Protein AF-A0A5D0MER1-F1 (afdb_monomer)

Foldseek 3Di:
DVVVVCCVPPVCVVLVCLVVPDLVVVLCQLQDPPCPLVNNLVVLLVVLQDAQVCCCPRRVDGPVSSVVSLLVVLVVCLVVVVLVSNLSNLVSNLVSVVRYDLCVCLAVVLLSLLVSLVSLVVCCVPDPPSSVSSNVSSLSSNLVSCLSQLLDLAQVRNLSNQVSVVVSLVVCCVPPVVCNLVSLLVNLLSVLLSCLVRLLSNFPRYQLLPRHDPLQAAALVCVVVPPSNNVSNVVSLLVSCLVCLQVDDLSSVRSQLNNCNNRHDLADSLLLVLLSSLVSLDDPDDPVSSLVSVLSNLVRPLNSPDDDPPPVCVPDDPVVVVVVVVSVVRNHVRSLVSSCVVCVPCLDLVNLVVVLVVLVVVLVVCVVPVSSNVSSVVVSVSSVCSNPVD

Mean predicted aligned error: 10.02 Å

Sequence (390 aa):
MMLLAFYFFFMPQIYHYSKHVSYLSFKNFLQSERADSYNTQKVFQELWKKSEHFLLKIFSLEENDIFDIYTKKIDKLIKTNHFDRLYNLLNDFYNYINYRNELFLINNTLLYFLDFHFRIWDKKNISKGDIQESLSLINYIIEKIEVISLKNKRNSEFNMFIKSLKMHIEYVNYHYKDKFNAYIDYLFQSFSFTLFRNIQLSYSKHNWKNIFPEEWKISKDKIKNKKPIAAAFFDNFTIFINNHFYDMNKELELSIKNIIQGIFDNFEPNLLARLLFFILSQPISDNQILKENIETLIINLKSFELTQFNIDEKNSSQTVKNQIRDYKNISEKNTYEFMRYMFPNLFKPDILNSVINYLKELKNRYQKEPAAYYNIESYINILENMTEKK

pLDDT: mean 79.95, std 15.95, range [31.09, 97.94]

Solvent-accessible surface area (backbone atoms only — not comparable to full-atom values): 21222 Å² total; per-residue (Å²): 113,71,70,59,50,47,56,64,57,46,47,53,44,54,49,56,40,58,73,74,42,58,68,65,56,59,52,48,52,74,66,39,89,81,52,51,72,68,60,48,44,54,5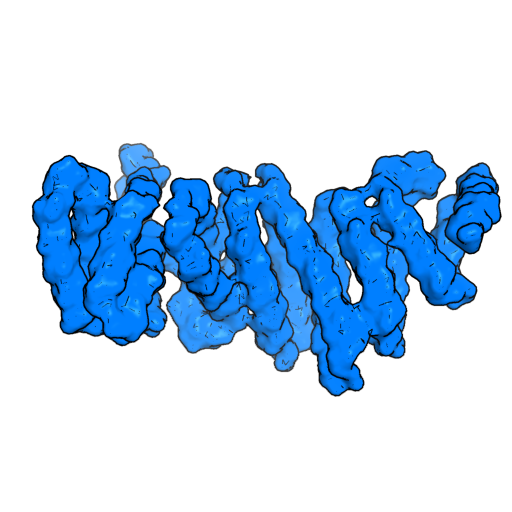0,51,40,58,54,39,70,45,41,62,71,53,37,39,74,74,62,72,38,55,73,65,65,56,45,60,55,48,51,56,51,49,51,50,27,65,74,69,68,40,35,69,64,40,34,54,52,51,47,41,46,54,79,26,49,90,49,53,58,68,66,60,47,40,45,71,49,41,47,52,51,54,50,50,42,50,61,48,58,74,43,54,89,79,48,74,60,48,48,48,55,32,44,53,51,46,47,54,42,52,50,49,49,48,54,52,27,42,51,46,82,50,55,64,48,38,44,40,39,46,48,41,53,48,54,51,52,53,51,42,44,74,77,36,58,90,50,30,63,68,50,45,32,57,53,32,42,55,49,34,42,50,48,57,77,48,40,66,60,34,63,94,55,59,70,33,59,75,55,52,57,75,92,47,29,32,38,63,67,40,49,74,68,62,34,44,53,24,39,26,45,52,54,35,48,53,53,47,50,58,75,38,61,87,75,56,43,68,67,52,52,51,37,50,48,45,45,40,49,21,42,41,56,67,47,34,47,67,61,44,51,52,52,49,52,56,61,64,36,55,55,96,82,44,77,68,55,32,49,54,32,51,51,48,49,42,67,57,57,67,65,84,60,87,75,67,83,83,61,62,59,90,81,48,55,72,69,56,45,51,52,52,51,52,51,49,53,50,12,45,50,45,33,54,55,38,51,40,68,76,36,54,80,64,63,32,65,71,53,43,53,53,50,42,53,50,43,57,58,48,35,66,74,31,68,88,37,66,68,44,26,53,46,38,52,51,50,42,55,54,52,50,50,65,66,69,69,124

Radius of gyration: 26.73 Å; Cα contacts (8 Å, |Δi|>4): 354; chains: 1; bounding box: 70×48×76 Å

Nearest PDB structures (foldseek):
  7rdr-assembly1_A  TM=3.212E-01  e=5.321E-02  unidentified
  4c0o-assembly2_B  TM=3.810E-01  e=3.666E-01  Homo sapiens
  4c0o-assembly1_A  TM=2.574E-01  e=1.668E-01  Homo sapiens
  8pwl-assembly1_A  TM=1.607E-01  e=2.245E+00  Homo sapiens

Structure (mmCIF, N/CA/C/O backbone):
data_AF-A0A5D0MER1-F1
#
_entry.id   AF-A0A5D0MER1-F1
#
loop_
_atom_site.group_PDB
_atom_site.id
_atom_site.type_symbol
_atom_site.label_atom_id
_atom_site.label_alt_id
_atom_site.label_comp_id
_atom_site.label_asym_id
_atom_site.label_entity_id
_atom_site.label_seq_id
_atom_site.pdbx_PDB_ins_code
_atom_site.Cartn_x
_atom_site.Cartn_y
_atom_site.Cartn_z
_atom_site.occupancy
_atom_site.B_iso_or_equiv
_atom_site.auth_seq_id
_atom_site.auth_comp_id
_atom_site.auth_asym_id
_atom_site.auth_atom_id
_atom_site.pdbx_PDB_model_num
ATOM 1 N N . MET A 1 1 ? 41.192 -5.240 -16.240 1.00 38.72 1 MET A N 1
ATOM 2 C CA . MET A 1 1 ? 41.764 -4.537 -17.416 1.00 38.72 1 MET A CA 1
ATOM 3 C C . MET A 1 1 ? 40.724 -4.126 -18.468 1.00 38.72 1 MET A C 1
ATOM 5 O O . MET A 1 1 ? 40.787 -2.992 -18.917 1.00 38.72 1 MET A O 1
ATOM 9 N N . MET A 1 2 ? 39.728 -4.958 -18.815 1.00 31.36 2 MET A N 1
ATOM 10 C CA . MET A 1 2 ? 38.684 -4.615 -19.813 1.00 31.36 2 MET A CA 1
ATOM 11 C C . MET A 1 2 ? 37.778 -3.414 -19.451 1.00 31.36 2 MET A C 1
ATOM 13 O O . MET A 1 2 ? 37.380 -2.663 -20.334 1.00 31.36 2 MET A O 1
ATOM 17 N N . LEU A 1 3 ? 37.481 -3.190 -18.165 1.00 31.67 3 LEU A N 1
ATOM 18 C CA . LEU A 1 3 ? 36.686 -2.035 -17.701 1.00 31.67 3 LEU A CA 1
ATOM 19 C C . LEU A 1 3 ? 37.439 -0.696 -17.813 1.00 31.67 3 LEU A C 1
ATOM 21 O O . LEU A 1 3 ? 36.836 0.324 -18.131 1.00 31.67 3 LEU A O 1
ATOM 25 N N . LEU A 1 4 ? 38.764 -0.715 -17.630 1.00 31.09 4 LEU A N 1
ATOM 26 C CA . LEU A 1 4 ? 39.632 0.456 -17.807 1.00 31.09 4 LEU A CA 1
ATOM 27 C C . LEU A 1 4 ? 39.784 0.819 -19.290 1.00 31.09 4 LEU A C 1
ATOM 29 O O . LEU A 1 4 ? 39.753 1.995 -19.636 1.00 31.09 4 LEU A O 1
ATOM 33 N N . ALA A 1 5 ? 39.861 -0.186 -20.170 1.00 36.94 5 ALA A N 1
ATOM 34 C CA . ALA A 1 5 ? 39.872 0.025 -21.615 1.00 36.94 5 ALA A CA 1
ATOM 35 C C . ALA A 1 5 ? 38.543 0.610 -22.122 1.00 36.94 5 ALA A C 1
ATOM 37 O O . ALA A 1 5 ? 38.555 1.502 -22.959 1.00 36.94 5 ALA A O 1
ATOM 38 N N . PHE A 1 6 ? 37.396 0.192 -21.575 1.00 44.88 6 PHE A N 1
ATOM 39 C CA . PHE A 1 6 ? 36.100 0.781 -21.932 1.00 44.88 6 PHE A CA 1
ATOM 40 C C . PHE A 1 6 ? 36.006 2.261 -21.520 1.00 44.88 6 PHE A C 1
ATOM 42 O O . PHE A 1 6 ? 35.576 3.098 -22.313 1.00 44.88 6 PHE A O 1
ATOM 49 N N . TYR A 1 7 ? 36.480 2.600 -20.316 1.00 42.34 7 TYR A N 1
ATOM 50 C CA . TYR A 1 7 ? 36.517 3.982 -19.830 1.00 42.34 7 TYR A CA 1
ATOM 51 C C . TYR A 1 7 ? 37.479 4.864 -20.644 1.00 42.34 7 TYR A C 1
ATOM 53 O O . TYR A 1 7 ? 37.169 6.018 -20.901 1.00 42.34 7 TYR A O 1
ATOM 61 N N . PHE A 1 8 ? 38.615 4.333 -21.107 1.00 45.16 8 PHE A N 1
ATOM 62 C CA . PHE A 1 8 ? 39.577 5.097 -21.913 1.00 45.16 8 PHE A CA 1
ATOM 63 C C . PHE A 1 8 ? 39.249 5.164 -23.409 1.00 45.16 8 PHE A C 1
ATOM 65 O O . PHE A 1 8 ? 39.604 6.148 -24.047 1.00 45.16 8 PHE A O 1
ATOM 72 N N . PHE A 1 9 ? 38.573 4.167 -23.985 1.00 46.69 9 PHE A N 1
ATOM 73 C CA . PHE A 1 9 ? 38.246 4.178 -25.416 1.00 46.69 9 PHE A CA 1
ATOM 74 C C . PHE A 1 9 ? 36.878 4.787 -25.709 1.00 46.69 9 PHE A C 1
ATOM 76 O O . PHE A 1 9 ? 36.757 5.596 -26.626 1.00 46.69 9 PHE A O 1
ATOM 83 N N . PHE A 1 10 ? 35.850 4.448 -24.929 1.00 53.34 10 PHE A N 1
ATOM 84 C CA . PHE A 1 10 ? 34.481 4.828 -25.269 1.00 53.34 10 PHE A CA 1
ATOM 85 C C . PHE A 1 10 ? 34.003 6.091 -24.571 1.00 53.34 10 PHE A C 1
ATOM 87 O O . PHE A 1 10 ? 33.217 6.800 -25.177 1.00 53.34 10 PHE A O 1
ATOM 94 N N . MET A 1 11 ? 34.473 6.445 -23.368 1.00 53.00 11 MET A N 1
ATOM 95 C CA . MET A 1 11 ? 34.073 7.733 -22.778 1.00 53.00 11 MET A CA 1
ATOM 96 C C . MET A 1 11 ? 34.667 8.922 -23.526 1.00 53.00 11 MET A C 1
ATOM 98 O O . MET A 1 11 ? 33.909 9.845 -23.780 1.00 53.00 11 MET A O 1
ATOM 102 N N . PRO A 1 12 ? 35.937 8.920 -23.971 1.00 48.94 12 PRO A N 1
ATOM 103 C CA . PRO A 1 12 ? 36.433 9.955 -24.863 1.00 48.94 12 PRO A CA 1
ATOM 104 C C . PRO A 1 12 ? 35.714 9.941 -26.199 1.00 48.94 12 PRO A C 1
ATOM 106 O O . PRO A 1 12 ? 35.414 11.010 -26.685 1.00 48.94 12 PRO A O 1
ATOM 109 N N . GLN A 1 13 ? 35.345 8.792 -26.772 1.00 48.81 13 GLN A N 1
ATOM 110 C CA . GLN A 1 13 ? 34.534 8.790 -27.993 1.00 48.81 13 GLN A CA 1
ATOM 111 C C . GLN A 1 13 ? 33.121 9.313 -27.744 1.00 48.81 13 GLN A C 1
ATOM 113 O O . GLN A 1 13 ? 32.708 10.184 -28.475 1.00 48.81 13 GLN A O 1
ATOM 118 N N . ILE A 1 14 ? 32.407 8.909 -26.695 1.00 51.88 14 ILE A N 1
ATOM 119 C CA . ILE A 1 14 ? 31.090 9.449 -26.316 1.00 51.88 14 ILE A CA 1
ATOM 120 C C . ILE A 1 14 ? 31.188 10.938 -25.975 1.00 51.88 14 ILE A C 1
ATOM 122 O O . ILE A 1 14 ? 30.291 11.681 -26.340 1.00 51.88 14 ILE A O 1
ATOM 126 N N . TYR A 1 15 ? 32.275 11.378 -25.337 1.00 46.25 15 TYR A N 1
ATOM 127 C CA . TYR A 1 15 ? 32.546 12.766 -24.964 1.00 46.25 15 TYR A CA 1
ATOM 128 C C . TYR A 1 15 ? 32.954 13.623 -26.168 1.00 46.25 15 TYR A C 1
ATOM 130 O O . TYR A 1 15 ? 32.517 14.756 -26.284 1.00 46.25 15 TYR A O 1
ATOM 138 N N . HIS A 1 16 ? 33.765 13.103 -27.089 1.00 41.38 16 HIS A N 1
ATOM 139 C CA . HIS A 1 16 ? 34.233 13.779 -28.306 1.00 41.38 16 HIS A CA 1
ATOM 140 C C . HIS A 1 16 ? 33.170 13.729 -29.410 1.00 41.38 16 HIS A C 1
ATOM 142 O O . HIS A 1 16 ? 33.068 14.664 -30.199 1.00 41.38 16 HIS A O 1
ATOM 148 N N . TYR A 1 17 ? 32.337 12.684 -29.413 1.00 42.19 17 TYR A N 1
ATOM 149 C CA . TYR A 1 17 ? 31.061 12.619 -30.113 1.00 42.19 17 TYR A CA 1
ATOM 150 C C . TYR A 1 17 ? 30.176 13.695 -29.474 1.00 42.19 17 TYR A C 1
ATOM 152 O O . TYR A 1 17 ? 29.989 14.705 -30.120 1.00 42.19 17 TYR A O 1
ATOM 160 N N . SER A 1 18 ? 29.793 13.652 -28.192 1.00 43.19 18 SER A N 1
ATOM 161 C CA . SER A 1 18 ? 28.923 14.667 -27.551 1.00 43.19 18 SER A CA 1
ATOM 162 C C . SER A 1 18 ? 29.420 16.120 -27.633 1.00 43.19 18 SER A C 1
ATOM 164 O O . SER A 1 18 ? 28.602 17.032 -27.622 1.00 43.19 18 SER A O 1
ATOM 166 N N . LYS A 1 19 ? 30.733 16.367 -27.755 1.00 40.28 19 LYS A N 1
ATOM 167 C CA . LYS A 1 19 ? 31.303 17.710 -27.997 1.00 40.28 19 LYS A CA 1
ATOM 168 C C . LYS A 1 19 ? 31.075 18.226 -29.429 1.00 40.28 19 LYS A C 1
ATOM 170 O O . LYS A 1 19 ? 31.191 19.424 -29.661 1.00 40.28 19 LYS A O 1
ATOM 175 N N . HIS A 1 20 ? 30.760 17.336 -30.371 1.00 39.50 20 HIS A N 1
ATOM 176 C CA . HIS A 1 20 ? 30.578 17.603 -31.805 1.00 39.50 20 HIS A CA 1
ATOM 177 C C . HIS A 1 20 ? 29.287 17.006 -32.400 1.00 39.50 20 HIS A C 1
ATOM 179 O O . HIS A 1 20 ? 29.076 17.055 -33.610 1.00 39.50 20 HIS A O 1
ATOM 185 N N . VAL A 1 21 ? 28.410 16.445 -31.569 1.00 42.12 21 VAL A N 1
ATOM 186 C CA . VAL A 1 21 ? 27.259 15.637 -31.980 1.00 42.12 21 VAL A CA 1
ATOM 187 C C . VAL A 1 21 ? 26.021 16.264 -31.418 1.00 42.12 21 VAL A C 1
ATOM 189 O O . VAL A 1 21 ? 25.812 16.316 -30.210 1.00 42.12 21 VAL A O 1
ATOM 192 N N . SER A 1 22 ? 25.194 16.732 -32.345 1.00 51.66 22 SER A N 1
ATOM 193 C CA . SER A 1 22 ? 23.838 17.164 -32.061 1.00 51.66 22 SER A CA 1
ATOM 194 C C . SER A 1 22 ? 23.134 16.131 -31.171 1.00 51.66 22 SER A C 1
ATOM 196 O O . SER A 1 22 ? 23.305 14.924 -31.367 1.00 51.66 22 SER A O 1
ATOM 198 N N . TYR A 1 23 ? 22.305 16.598 -30.238 1.00 52.12 23 TYR A N 1
ATOM 199 C CA . TYR A 1 23 ? 21.305 15.806 -29.505 1.00 52.12 23 TYR A CA 1
ATOM 200 C C . TYR A 1 23 ? 20.684 14.679 -30.365 1.00 52.12 23 TYR A C 1
ATOM 202 O O . TYR A 1 23 ? 20.525 13.542 -29.915 1.00 52.12 23 TYR A O 1
ATOM 210 N N . LEU A 1 24 ? 20.443 14.972 -31.651 1.00 50.50 24 LEU A N 1
ATOM 211 C CA . LEU A 1 24 ? 19.940 14.049 -32.665 1.00 50.50 24 LEU A CA 1
ATOM 212 C C . LEU A 1 24 ? 20.750 12.750 -32.784 1.00 50.50 24 LEU A C 1
ATOM 214 O O . LEU A 1 24 ? 20.174 11.675 -32.863 1.00 50.50 24 LEU A O 1
ATOM 218 N N . SER A 1 25 ? 22.077 12.807 -32.783 1.00 56.19 25 SER A N 1
ATOM 219 C CA . SER A 1 25 ? 22.931 11.646 -33.071 1.00 56.19 25 SER A CA 1
ATOM 220 C C . SER A 1 25 ? 23.129 10.708 -31.870 1.00 56.19 25 SER A C 1
ATOM 222 O O . SER A 1 25 ? 23.245 9.499 -32.066 1.00 56.19 25 SER A O 1
ATOM 224 N N . PHE A 1 26 ? 23.051 11.212 -30.632 1.00 60.75 26 PHE A N 1
ATOM 225 C CA . PHE A 1 26 ? 22.966 10.358 -29.435 1.00 60.75 26 PHE A CA 1
ATOM 226 C C . PHE A 1 26 ? 21.584 9.695 -29.315 1.00 60.75 26 PHE A C 1
ATOM 228 O O . PHE A 1 26 ? 21.482 8.491 -29.070 1.00 60.75 26 PHE A O 1
ATOM 235 N N . LYS A 1 27 ? 20.515 10.454 -29.590 1.00 62.19 27 LYS A N 1
ATOM 236 C CA . LYS A 1 27 ? 19.142 9.936 -29.671 1.00 62.19 27 LYS A CA 1
ATOM 237 C C . LYS A 1 27 ? 19.009 8.858 -30.754 1.00 62.19 27 LYS A C 1
ATOM 239 O O . LYS A 1 27 ? 18.473 7.787 -30.480 1.00 62.19 27 LYS A O 1
ATOM 244 N N . ASN A 1 28 ? 19.587 9.083 -31.935 1.00 64.44 28 ASN A N 1
ATOM 245 C CA . ASN A 1 28 ? 19.618 8.114 -33.033 1.00 64.44 28 ASN A CA 1
ATOM 246 C C . ASN A 1 28 ? 20.411 6.851 -32.672 1.00 64.44 28 ASN A C 1
ATOM 248 O O . ASN A 1 28 ? 19.985 5.751 -33.015 1.00 64.44 28 ASN A O 1
ATOM 252 N N . PHE A 1 29 ? 21.528 6.976 -31.945 1.00 67.62 29 PHE A N 1
ATOM 253 C CA . PHE A 1 29 ? 22.273 5.817 -31.447 1.00 67.62 29 PHE A CA 1
ATOM 254 C C . PHE A 1 29 ? 21.419 4.972 -30.492 1.00 67.62 29 PHE A C 1
ATOM 256 O O . PHE A 1 29 ? 21.283 3.763 -30.694 1.00 67.62 29 PHE A O 1
ATOM 263 N N . LEU A 1 30 ? 20.782 5.607 -29.501 1.00 64.00 30 LEU A N 1
ATOM 264 C CA . LEU A 1 30 ? 19.908 4.924 -28.545 1.00 64.00 30 LEU A CA 1
ATOM 265 C C . LEU A 1 30 ? 18.710 4.243 -29.224 1.00 64.00 30 LEU A C 1
ATOM 267 O O . LEU A 1 30 ? 18.292 3.172 -28.779 1.00 64.00 30 LEU A O 1
ATOM 271 N N . GLN A 1 31 ? 18.186 4.841 -30.297 1.00 64.38 31 GLN A N 1
ATOM 272 C CA . GLN A 1 31 ? 17.064 4.326 -31.086 1.00 64.38 31 GLN A CA 1
ATOM 273 C C . GLN A 1 31 ? 17.459 3.262 -32.120 1.00 64.38 31 GLN A C 1
ATOM 275 O O . GLN A 1 31 ? 16.591 2.524 -32.583 1.00 64.38 31 GLN A O 1
ATOM 280 N N . SER A 1 32 ? 18.737 3.165 -32.496 1.00 64.88 32 SER A N 1
ATOM 281 C CA . SER A 1 32 ? 19.169 2.252 -33.554 1.00 64.88 32 SER A CA 1
ATOM 282 C C . SER A 1 32 ? 18.990 0.781 -33.156 1.00 64.88 32 SER A C 1
ATOM 284 O O . SER A 1 32 ? 19.446 0.334 -32.103 1.00 64.88 32 SER A O 1
ATOM 286 N N . GLU A 1 33 ? 18.356 -0.007 -34.031 1.00 52.88 33 GLU A N 1
ATOM 287 C CA . GLU A 1 33 ? 18.182 -1.455 -33.828 1.00 52.88 33 GLU A CA 1
ATOM 288 C C . GLU A 1 33 ? 19.500 -2.244 -33.913 1.00 52.88 33 GLU A C 1
ATOM 290 O O . GLU A 1 33 ? 19.552 -3.396 -33.493 1.00 52.88 33 GLU A O 1
ATOM 295 N N . ARG A 1 34 ? 20.561 -1.620 -34.445 1.00 47.12 34 ARG A N 1
ATOM 296 C CA . ARG A 1 34 ? 21.905 -2.199 -34.609 1.00 47.12 34 ARG A CA 1
ATOM 297 C C . ARG A 1 34 ? 22.777 -2.103 -33.355 1.00 47.12 34 ARG A C 1
ATOM 299 O O . ARG A 1 34 ? 23.885 -2.628 -33.355 1.00 47.12 34 ARG A O 1
ATOM 306 N N . ALA A 1 35 ? 22.326 -1.419 -32.305 1.00 50.47 35 ALA A N 1
ATOM 307 C CA . ALA A 1 35 ? 23.044 -1.410 -31.041 1.00 50.47 35 ALA A CA 1
ATOM 308 C C . ALA A 1 35 ? 22.891 -2.786 -30.375 1.00 50.47 35 ALA A C 1
ATOM 310 O O . ALA A 1 35 ? 21.830 -3.076 -29.817 1.00 50.47 35 ALA A O 1
ATOM 311 N N . ASP A 1 36 ? 23.941 -3.616 -30.427 1.00 54.78 36 ASP A N 1
ATOM 312 C CA . ASP A 1 36 ? 23.989 -4.914 -29.740 1.00 54.78 36 ASP A CA 1
ATOM 313 C C . ASP A 1 36 ? 23.389 -4.818 -28.331 1.00 54.78 36 ASP A C 1
ATOM 315 O O . ASP A 1 36 ? 23.617 -3.839 -27.606 1.00 54.78 36 ASP A O 1
ATOM 319 N N . SER A 1 37 ? 22.625 -5.838 -27.925 1.00 60.06 37 SER A N 1
ATOM 320 C CA . SER A 1 37 ? 21.885 -5.842 -26.652 1.00 60.06 37 SER A CA 1
ATOM 321 C C . SER A 1 37 ? 22.777 -5.509 -25.451 1.00 60.06 37 SER A C 1
ATOM 323 O O . SER A 1 37 ? 22.351 -4.796 -24.544 1.00 60.06 37 SER A O 1
ATOM 325 N N . TYR A 1 38 ? 24.039 -5.941 -25.492 1.00 56.44 38 TYR A N 1
ATOM 326 C CA . TYR A 1 38 ? 25.051 -5.660 -24.475 1.00 56.44 38 TYR A CA 1
ATOM 327 C C . TYR A 1 38 ? 25.516 -4.192 -24.450 1.00 56.44 38 TYR A C 1
ATOM 329 O O . TYR A 1 38 ? 25.666 -3.599 -23.380 1.00 56.44 38 TYR A O 1
ATOM 337 N N . ASN A 1 39 ? 25.698 -3.569 -25.618 1.00 65.19 39 ASN A N 1
ATOM 338 C CA . ASN A 1 39 ? 26.086 -2.159 -25.724 1.00 65.19 39 ASN A CA 1
ATOM 339 C C . ASN A 1 39 ? 24.942 -1.242 -25.280 1.00 65.19 39 ASN A C 1
ATOM 341 O O . ASN A 1 39 ? 25.165 -0.262 -24.573 1.00 65.19 39 ASN A O 1
ATOM 345 N N . THR A 1 40 ? 23.708 -1.607 -25.628 1.00 67.75 40 THR A N 1
ATOM 346 C CA . THR A 1 40 ? 22.504 -0.911 -25.166 1.00 67.75 40 THR A CA 1
ATOM 347 C C . THR A 1 40 ? 22.385 -0.930 -23.640 1.00 67.75 40 THR A C 1
ATOM 349 O O . THR A 1 40 ? 22.139 0.118 -23.043 1.00 67.75 40 THR A O 1
ATOM 352 N N . GLN A 1 41 ? 22.565 -2.094 -23.009 1.00 76.44 41 GLN A N 1
ATOM 353 C CA . GLN A 1 41 ? 22.471 -2.222 -21.555 1.00 76.44 41 GLN A CA 1
ATOM 354 C C . GLN A 1 41 ? 23.498 -1.330 -20.849 1.00 76.44 41 GLN A C 1
ATOM 356 O O . GLN A 1 41 ? 23.130 -0.531 -19.993 1.00 76.44 41 GLN A O 1
ATOM 361 N N . LYS A 1 42 ? 24.772 -1.402 -21.256 1.00 77.62 42 LYS A N 1
ATOM 362 C CA . LYS A 1 42 ? 25.837 -0.571 -20.674 1.00 77.62 42 LYS A CA 1
ATOM 363 C C . LYS A 1 42 ? 25.551 0.919 -20.772 1.00 77.62 42 LYS A C 1
ATOM 365 O O . LYS A 1 42 ? 25.846 1.657 -19.840 1.00 77.62 42 LYS A O 1
ATOM 370 N N . VAL A 1 43 ? 24.982 1.366 -21.888 1.00 80.69 43 VAL A N 1
ATOM 371 C CA . VAL A 1 43 ? 24.662 2.784 -22.066 1.00 80.69 43 VAL A CA 1
ATOM 372 C C . VAL A 1 43 ? 23.549 3.216 -21.118 1.00 80.69 43 VAL A C 1
ATOM 374 O O . VAL A 1 43 ? 23.703 4.243 -20.464 1.00 80.69 43 VAL A O 1
ATOM 377 N N . PHE A 1 44 ? 22.481 2.428 -20.960 1.00 84.06 44 PHE A N 1
ATOM 378 C CA . PHE A 1 44 ? 21.463 2.731 -19.949 1.00 84.06 44 PHE A CA 1
ATOM 379 C C . PHE A 1 44 ? 22.028 2.700 -18.535 1.00 84.06 44 PHE A C 1
ATOM 381 O O . PHE A 1 44 ? 21.764 3.614 -17.763 1.00 84.06 44 PHE A O 1
ATOM 388 N N . GLN A 1 45 ? 22.857 1.709 -18.216 1.00 85.81 45 GLN A N 1
ATOM 389 C CA . GLN A 1 45 ? 23.525 1.632 -16.925 1.00 85.81 45 GLN A CA 1
ATOM 390 C C . GLN A 1 45 ? 24.338 2.903 -16.629 1.00 85.81 45 GLN A C 1
ATOM 392 O O . GLN A 1 45 ? 24.241 3.465 -15.540 1.00 85.81 45 GLN A O 1
ATOM 397 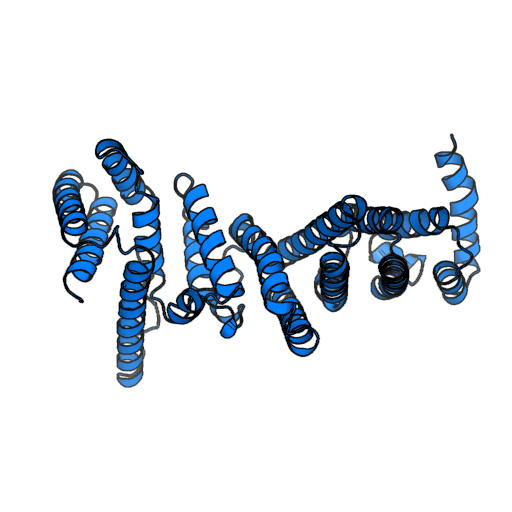N N . GLU A 1 46 ? 25.118 3.388 -17.597 1.00 83.44 46 GLU A N 1
ATOM 398 C CA . GLU A 1 46 ? 25.884 4.625 -17.440 1.00 83.44 46 GLU A CA 1
ATOM 399 C C . GLU A 1 46 ? 24.994 5.863 -17.328 1.00 83.44 46 GLU A C 1
ATOM 401 O O . GLU A 1 46 ? 25.289 6.729 -16.508 1.00 83.44 46 GLU A O 1
ATOM 406 N N . LEU A 1 47 ? 23.893 5.944 -18.081 1.00 85.56 47 LEU A N 1
ATOM 407 C CA . LEU A 1 47 ? 22.934 7.048 -17.973 1.00 85.56 47 LEU A CA 1
ATOM 408 C C . LEU A 1 47 ? 22.258 7.075 -16.597 1.00 85.56 47 LEU A C 1
ATOM 410 O O . LEU A 1 47 ? 22.214 8.123 -15.952 1.00 85.56 47 LEU A O 1
ATOM 414 N N . TRP A 1 48 ? 21.808 5.922 -16.099 1.00 89.12 48 TRP A N 1
ATOM 415 C CA . TRP A 1 48 ? 21.144 5.818 -14.803 1.00 89.12 48 TRP A CA 1
ATOM 416 C C . TRP A 1 48 ? 22.076 6.100 -13.622 1.00 89.12 48 TRP A C 1
ATOM 418 O O . TRP A 1 48 ? 21.624 6.609 -12.599 1.00 89.12 48 TRP A O 1
ATOM 428 N N . LYS A 1 49 ? 23.391 5.902 -13.761 1.00 88.69 49 LYS A N 1
ATOM 429 C CA . LYS A 1 49 ? 24.374 6.331 -12.749 1.00 88.69 49 LYS A CA 1
ATOM 430 C C . LYS A 1 49 ? 24.477 7.852 -12.587 1.00 88.69 49 LYS A C 1
ATOM 432 O O . LYS A 1 49 ? 24.991 8.307 -11.567 1.00 88.69 49 LYS A O 1
ATOM 437 N N . LYS A 1 50 ? 24.080 8.654 -13.582 1.00 85.50 50 LYS A N 1
ATOM 438 C CA . LYS A 1 50 ? 24.288 10.114 -13.572 1.00 85.50 50 LYS A CA 1
ATOM 439 C C . LYS A 1 50 ? 23.067 10.851 -13.051 1.00 85.50 50 LYS A C 1
ATOM 441 O O . LYS A 1 50 ? 21.971 10.614 -13.540 1.00 85.50 50 LYS A O 1
ATOM 446 N N . SER A 1 51 ? 23.248 11.786 -12.123 1.00 84.00 51 SER A N 1
ATOM 447 C CA . SER A 1 51 ? 22.146 12.625 -11.638 1.00 84.00 51 SER A CA 1
ATOM 448 C C . SER A 1 51 ? 21.483 13.426 -12.766 1.00 84.00 51 SER A C 1
ATOM 450 O O . SER A 1 51 ? 22.127 13.751 -13.765 1.00 84.00 51 SER A O 1
ATOM 452 N N . GLU A 1 52 ? 20.218 13.799 -12.576 1.00 81.88 52 GLU A N 1
ATOM 453 C CA . GLU A 1 52 ? 19.459 14.670 -13.488 1.00 81.88 52 GLU A CA 1
ATOM 454 C C . GLU A 1 52 ? 20.256 15.921 -13.898 1.00 81.88 52 GLU A C 1
ATOM 456 O O . GLU A 1 52 ? 20.419 16.208 -15.083 1.00 81.88 52 GLU A O 1
ATOM 461 N N . HIS A 1 53 ? 20.851 16.619 -12.923 1.00 83.38 53 HIS A N 1
ATOM 462 C CA . HIS A 1 53 ? 21.656 17.815 -13.183 1.00 83.38 53 HIS A CA 1
ATOM 463 C C . HIS A 1 53 ? 22.831 17.545 -14.136 1.00 83.38 53 HIS A C 1
ATOM 465 O O . HIS A 1 53 ? 23.150 18.379 -14.983 1.00 83.38 53 HIS A O 1
ATOM 471 N N . PHE A 1 54 ? 23.478 16.382 -14.017 1.00 81.38 54 PHE A N 1
ATOM 472 C CA . PHE A 1 54 ? 24.566 15.998 -14.912 1.00 81.38 54 PHE A CA 1
ATOM 473 C C . PHE A 1 54 ? 24.051 15.726 -16.331 1.00 81.38 54 PHE A C 1
ATOM 475 O O . PHE A 1 54 ? 24.653 16.200 -17.294 1.00 81.38 54 PHE A O 1
ATOM 482 N N . LEU A 1 55 ? 22.940 14.994 -16.459 1.00 79.19 55 LEU A N 1
ATOM 483 C CA . LEU A 1 55 ? 22.331 14.656 -17.749 1.00 79.19 55 LEU A CA 1
ATOM 484 C C . LEU A 1 55 ? 21.922 15.915 -18.523 1.00 79.19 55 LEU A C 1
ATOM 486 O O . LEU A 1 55 ? 22.295 16.073 -19.688 1.00 79.19 55 LEU A O 1
ATOM 490 N N . LEU A 1 56 ? 21.266 16.856 -17.844 1.00 79.62 56 LEU A N 1
ATOM 491 C CA . LEU A 1 56 ? 20.830 18.108 -18.450 1.00 79.62 56 LEU A CA 1
ATOM 492 C C . LEU A 1 56 ? 22.017 19.004 -18.834 1.00 79.62 56 LEU A C 1
ATOM 494 O O . LEU A 1 56 ? 22.074 19.525 -19.946 1.00 79.62 56 LEU A O 1
ATOM 498 N N . LYS A 1 57 ? 22.996 19.169 -17.937 1.00 78.75 57 LYS A N 1
ATOM 499 C CA . LYS A 1 57 ? 24.118 20.098 -18.146 1.00 78.75 57 LYS A CA 1
ATOM 500 C C . LYS A 1 57 ? 25.120 19.619 -19.197 1.00 78.75 57 LYS A C 1
ATOM 502 O O . LYS A 1 57 ? 25.686 20.446 -19.905 1.00 78.75 57 LYS A O 1
ATOM 507 N N . ILE A 1 58 ? 25.393 18.314 -19.256 1.00 73.19 58 ILE A N 1
ATOM 508 C CA . ILE A 1 58 ? 26.445 17.755 -20.119 1.00 73.19 58 ILE A CA 1
ATOM 509 C C . ILE A 1 58 ? 25.885 17.253 -21.447 1.00 73.19 58 ILE A C 1
ATOM 511 O O . ILE A 1 58 ? 26.535 17.426 -22.475 1.00 73.19 58 ILE A O 1
ATOM 515 N N . PHE A 1 59 ? 24.701 16.640 -21.432 1.00 66.75 59 PHE A N 1
ATOM 516 C CA . PHE A 1 59 ? 24.121 16.020 -22.624 1.00 66.75 59 PHE A CA 1
ATOM 517 C C . PHE A 1 59 ? 22.889 16.750 -23.160 1.00 66.75 59 PHE A C 1
ATOM 519 O O . PHE A 1 59 ? 22.412 16.384 -24.232 1.00 66.75 59 PHE A O 1
ATOM 526 N N . SER A 1 60 ? 22.376 17.762 -22.447 1.00 75.94 60 SER A N 1
ATOM 527 C CA . SER A 1 60 ? 21.102 18.417 -22.779 1.00 75.94 60 SER A CA 1
ATOM 528 C C . SER A 1 60 ? 19.962 17.403 -22.926 1.00 75.94 60 SER A C 1
ATOM 530 O O . SER A 1 60 ? 19.147 17.501 -23.839 1.00 75.94 60 SER A O 1
ATOM 532 N N . LEU A 1 61 ? 19.951 16.398 -22.043 1.00 76.25 61 LEU A N 1
ATOM 533 C CA . LEU A 1 61 ? 18.940 15.346 -21.992 1.00 76.25 61 LEU A CA 1
ATOM 534 C C . LEU A 1 61 ? 18.127 15.462 -20.710 1.00 76.25 61 LEU A C 1
ATOM 536 O O . LEU A 1 61 ? 18.696 15.499 -19.616 1.00 76.25 61 LEU A O 1
ATOM 540 N N . GLU A 1 62 ? 16.807 15.446 -20.855 1.00 84.69 62 GLU A N 1
ATOM 541 C CA . GLU A 1 62 ? 15.888 15.289 -19.733 1.00 84.69 62 GLU A CA 1
ATOM 542 C C . GLU A 1 62 ? 15.703 13.803 -19.388 1.00 84.69 62 GLU A C 1
ATOM 544 O O . GLU A 1 62 ? 15.841 12.923 -20.244 1.00 84.69 62 GLU A O 1
ATOM 549 N N . GLU A 1 63 ? 15.356 13.496 -18.133 1.00 87.81 63 GLU A N 1
ATOM 550 C CA . GLU A 1 63 ? 15.095 12.108 -17.714 1.00 87.81 63 GLU A CA 1
ATOM 551 C C . GLU A 1 63 ? 13.969 11.468 -18.542 1.00 87.81 63 GLU A C 1
ATOM 553 O O . GLU A 1 63 ? 14.072 10.298 -18.912 1.00 87.81 63 GLU A O 1
ATOM 558 N N . ASN A 1 64 ? 12.949 12.254 -18.908 1.00 88.81 64 ASN A N 1
ATOM 559 C CA . ASN A 1 64 ? 11.834 11.814 -19.749 1.00 88.81 64 ASN A CA 1
ATOM 560 C C . ASN A 1 64 ? 12.294 11.352 -21.141 1.00 88.81 64 ASN A C 1
ATOM 562 O O . ASN A 1 64 ? 11.860 10.299 -21.598 1.00 88.81 64 ASN A O 1
ATOM 566 N N . ASP A 1 65 ? 13.220 12.070 -21.788 1.00 84.75 65 ASP A N 1
ATOM 567 C CA . ASP A 1 65 ? 13.739 11.690 -23.111 1.00 84.75 65 ASP A CA 1
ATOM 568 C C . ASP A 1 65 ? 14.446 10.329 -23.075 1.00 84.75 65 ASP A C 1
ATOM 570 O O . ASP A 1 65 ? 14.301 9.497 -23.976 1.00 84.75 65 ASP A O 1
ATOM 574 N N . ILE A 1 66 ? 15.246 10.107 -22.029 1.00 86.38 66 ILE A N 1
ATOM 575 C CA . ILE A 1 66 ? 15.977 8.852 -21.837 1.00 86.38 66 ILE A CA 1
ATOM 576 C C . ILE A 1 66 ? 14.985 7.729 -21.534 1.00 86.38 66 ILE A C 1
ATOM 578 O O . ILE A 1 66 ? 15.100 6.628 -22.084 1.00 86.38 66 ILE A O 1
ATOM 582 N N . PHE A 1 67 ? 13.996 8.014 -20.687 1.00 91.62 67 PHE A N 1
ATOM 583 C CA . PHE A 1 67 ? 12.980 7.054 -20.295 1.00 91.62 67 PHE A CA 1
ATOM 584 C C . PHE A 1 67 ? 12.084 6.641 -21.465 1.00 91.62 67 PHE A C 1
ATOM 586 O O . PHE A 1 67 ? 11.833 5.454 -21.630 1.00 91.62 67 PHE A O 1
ATOM 593 N N . ASP A 1 68 ? 11.708 7.552 -22.359 1.00 89.69 68 ASP A N 1
ATOM 594 C CA . ASP A 1 68 ? 10.930 7.232 -23.564 1.00 89.69 68 ASP A CA 1
ATOM 595 C C . ASP A 1 68 ? 11.645 6.247 -24.500 1.00 89.69 68 ASP A C 1
ATOM 597 O O . ASP A 1 68 ? 11.018 5.453 -25.208 1.00 89.69 68 ASP A O 1
ATOM 601 N N . ILE A 1 69 ? 12.978 6.294 -24.552 1.00 86.38 69 ILE A N 1
ATOM 602 C CA . ILE A 1 69 ? 13.755 5.330 -25.337 1.00 86.38 69 ILE A CA 1
ATOM 603 C C . ILE A 1 69 ? 13.881 4.012 -24.572 1.00 86.38 69 ILE A C 1
ATOM 605 O O . ILE A 1 69 ? 13.788 2.940 -25.174 1.00 86.38 69 ILE A O 1
ATOM 609 N N . TYR A 1 70 ? 14.060 4.082 -23.253 1.00 90.56 70 TYR A N 1
ATOM 610 C CA . TYR A 1 70 ? 14.084 2.918 -22.373 1.00 90.56 70 TYR A CA 1
ATOM 611 C C . TYR A 1 70 ? 12.784 2.108 -22.470 1.00 90.56 70 TYR A C 1
ATOM 613 O O . TYR A 1 70 ? 12.834 0.908 -22.745 1.00 90.56 70 TYR A O 1
ATOM 621 N N . THR A 1 71 ? 11.622 2.756 -22.352 1.00 93.12 71 THR A N 1
ATOM 622 C CA . THR A 1 71 ? 10.302 2.109 -22.396 1.00 93.12 71 THR A CA 1
ATOM 623 C C . THR A 1 71 ? 10.059 1.399 -23.722 1.00 93.12 71 THR A C 1
ATOM 625 O O . THR A 1 71 ? 9.648 0.242 -23.719 1.00 93.12 71 THR A O 1
ATOM 628 N N . LYS A 1 72 ? 10.432 2.005 -24.858 1.00 90.62 72 LYS A N 1
ATOM 629 C CA . LYS A 1 72 ? 10.355 1.355 -26.183 1.00 90.62 72 LYS A CA 1
ATOM 630 C C . LYS A 1 72 ? 11.177 0.068 -26.262 1.00 90.62 72 LYS A C 1
ATOM 632 O O . LYS A 1 72 ? 10.776 -0.884 -26.938 1.00 90.62 72 LYS A O 1
ATOM 637 N N . LYS A 1 73 ? 12.331 0.013 -25.590 1.00 88.62 73 LYS A N 1
ATOM 638 C CA . LYS A 1 73 ? 13.144 -1.211 -25.543 1.00 88.62 73 LYS A CA 1
ATOM 639 C C . LYS A 1 73 ? 12.526 -2.261 -24.632 1.00 88.62 73 LYS A C 1
ATOM 641 O O . LYS A 1 73 ? 12.441 -3.416 -25.045 1.00 88.62 73 LYS A O 1
ATOM 646 N N . ILE A 1 74 ? 12.047 -1.866 -23.453 1.00 93.12 74 ILE A N 1
ATOM 647 C CA . ILE A 1 74 ? 11.299 -2.752 -22.552 1.00 93.12 74 ILE A CA 1
ATOM 648 C C . ILE A 1 74 ? 10.085 -3.350 -23.277 1.00 93.12 74 ILE A C 1
ATOM 650 O O . ILE A 1 74 ? 9.914 -4.567 -23.288 1.00 93.12 74 ILE A O 1
ATOM 654 N N . ASP A 1 75 ? 9.317 -2.528 -23.995 1.00 93.31 75 ASP A N 1
ATOM 655 C CA . ASP A 1 75 ? 8.182 -2.955 -24.817 1.00 93.31 75 ASP A CA 1
ATOM 656 C C . ASP A 1 75 ? 8.559 -4.025 -25.833 1.00 93.31 75 ASP A C 1
ATOM 658 O O . ASP A 1 75 ? 7.870 -5.041 -25.959 1.00 93.31 75 ASP A O 1
ATOM 662 N N . LYS A 1 76 ? 9.652 -3.802 -26.572 1.00 91.38 76 LYS A N 1
ATOM 663 C CA . LYS A 1 76 ? 10.145 -4.761 -27.561 1.00 91.38 76 LYS A CA 1
ATOM 664 C C . LYS A 1 76 ? 10.502 -6.088 -26.892 1.00 91.38 76 LYS A C 1
ATOM 666 O O . LYS A 1 76 ? 10.104 -7.133 -27.404 1.00 91.38 76 LYS A O 1
ATOM 671 N N . LEU A 1 77 ? 11.188 -6.060 -25.748 1.00 90.75 77 LEU A N 1
ATOM 672 C CA . LEU A 1 77 ? 11.597 -7.264 -25.014 1.00 90.75 77 LEU A CA 1
ATOM 673 C C . LEU A 1 77 ? 10.402 -8.036 -24.443 1.00 90.75 77 LEU A C 1
ATOM 675 O O . LEU A 1 77 ? 10.334 -9.251 -24.618 1.00 90.75 77 LEU A O 1
ATOM 679 N N . ILE A 1 78 ? 9.417 -7.346 -23.859 1.00 92.06 78 ILE A N 1
ATOM 680 C CA . ILE A 1 78 ? 8.172 -7.971 -23.387 1.00 92.06 78 ILE A CA 1
ATOM 681 C C . ILE A 1 78 ? 7.422 -8.609 -24.564 1.00 92.06 78 ILE A C 1
ATOM 683 O O . ILE A 1 78 ? 6.968 -9.748 -24.459 1.00 92.06 78 ILE A O 1
ATOM 687 N N . LYS A 1 79 ? 7.295 -7.916 -25.706 1.00 90.94 79 LYS A N 1
ATOM 688 C CA . LYS A 1 79 ? 6.605 -8.443 -26.902 1.00 90.94 79 LYS A CA 1
ATOM 689 C C . LYS A 1 79 ? 7.290 -9.687 -27.470 1.00 90.94 79 LYS A C 1
ATOM 691 O O . LYS A 1 79 ? 6.601 -10.623 -27.858 1.00 90.94 79 LYS A O 1
ATOM 696 N N . THR A 1 80 ? 8.620 -9.703 -27.471 1.00 89.88 80 THR A N 1
ATOM 697 C CA . THR A 1 80 ? 9.452 -10.788 -28.026 1.00 89.88 80 THR A CA 1
ATOM 698 C C . THR A 1 80 ? 9.817 -11.881 -27.017 1.00 89.88 80 THR A C 1
ATOM 700 O O . THR A 1 80 ? 10.513 -12.821 -27.379 1.00 89.88 80 THR A O 1
ATOM 703 N N . ASN A 1 81 ? 9.310 -11.809 -25.778 1.00 88.81 81 ASN A N 1
ATOM 704 C CA . ASN A 1 81 ? 9.567 -12.773 -24.698 1.00 88.81 81 ASN A CA 1
ATOM 705 C C . ASN A 1 81 ? 11.058 -12.929 -24.320 1.00 88.81 81 ASN A C 1
ATOM 707 O O . ASN A 1 81 ? 11.473 -13.993 -23.871 1.00 88.81 81 ASN A O 1
ATOM 711 N N . HIS A 1 82 ? 11.865 -11.876 -24.472 1.00 88.94 82 HIS A N 1
ATOM 712 C CA . HIS A 1 82 ? 13.279 -11.866 -24.070 1.00 88.94 82 HIS A CA 1
ATOM 713 C C . HIS A 1 82 ? 13.440 -11.385 -22.619 1.00 88.94 82 HIS A C 1
ATOM 715 O O . HIS A 1 82 ? 13.885 -10.262 -22.362 1.00 88.94 82 HIS A O 1
ATOM 721 N N . PHE A 1 83 ? 13.005 -12.222 -21.674 1.00 89.12 83 PHE A N 1
ATOM 722 C CA . PHE A 1 83 ? 12.912 -11.881 -20.249 1.00 89.12 83 PHE A CA 1
ATOM 723 C C . PHE A 1 83 ? 14.271 -11.796 -19.533 1.00 89.12 83 PHE A C 1
ATOM 725 O O . PHE A 1 83 ? 14.440 -10.964 -18.649 1.00 89.12 83 PHE A O 1
ATOM 732 N N . ASP A 1 84 ? 15.271 -12.551 -19.978 1.00 86.62 84 ASP A N 1
ATOM 733 C CA . ASP A 1 84 ? 16.666 -12.454 -19.526 1.00 86.62 84 ASP A CA 1
ATOM 734 C C . ASP A 1 84 ? 17.249 -11.040 -19.731 1.00 86.62 84 ASP A C 1
ATOM 736 O O . ASP A 1 84 ? 17.832 -10.419 -18.838 1.00 86.62 84 ASP A O 1
ATOM 740 N N . ARG A 1 85 ? 17.047 -10.476 -20.926 1.00 87.06 85 ARG A N 1
ATOM 741 C CA . ARG A 1 85 ? 17.498 -9.123 -21.283 1.00 87.06 85 ARG A CA 1
ATOM 742 C C . ARG A 1 85 ? 16.654 -8.053 -20.608 1.00 87.06 85 ARG A C 1
ATOM 744 O O . ARG A 1 85 ? 17.174 -6.991 -20.266 1.00 87.06 85 ARG A O 1
ATOM 751 N N . LEU A 1 86 ? 15.364 -8.331 -20.434 1.00 91.00 86 LEU A N 1
ATOM 752 C CA . LEU A 1 86 ? 14.444 -7.456 -19.723 1.00 91.00 86 LEU A CA 1
ATOM 753 C C . LEU A 1 86 ? 14.878 -7.283 -18.267 1.00 91.00 86 LEU A C 1
ATOM 755 O O . LEU A 1 86 ? 15.052 -6.148 -17.828 1.00 91.00 86 LEU A O 1
ATOM 759 N N . TYR A 1 87 ? 15.127 -8.390 -17.562 1.00 91.50 87 TYR A N 1
ATOM 760 C CA . TYR A 1 87 ? 15.611 -8.389 -16.185 1.00 91.50 87 TYR A CA 1
ATOM 761 C C . TYR A 1 87 ? 16.856 -7.513 -16.028 1.00 91.50 87 TYR A C 1
ATOM 763 O O . TYR A 1 87 ? 16.897 -6.633 -15.174 1.00 91.50 87 TYR A O 1
ATOM 771 N N . ASN A 1 88 ? 17.839 -7.678 -16.913 1.00 89.38 88 ASN A N 1
ATOM 772 C CA . ASN A 1 88 ? 19.072 -6.895 -16.890 1.00 89.38 88 ASN A CA 1
ATOM 773 C C . ASN A 1 88 ? 18.831 -5.376 -16.997 1.00 89.38 88 ASN A C 1
ATOM 775 O O . ASN A 1 88 ? 19.377 -4.609 -16.203 1.00 89.38 88 ASN A O 1
ATOM 779 N N . LEU A 1 89 ? 17.973 -4.933 -17.925 1.00 90.50 89 LEU A N 1
ATOM 780 C CA . LEU A 1 89 ? 17.633 -3.511 -18.074 1.00 90.50 89 LEU A CA 1
ATOM 781 C C . LEU A 1 89 ? 16.828 -2.960 -16.894 1.00 90.50 89 LEU A C 1
ATOM 783 O O . LEU A 1 89 ? 17.016 -1.804 -16.506 1.00 90.50 89 LEU A O 1
ATOM 787 N N . LEU A 1 90 ? 15.912 -3.756 -16.344 1.00 95.06 90 LEU A N 1
ATOM 788 C CA . LEU A 1 90 ? 15.154 -3.397 -15.146 1.00 95.06 90 LEU A CA 1
ATOM 789 C C . LEU A 1 90 ? 16.080 -3.282 -13.932 1.00 95.06 90 LEU A C 1
ATOM 791 O O . LEU A 1 90 ? 15.927 -2.368 -13.128 1.00 95.06 90 LEU A O 1
ATOM 795 N N . ASN A 1 91 ? 17.077 -4.161 -13.828 1.00 94.19 91 ASN A N 1
ATOM 796 C CA . ASN A 1 91 ? 17.967 -4.233 -12.674 1.00 94.19 91 ASN A CA 1
ATOM 797 C C . ASN A 1 91 ? 18.895 -3.021 -12.646 1.00 94.19 91 ASN A C 1
ATOM 799 O O . ASN A 1 91 ? 19.094 -2.409 -11.599 1.00 94.19 91 ASN A O 1
ATOM 803 N N . ASP A 1 92 ? 19.405 -2.614 -13.810 1.00 90.38 92 ASP A N 1
ATOM 804 C CA . ASP A 1 92 ? 20.174 -1.378 -13.931 1.00 90.38 92 ASP A CA 1
ATOM 805 C C . ASP A 1 92 ? 19.336 -0.155 -13.521 1.00 90.38 92 ASP A C 1
ATOM 807 O O . ASP A 1 92 ? 19.824 0.683 -12.766 1.00 90.38 92 ASP A O 1
ATOM 811 N N . PHE A 1 93 ? 18.066 -0.061 -13.935 1.00 95.00 93 PHE A N 1
ATOM 812 C CA . PHE A 1 93 ? 17.188 1.027 -13.484 1.00 95.00 93 PHE A CA 1
ATOM 813 C C . PHE A 1 93 ? 16.955 0.984 -11.965 1.00 95.00 93 PHE A C 1
ATOM 815 O O . PHE A 1 93 ? 17.145 1.990 -11.281 1.00 95.00 93 PHE A O 1
ATOM 822 N N . TYR A 1 94 ? 16.598 -0.185 -11.425 1.00 96.19 94 TYR A N 1
ATOM 823 C CA . TYR A 1 94 ? 16.343 -0.391 -9.999 1.00 96.19 94 TYR A CA 1
ATOM 824 C C . TYR A 1 94 ? 17.539 0.017 -9.126 1.00 96.19 94 TYR A C 1
ATOM 826 O O . TYR A 1 94 ? 17.374 0.760 -8.157 1.00 96.19 94 TYR A O 1
ATOM 834 N N . ASN A 1 95 ? 18.756 -0.388 -9.500 1.00 94.62 95 ASN A N 1
ATOM 835 C CA . ASN A 1 95 ? 19.971 -0.086 -8.737 1.00 94.62 95 ASN A CA 1
ATOM 836 C C . ASN A 1 95 ? 20.282 1.417 -8.648 1.00 94.62 95 ASN A C 1
ATOM 838 O O . ASN A 1 95 ? 20.950 1.854 -7.710 1.00 94.62 95 ASN A O 1
ATOM 842 N N . TYR A 1 96 ? 19.775 2.219 -9.587 1.00 93.31 96 TYR A N 1
ATOM 843 C CA . TYR A 1 96 ? 20.019 3.661 -9.652 1.00 93.31 96 TYR A CA 1
ATOM 844 C C . TYR A 1 96 ? 18.760 4.518 -9.496 1.00 93.31 96 TYR A C 1
ATOM 846 O O . TYR A 1 96 ? 18.797 5.733 -9.711 1.00 93.31 96 TYR A O 1
ATOM 854 N N . ILE A 1 97 ? 17.651 3.919 -9.065 1.00 93.62 97 ILE A N 1
ATOM 855 C CA . ILE A 1 97 ? 16.370 4.611 -8.907 1.00 93.62 97 ILE A CA 1
ATOM 856 C C . ILE A 1 97 ? 16.447 5.773 -7.905 1.00 93.62 97 ILE A C 1
ATOM 858 O O . ILE A 1 97 ? 15.829 6.808 -8.113 1.00 93.62 97 ILE A O 1
ATOM 862 N N . ASN A 1 98 ? 17.288 5.663 -6.868 1.00 90.25 98 ASN A N 1
ATOM 863 C CA . ASN A 1 98 ? 17.476 6.725 -5.869 1.00 90.25 98 ASN A CA 1
ATOM 864 C C . ASN A 1 98 ? 18.221 7.961 -6.417 1.00 90.25 98 ASN A C 1
ATOM 866 O O . ASN A 1 98 ? 18.339 8.956 -5.709 1.00 90.25 98 ASN A O 1
ATOM 870 N N . TYR A 1 99 ? 18.773 7.898 -7.634 1.00 89.12 99 TYR A N 1
ATOM 871 C CA . TYR A 1 99 ? 19.394 9.047 -8.305 1.00 89.12 99 TYR A CA 1
ATOM 872 C C . TYR A 1 99 ? 18.421 9.813 -9.203 1.00 89.12 99 TYR A C 1
ATOM 874 O O . TYR A 1 99 ? 18.821 10.814 -9.800 1.00 89.12 99 TYR A O 1
ATOM 882 N N . ARG A 1 100 ? 17.185 9.320 -9.337 1.00 90.19 100 ARG A N 1
ATOM 883 C CA . ARG A 1 100 ? 16.150 9.925 -10.171 1.00 90.19 100 ARG A CA 1
ATOM 884 C C . ARG A 1 100 ? 15.368 10.978 -9.405 1.00 90.19 100 ARG A C 1
ATOM 886 O O . ARG A 1 100 ? 15.254 10.915 -8.179 1.00 90.19 100 ARG A O 1
ATOM 893 N N . ASN A 1 101 ? 14.790 11.914 -10.145 1.00 89.19 101 ASN A N 1
ATOM 894 C CA . ASN A 1 101 ? 13.875 12.889 -9.582 1.00 89.19 101 ASN A CA 1
ATOM 895 C C . ASN A 1 101 ? 12.577 12.206 -9.104 1.00 89.19 101 ASN A C 1
ATOM 897 O O . ASN A 1 101 ? 12.001 11.370 -9.801 1.00 89.19 101 ASN A O 1
ATOM 901 N N . GLU A 1 102 ? 12.087 12.559 -7.914 1.00 88.25 102 GLU A N 1
ATOM 902 C CA . GLU A 1 102 ? 10.880 11.942 -7.345 1.00 88.25 102 GLU A CA 1
ATOM 903 C C . GLU A 1 102 ? 9.633 12.196 -8.208 1.00 88.25 102 GLU A C 1
ATOM 905 O O . GLU A 1 102 ? 8.826 11.289 -8.411 1.00 88.25 102 GLU A O 1
ATOM 910 N N . LEU A 1 103 ? 9.492 13.401 -8.777 1.00 88.25 103 LEU A N 1
ATOM 911 C CA . LEU A 1 103 ? 8.374 13.733 -9.665 1.00 88.25 103 LEU A CA 1
ATOM 912 C C . LEU A 1 103 ? 8.452 12.950 -10.976 1.00 88.25 103 LEU A C 1
ATOM 914 O O . LEU A 1 103 ? 7.423 12.498 -11.475 1.00 88.25 103 LEU A O 1
ATOM 918 N N . PHE A 1 104 ? 9.659 12.748 -11.511 1.00 91.88 104 PHE A N 1
ATOM 919 C CA . PHE A 1 104 ? 9.871 11.892 -12.678 1.00 91.88 104 PHE A CA 1
ATOM 920 C C . PHE A 1 104 ? 9.400 10.457 -12.406 1.00 91.88 104 PHE A C 1
ATOM 922 O O . PHE A 1 104 ? 8.697 9.883 -13.237 1.00 91.88 104 PHE A O 1
ATOM 929 N N . LEU A 1 105 ? 9.727 9.893 -11.237 1.00 93.12 105 LEU A N 1
ATOM 930 C CA . LEU A 1 105 ? 9.342 8.527 -10.864 1.00 93.12 105 LEU A CA 1
ATOM 931 C C . LEU A 1 105 ? 7.825 8.351 -10.690 1.00 93.12 105 LEU A C 1
ATOM 933 O O . LEU A 1 105 ? 7.278 7.325 -11.089 1.00 93.12 105 LEU A O 1
ATOM 937 N N . ILE A 1 106 ? 7.148 9.333 -10.091 1.00 89.44 106 ILE A N 1
ATOM 938 C CA . ILE A 1 106 ? 5.733 9.227 -9.693 1.00 89.44 106 ILE A CA 1
ATOM 939 C C . ILE A 1 106 ? 4.765 9.578 -10.833 1.00 89.44 106 ILE A C 1
ATOM 941 O O . ILE A 1 106 ? 3.625 9.109 -10.837 1.00 89.44 106 ILE A O 1
ATOM 945 N N . ASN A 1 107 ? 5.205 10.396 -11.792 1.00 85.38 107 ASN A N 1
ATOM 946 C CA . ASN A 1 107 ? 4.396 10.820 -12.932 1.00 85.38 107 ASN A CA 1
ATOM 947 C C . ASN A 1 107 ? 4.256 9.679 -13.970 1.00 85.38 107 ASN A C 1
ATOM 949 O O . ASN A 1 107 ? 3.868 8.559 -13.635 1.00 85.38 107 ASN A O 1
ATOM 953 N N . ASN A 1 108 ? 4.593 9.915 -15.240 1.00 84.94 108 ASN A N 1
ATOM 954 C CA . ASN A 1 108 ? 4.405 8.925 -16.305 1.00 84.94 108 ASN A CA 1
ATOM 955 C C . ASN A 1 108 ? 5.192 7.621 -16.078 1.00 84.94 108 ASN A C 1
ATOM 957 O O . ASN A 1 108 ? 4.741 6.556 -16.494 1.00 84.94 108 ASN A O 1
ATOM 961 N N . THR A 1 109 ? 6.336 7.678 -15.391 1.00 94.12 109 THR A N 1
ATOM 962 C CA . THR A 1 109 ? 7.198 6.515 -15.127 1.00 94.12 109 THR A CA 1
ATOM 963 C C . THR A 1 109 ? 6.464 5.388 -14.405 1.00 94.12 109 THR A C 1
ATOM 965 O O . THR A 1 109 ? 6.543 4.234 -14.830 1.00 94.12 109 THR A O 1
ATOM 968 N N . LEU A 1 110 ? 5.694 5.710 -13.361 1.00 96.31 110 LEU A N 1
ATOM 969 C CA . LEU A 1 110 ? 4.911 4.725 -12.616 1.00 96.31 110 LEU A CA 1
ATOM 970 C C . LEU A 1 110 ? 3.862 4.037 -13.500 1.00 96.31 110 LEU A C 1
ATOM 972 O O . LEU A 1 110 ? 3.713 2.821 -13.422 1.00 96.31 110 LEU A O 1
ATOM 976 N N . LEU A 1 111 ? 3.173 4.784 -14.370 1.00 96.00 111 LEU A N 1
ATOM 977 C CA . LEU A 1 111 ? 2.188 4.213 -15.297 1.00 96.00 111 LEU A CA 1
ATOM 978 C C . LEU A 1 111 ? 2.826 3.201 -16.256 1.00 96.00 111 LEU A C 1
ATOM 980 O O . LEU A 1 111 ? 2.264 2.129 -16.470 1.00 96.00 111 LEU A O 1
ATOM 984 N N . T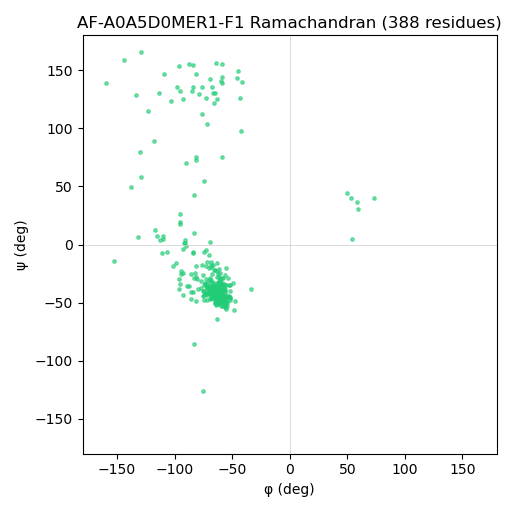YR A 1 112 ? 4.023 3.491 -16.775 1.00 97.19 112 TYR A N 1
ATOM 985 C CA . TYR A 1 112 ? 4.757 2.533 -17.604 1.00 97.19 112 TYR A CA 1
ATOM 986 C C . TYR A 1 112 ? 5.132 1.269 -16.827 1.00 97.19 112 TYR A C 1
ATOM 988 O O . TYR A 1 112 ? 4.938 0.170 -17.339 1.00 97.19 112 TYR A O 1
ATOM 996 N N . PHE A 1 113 ? 5.622 1.391 -15.589 1.00 97.94 113 PHE A N 1
ATOM 997 C CA . PHE A 1 113 ? 5.948 0.213 -14.780 1.00 97.94 113 PHE A CA 1
ATOM 998 C C . PHE A 1 113 ? 4.715 -0.607 -14.394 1.00 97.94 113 PHE A C 1
ATOM 1000 O O . PHE A 1 113 ? 4.792 -1.833 -14.418 1.00 97.94 113 PHE A O 1
ATOM 1007 N N . LEU A 1 114 ? 3.577 0.028 -14.107 1.00 97.75 114 LEU A N 1
ATOM 1008 C CA . LEU A 1 114 ? 2.307 -0.663 -13.863 1.00 97.75 114 LEU A CA 1
ATOM 1009 C C . LEU A 1 114 ? 1.809 -1.412 -15.109 1.00 97.75 114 LEU A C 1
ATOM 1011 O O . LEU A 1 114 ? 1.323 -2.541 -15.008 1.00 97.75 114 LEU A O 1
ATOM 1015 N N . ASP A 1 115 ? 1.975 -0.825 -16.293 1.00 96.88 115 ASP A N 1
ATOM 1016 C CA . ASP A 1 115 ? 1.631 -1.476 -17.556 1.00 96.88 115 ASP A CA 1
ATOM 1017 C C . ASP A 1 115 ? 2.602 -2.620 -17.909 1.00 96.88 115 ASP A C 1
ATOM 1019 O O . ASP A 1 115 ? 2.167 -3.708 -18.296 1.00 96.88 115 ASP A O 1
ATOM 1023 N N . PHE A 1 116 ? 3.912 -2.441 -17.697 1.00 97.06 116 PHE A N 1
ATOM 1024 C CA . PHE A 1 116 ? 4.890 -3.529 -17.807 1.00 97.06 116 PHE A CA 1
ATOM 1025 C C . PHE A 1 116 ? 4.552 -4.667 -16.845 1.00 97.06 116 PHE A C 1
ATOM 1027 O O . PHE A 1 116 ? 4.520 -5.826 -17.257 1.00 97.06 116 PHE A O 1
ATOM 1034 N N . HIS A 1 117 ? 4.244 -4.341 -15.590 1.00 96.94 117 HIS A N 1
ATOM 1035 C CA . HIS A 1 117 ? 3.846 -5.301 -14.569 1.00 96.94 117 HIS A CA 1
ATOM 1036 C C . HIS A 1 117 ? 2.647 -6.140 -15.031 1.00 96.94 117 HIS A C 1
ATOM 1038 O O . HIS A 1 117 ? 2.724 -7.369 -15.031 1.00 96.94 117 HIS A O 1
ATOM 1044 N N . PHE A 1 118 ? 1.576 -5.497 -15.512 1.00 96.44 118 PHE A N 1
ATOM 1045 C CA . PHE A 1 118 ? 0.405 -6.196 -16.045 1.00 96.44 118 PHE A CA 1
ATOM 1046 C C . PHE A 1 118 ? 0.756 -7.117 -17.219 1.00 96.44 118 PHE A C 1
ATOM 1048 O O . PHE A 1 118 ? 0.395 -8.295 -17.213 1.00 96.44 118 PHE A O 1
ATOM 1055 N N . ARG A 1 119 ? 1.500 -6.614 -18.211 1.00 94.81 119 ARG A N 1
ATOM 1056 C CA . ARG A 1 119 ? 1.852 -7.381 -19.416 1.00 94.81 119 ARG A CA 1
ATOM 1057 C C . ARG A 1 119 ? 2.765 -8.571 -19.132 1.00 94.81 119 ARG A C 1
ATOM 1059 O O . ARG A 1 119 ? 2.664 -9.582 -19.824 1.00 94.81 119 ARG A O 1
ATOM 1066 N N . ILE A 1 120 ? 3.654 -8.472 -18.146 1.00 93.81 120 ILE A N 1
ATOM 1067 C CA . ILE A 1 120 ? 4.496 -9.596 -17.714 1.00 93.81 120 ILE A CA 1
ATOM 1068 C C . ILE A 1 120 ? 3.673 -10.589 -16.892 1.00 93.81 120 ILE A C 1
ATOM 1070 O O . ILE A 1 120 ? 3.744 -11.791 -17.149 1.00 93.81 120 ILE A O 1
ATOM 1074 N N . TRP A 1 121 ? 2.849 -10.106 -15.957 1.00 93.94 121 TRP A N 1
ATOM 1075 C CA . TRP A 1 121 ? 1.952 -10.948 -15.164 1.00 93.94 121 TRP A CA 1
ATOM 1076 C C . TRP A 1 121 ? 1.016 -11.774 -16.052 1.00 93.94 121 TRP A C 1
ATOM 1078 O O . TRP A 1 121 ? 0.826 -12.965 -15.806 1.00 93.94 121 TRP A O 1
ATOM 1088 N N . ASP A 1 122 ? 0.492 -11.187 -17.130 1.00 91.75 122 ASP A N 1
ATOM 1089 C CA . ASP A 1 122 ? -0.386 -11.885 -18.075 1.00 91.75 122 ASP A CA 1
ATOM 1090 C C . ASP A 1 122 ? 0.327 -13.029 -18.824 1.00 91.75 122 ASP A C 1
ATOM 1092 O O . ASP A 1 122 ? -0.291 -13.986 -19.290 1.00 91.75 122 ASP A O 1
ATOM 1096 N N . LYS A 1 123 ? 1.661 -12.978 -18.889 1.00 88.50 123 LYS A N 1
ATOM 1097 C CA . LYS A 1 123 ? 2.507 -13.995 -19.523 1.00 88.50 123 LYS A CA 1
ATOM 1098 C C . LYS A 1 123 ? 2.986 -15.088 -18.568 1.00 88.50 123 LYS A C 1
ATOM 1100 O O . LYS A 1 123 ? 3.670 -16.005 -19.019 1.00 88.50 123 LYS A O 1
ATOM 1105 N N . LYS A 1 124 ? 2.598 -15.068 -17.286 1.00 78.25 124 LYS A N 1
ATOM 1106 C CA . LYS A 1 124 ? 3.058 -16.033 -16.261 1.00 78.25 124 LYS A CA 1
ATOM 1107 C C . LYS A 1 124 ? 2.821 -17.514 -16.595 1.00 78.25 124 LYS A C 1
ATOM 1109 O O . LYS A 1 124 ? 3.490 -18.380 -16.043 1.00 78.25 124 LYS A O 1
ATOM 1114 N N . ASN A 1 125 ? 1.903 -17.818 -17.516 1.00 67.69 125 ASN A N 1
ATOM 1115 C CA . ASN A 1 125 ? 1.624 -19.186 -17.967 1.00 67.69 125 ASN A CA 1
ATOM 1116 C C . ASN A 1 125 ? 2.578 -19.690 -19.074 1.00 67.69 125 ASN A C 1
ATOM 1118 O O . ASN A 1 125 ? 2.499 -20.857 -19.442 1.00 67.69 125 ASN A O 1
ATOM 1122 N N . ILE A 1 126 ? 3.452 -18.833 -19.620 1.00 66.00 126 ILE A N 1
ATOM 1123 C CA . ILE A 1 126 ? 4.276 -19.122 -20.810 1.00 66.00 126 ILE A CA 1
ATOM 1124 C C . ILE A 1 126 ? 5.683 -19.634 -20.437 1.00 66.00 126 ILE A C 1
ATOM 1126 O O . ILE A 1 126 ? 6.235 -20.473 -21.141 1.00 66.00 126 ILE A O 1
ATOM 1130 N N . SER A 1 127 ? 6.270 -19.167 -19.330 1.00 63.25 127 SER A N 1
ATOM 1131 C CA . SER A 1 127 ? 7.572 -19.616 -18.806 1.00 63.25 127 SER A CA 1
ATOM 1132 C C . SER A 1 127 ? 7.675 -19.266 -17.319 1.00 63.25 127 SER A C 1
ATOM 1134 O O . SER A 1 127 ? 7.238 -18.193 -16.915 1.00 63.25 127 SER A O 1
ATOM 1136 N N . LYS A 1 128 ? 8.217 -20.165 -16.485 1.00 64.00 128 LYS A N 1
ATOM 1137 C CA . LYS A 1 128 ? 8.190 -20.004 -15.017 1.00 64.00 128 LYS A CA 1
ATOM 1138 C C . LYS A 1 128 ? 9.418 -19.307 -14.414 1.00 64.00 128 LYS A C 1
ATOM 1140 O O . LYS A 1 128 ? 9.284 -18.756 -13.331 1.00 64.00 128 LYS A O 1
ATOM 1145 N N . GLY A 1 129 ? 10.581 -19.342 -15.070 1.00 71.81 129 GLY A N 1
ATOM 1146 C CA . GLY A 1 129 ? 11.840 -18.806 -14.522 1.00 71.81 129 GLY A CA 1
ATOM 1147 C C . GLY A 1 129 ? 11.976 -17.297 -14.727 1.00 71.81 129 GLY A C 1
ATOM 1148 O O . GLY A 1 129 ? 11.559 -16.504 -13.887 1.00 71.81 129 GLY A O 1
ATOM 1149 N N . ASP A 1 130 ? 12.486 -16.899 -15.891 1.00 76.44 130 ASP A N 1
ATOM 1150 C CA . ASP A 1 130 ? 12.840 -15.507 -16.214 1.00 76.44 130 ASP A CA 1
ATOM 1151 C C . ASP A 1 130 ? 11.662 -14.511 -16.115 1.00 76.44 130 ASP A C 1
ATOM 1153 O O . ASP A 1 130 ? 11.850 -13.324 -15.826 1.00 76.44 130 ASP A O 1
ATOM 1157 N N . ILE A 1 131 ? 10.426 -14.983 -16.340 1.00 86.69 131 ILE A N 1
ATOM 1158 C CA . ILE A 1 131 ? 9.206 -14.170 -16.187 1.00 86.69 131 ILE A CA 1
ATOM 1159 C C . ILE A 1 131 ? 8.995 -13.797 -14.722 1.00 86.69 131 ILE A C 1
ATOM 1161 O O . ILE A 1 131 ? 8.682 -12.644 -14.430 1.00 86.69 131 ILE A O 1
ATOM 1165 N N . GLN A 1 132 ? 9.174 -14.753 -13.807 1.00 89.69 132 GLN A N 1
ATOM 1166 C CA . GLN A 1 132 ? 8.979 -14.527 -12.381 1.00 89.69 132 GLN A CA 1
ATOM 1167 C C . GLN A 1 132 ? 10.031 -13.560 -11.838 1.00 89.69 132 GLN A C 1
ATOM 1169 O O . GLN A 1 132 ? 9.681 -12.654 -11.089 1.00 89.69 132 GLN A O 1
ATOM 1174 N N . GLU A 1 133 ? 11.291 -13.698 -12.258 1.00 91.12 133 GLU A N 1
ATOM 1175 C CA . GLU A 1 133 ? 12.365 -12.780 -11.862 1.00 91.12 133 GLU A CA 1
ATOM 1176 C C . GLU A 1 133 ? 12.112 -11.356 -12.365 1.00 91.12 133 GLU A C 1
ATOM 1178 O O . GLU A 1 133 ? 12.205 -10.397 -11.597 1.00 91.12 133 GLU A O 1
ATOM 1183 N N . SER A 1 134 ? 11.720 -11.211 -13.636 1.00 93.31 134 SER A N 1
ATOM 1184 C CA . SER A 1 134 ? 11.365 -9.908 -14.209 1.00 93.31 134 SER A CA 1
ATOM 1185 C C . SER A 1 134 ? 10.163 -9.285 -13.496 1.00 93.31 134 SER A C 1
ATOM 1187 O O . SER A 1 134 ? 10.188 -8.099 -13.178 1.00 93.31 134 SER A O 1
ATOM 1189 N N . LEU A 1 135 ? 9.121 -10.074 -13.213 1.00 93.62 135 LEU A N 1
ATOM 1190 C CA . LEU A 1 135 ? 7.931 -9.612 -12.500 1.00 93.62 135 LEU A CA 1
ATOM 1191 C C . LEU A 1 135 ? 8.271 -9.156 -11.076 1.00 93.62 135 LEU A C 1
ATOM 1193 O O . LEU A 1 135 ? 7.889 -8.058 -10.677 1.00 93.62 135 LEU A O 1
ATOM 1197 N N . SER A 1 136 ? 9.040 -9.960 -10.338 1.00 93.38 136 SER A N 1
ATOM 1198 C CA . SER A 1 136 ? 9.524 -9.614 -8.999 1.00 93.38 136 SER A CA 1
ATOM 1199 C C . SER A 1 136 ? 10.350 -8.329 -9.004 1.00 93.38 136 SER A C 1
ATOM 1201 O O . SER A 1 136 ? 10.196 -7.496 -8.117 1.00 93.38 136 SER A O 1
ATOM 1203 N N . LEU A 1 137 ? 11.187 -8.123 -10.019 1.00 95.88 137 LEU A N 1
ATOM 1204 C CA . LEU A 1 137 ? 11.984 -6.910 -10.133 1.00 95.88 137 LEU A CA 1
ATOM 1205 C C . LEU A 1 137 ? 11.138 -5.667 -10.441 1.00 95.88 137 LEU A C 1
ATOM 1207 O O . LEU A 1 137 ? 11.404 -4.603 -9.884 1.00 95.88 137 LEU A O 1
ATOM 1211 N N . ILE A 1 138 ? 10.094 -5.788 -11.269 1.00 96.75 138 ILE A N 1
ATOM 1212 C CA . ILE A 1 138 ? 9.136 -4.690 -11.459 1.00 96.75 138 ILE A CA 1
ATOM 1213 C C . ILE A 1 138 ? 8.380 -4.389 -10.164 1.00 96.75 138 ILE A C 1
ATOM 1215 O O . ILE A 1 138 ? 8.213 -3.211 -9.849 1.00 96.75 138 ILE A O 1
ATOM 1219 N N . ASN A 1 139 ? 7.991 -5.406 -9.386 1.00 96.31 139 ASN A N 1
ATOM 1220 C CA . ASN A 1 139 ? 7.403 -5.181 -8.061 1.00 96.31 139 ASN A CA 1
ATOM 1221 C C . ASN A 1 139 ? 8.343 -4.353 -7.192 1.00 96.31 139 ASN A C 1
ATOM 1223 O O . ASN A 1 139 ? 7.937 -3.307 -6.705 1.00 96.31 139 ASN A O 1
ATOM 1227 N N . TYR A 1 140 ? 9.621 -4.726 -7.093 1.00 97.12 140 TYR A N 1
ATOM 1228 C CA . TYR A 1 140 ? 10.589 -3.951 -6.312 1.00 97.12 140 TYR A CA 1
ATOM 1229 C C . TYR A 1 140 ? 10.753 -2.511 -6.806 1.00 97.12 140 TYR A C 1
ATOM 1231 O O . TYR A 1 140 ? 10.935 -1.605 -5.993 1.00 97.12 140 TYR A O 1
ATOM 1239 N N . ILE A 1 141 ? 10.672 -2.269 -8.118 1.00 97.88 141 ILE A N 1
ATOM 1240 C CA . ILE A 1 141 ? 10.675 -0.908 -8.668 1.00 97.88 141 ILE A CA 1
ATOM 1241 C C . ILE A 1 141 ? 9.426 -0.140 -8.213 1.00 97.88 141 ILE A C 1
ATOM 1243 O O . ILE A 1 141 ? 9.565 0.966 -7.692 1.00 97.88 141 ILE A O 1
ATOM 1247 N N . ILE A 1 142 ? 8.228 -0.714 -8.360 1.00 97.75 142 ILE A N 1
ATOM 1248 C CA . ILE A 1 142 ? 6.962 -0.080 -7.953 1.00 97.75 142 ILE A CA 1
ATOM 1249 C C . ILE A 1 142 ? 6.952 0.189 -6.444 1.00 97.75 142 ILE A C 1
ATOM 1251 O O . ILE A 1 142 ? 6.684 1.317 -6.038 1.00 97.75 142 ILE A O 1
ATOM 1255 N N . GLU A 1 143 ? 7.322 -0.795 -5.623 1.00 96.75 143 GLU A N 1
ATOM 1256 C CA . GLU A 1 143 ? 7.436 -0.672 -4.165 1.00 96.75 143 GLU A CA 1
ATOM 1257 C C . GLU A 1 143 ? 8.423 0.436 -3.778 1.00 96.75 143 GLU A C 1
ATOM 1259 O O . GLU A 1 143 ? 8.197 1.207 -2.845 1.00 96.75 143 GLU A O 1
ATOM 1264 N N . LYS A 1 144 ? 9.531 0.573 -4.515 1.00 96.12 144 LYS A N 1
ATOM 1265 C CA . LYS A 1 144 ? 10.496 1.640 -4.259 1.00 96.12 144 LYS A CA 1
ATOM 1266 C C . LYS A 1 144 ? 9.926 3.018 -4.586 1.00 96.12 144 LYS A C 1
ATOM 1268 O O . LYS A 1 144 ? 10.132 3.941 -3.797 1.00 96.12 144 LYS A O 1
ATOM 1273 N N . ILE A 1 145 ? 9.210 3.156 -5.704 1.00 95.94 145 ILE A N 1
ATOM 1274 C CA . ILE A 1 145 ? 8.503 4.394 -6.070 1.00 95.94 145 ILE A CA 1
ATOM 1275 C C . ILE A 1 145 ? 7.444 4.721 -5.010 1.00 95.94 145 ILE A C 1
ATOM 1277 O O . ILE A 1 145 ? 7.354 5.868 -4.571 1.00 95.94 145 ILE A O 1
ATOM 1281 N N . GLU A 1 146 ? 6.704 3.718 -4.535 1.00 95.38 146 GLU A N 1
ATOM 1282 C CA . GLU A 1 146 ? 5.724 3.860 -3.459 1.00 95.38 146 GLU A CA 1
ATOM 1283 C C . GLU A 1 146 ? 6.379 4.407 -2.185 1.00 95.38 146 GLU A C 1
ATOM 1285 O O . GLU A 1 146 ? 5.969 5.449 -1.674 1.00 95.38 146 GLU A O 1
ATOM 1290 N N . VAL A 1 147 ? 7.460 3.782 -1.709 1.00 94.56 147 VAL A N 1
ATOM 1291 C CA . VAL A 1 147 ? 8.180 4.227 -0.505 1.00 94.56 147 VAL A CA 1
ATOM 1292 C C . VAL A 1 147 ? 8.751 5.639 -0.665 1.00 94.56 147 VAL A C 1
ATOM 1294 O O . VAL A 1 147 ? 8.727 6.416 0.291 1.00 94.56 147 VAL A O 1
ATOM 1297 N N . ILE A 1 148 ? 9.261 5.995 -1.848 1.00 91.88 148 ILE A N 1
ATOM 1298 C CA . ILE A 1 148 ? 9.713 7.363 -2.149 1.00 91.88 148 ILE A CA 1
ATOM 1299 C C . ILE A 1 148 ? 8.535 8.339 -2.028 1.00 91.88 148 ILE A C 1
ATOM 1301 O O . ILE A 1 148 ? 8.635 9.335 -1.309 1.00 91.88 148 ILE A O 1
ATOM 1305 N N . SER A 1 149 ? 7.396 8.015 -2.645 1.00 91.62 149 SER A N 1
ATOM 1306 C CA . SER A 1 149 ? 6.195 8.855 -2.606 1.00 91.62 149 SER A CA 1
ATOM 1307 C C . SER A 1 149 ? 5.615 9.014 -1.192 1.00 91.62 149 SER A C 1
ATOM 1309 O O . SER A 1 149 ? 5.172 10.104 -0.834 1.00 91.62 149 SER A O 1
ATOM 1311 N N . LEU A 1 150 ? 5.699 7.973 -0.352 1.00 89.75 150 LEU A N 1
ATOM 1312 C CA . LEU A 1 150 ? 5.272 7.993 1.053 1.00 89.75 150 LEU A CA 1
ATOM 1313 C C . LEU A 1 150 ? 6.162 8.878 1.937 1.00 89.75 150 LEU A C 1
ATOM 1315 O O . LEU A 1 150 ? 5.656 9.579 2.818 1.00 89.75 150 LEU A O 1
ATOM 1319 N N . LYS A 1 151 ? 7.485 8.841 1.722 1.00 88.19 151 LYS A N 1
ATOM 1320 C CA . LYS A 1 151 ? 8.474 9.602 2.509 1.00 88.19 151 LYS A CA 1
ATOM 1321 C C . LYS A 1 151 ? 8.405 11.107 2.270 1.00 88.19 151 LYS A C 1
ATOM 1323 O O . LYS A 1 151 ? 8.789 11.879 3.162 1.00 88.19 151 LYS A O 1
ATOM 1328 N N . ASN A 1 152 ? 7.979 11.524 1.077 1.00 80.00 152 ASN A N 1
ATOM 1329 C CA . ASN A 1 152 ? 7.992 12.928 0.694 1.00 80.00 152 ASN A CA 1
ATOM 1330 C C . ASN A 1 152 ? 7.149 13.768 1.678 1.00 80.00 152 ASN A C 1
ATOM 1332 O O . ASN A 1 152 ? 6.109 13.355 2.190 1.00 80.00 152 ASN A O 1
ATOM 1336 N N . LYS A 1 153 ? 7.666 14.955 2.015 1.00 66.75 153 LYS A N 1
ATOM 1337 C CA . LYS A 1 153 ? 7.048 15.896 2.960 1.00 66.75 153 LYS A CA 1
ATOM 1338 C C . LYS A 1 153 ? 5.756 16.516 2.425 1.00 66.75 153 LYS A C 1
ATOM 1340 O O . LYS A 1 153 ? 4.989 17.062 3.212 1.00 66.75 153 LYS A O 1
ATOM 1345 N N . ARG A 1 154 ? 5.547 16.486 1.110 1.00 72.75 154 ARG A N 1
ATOM 1346 C CA . ARG A 1 154 ? 4.374 17.031 0.438 1.00 72.75 154 ARG A CA 1
ATOM 1347 C C . ARG A 1 154 ? 3.376 15.911 0.157 1.00 72.75 154 ARG A C 1
ATOM 1349 O O . ARG A 1 154 ? 3.720 14.848 -0.347 1.00 72.75 154 ARG A O 1
ATOM 1356 N N . ASN A 1 155 ? 2.106 16.185 0.437 1.00 72.44 155 ASN A N 1
ATOM 1357 C CA . ASN A 1 155 ? 1.021 15.229 0.192 1.00 72.44 155 ASN A CA 1
ATOM 1358 C C . ASN A 1 155 ? 0.755 14.990 -1.296 1.00 72.44 155 ASN A C 1
ATOM 1360 O O . ASN A 1 155 ? 0.059 14.044 -1.655 1.00 72.44 155 ASN A O 1
ATOM 1364 N N . SER A 1 156 ? 1.230 15.877 -2.172 1.00 83.38 156 SER A N 1
ATOM 1365 C CA . SER A 1 156 ? 0.959 15.825 -3.608 1.00 83.38 156 SER A CA 1
ATOM 1366 C C . SER A 1 156 ? 1.502 14.559 -4.263 1.00 83.38 156 SER A C 1
ATOM 1368 O O . SER A 1 156 ? 0.832 14.000 -5.120 1.00 83.38 156 SER A O 1
ATOM 1370 N N . GLU A 1 157 ? 2.663 14.083 -3.838 1.00 87.81 157 GLU A N 1
ATOM 1371 C CA . GLU A 1 157 ? 3.415 13.014 -4.481 1.00 87.81 157 GLU A CA 1
ATOM 1372 C C . GLU A 1 157 ? 2.768 11.653 -4.215 1.00 87.81 157 GLU A C 1
ATOM 1374 O O . GLU A 1 157 ? 2.476 10.921 -5.158 1.00 87.81 157 GLU A O 1
ATOM 1379 N N . PHE A 1 158 ? 2.418 11.346 -2.963 1.00 90.69 158 PHE A N 1
ATOM 1380 C CA . PHE A 1 158 ? 1.643 10.137 -2.673 1.00 90.69 158 PHE A CA 1
ATOM 1381 C C . PHE A 1 158 ? 0.243 10.191 -3.311 1.00 90.69 158 PHE A C 1
ATOM 1383 O O . PHE A 1 158 ? -0.236 9.204 -3.860 1.00 90.69 158 PHE A O 1
ATOM 1390 N N . ASN A 1 159 ? -0.395 11.366 -3.350 1.00 90.56 159 ASN A N 1
ATOM 1391 C CA . ASN A 1 159 ? -1.654 11.534 -4.081 1.00 90.56 159 ASN A CA 1
ATOM 1392 C C . ASN A 1 159 ? -1.504 11.278 -5.589 1.00 90.56 159 ASN A C 1
ATOM 1394 O O . ASN A 1 159 ? -2.398 10.695 -6.198 1.00 90.56 159 ASN A O 1
ATOM 1398 N N . MET A 1 160 ? -0.402 11.710 -6.207 1.00 91.69 160 MET A N 1
ATOM 1399 C CA . MET A 1 160 ? -0.101 11.411 -7.609 1.00 91.69 160 MET A CA 1
ATOM 1400 C C . MET A 1 160 ? 0.137 9.914 -7.812 1.00 91.69 160 MET A C 1
ATOM 1402 O O . MET A 1 160 ? -0.421 9.358 -8.752 1.00 91.69 160 MET A O 1
ATOM 1406 N N . PHE A 1 161 ? 0.857 9.248 -6.901 1.00 94.38 161 PHE A N 1
ATOM 1407 C CA . PHE A 1 161 ? 1.025 7.792 -6.922 1.00 94.38 161 PHE A CA 1
ATOM 1408 C C . PHE A 1 161 ? -0.335 7.080 -6.942 1.00 94.38 161 PHE A C 1
ATOM 1410 O O . PHE A 1 161 ? -0.599 6.256 -7.818 1.00 94.38 161 PHE A O 1
ATOM 1417 N N . ILE A 1 162 ? -1.238 7.450 -6.027 1.00 94.56 162 ILE A N 1
ATOM 1418 C CA . ILE A 1 162 ? -2.578 6.855 -5.937 1.00 94.56 162 ILE A CA 1
ATOM 1419 C C . ILE A 1 162 ? -3.422 7.162 -7.178 1.00 94.56 162 ILE A C 1
ATOM 1421 O O . ILE A 1 162 ? -4.136 6.283 -7.660 1.00 94.56 162 ILE A O 1
ATOM 1425 N N . LYS A 1 163 ? -3.315 8.370 -7.748 1.00 94.56 163 LYS A N 1
ATOM 1426 C CA . LYS A 1 163 ? -3.975 8.718 -9.017 1.00 94.56 163 LYS A CA 1
ATOM 1427 C C . LYS A 1 163 ? -3.476 7.857 -10.176 1.00 94.56 163 LYS A C 1
ATOM 1429 O O . LYS A 1 163 ? -4.303 7.317 -10.905 1.00 94.56 163 LYS A O 1
ATOM 1434 N N . SER A 1 164 ? -2.164 7.688 -10.321 1.00 95.19 1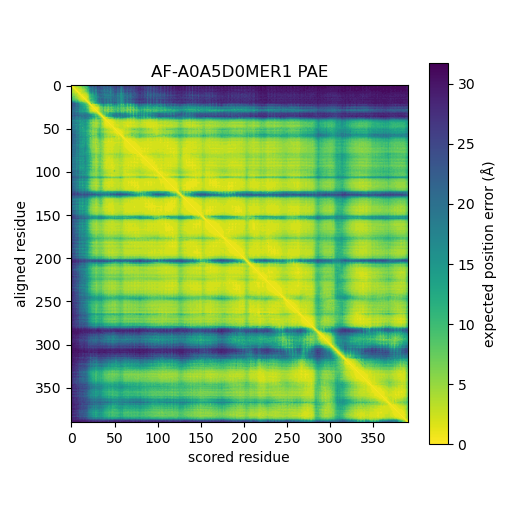64 SER A N 1
ATOM 1435 C CA . SER A 1 164 ? -1.567 6.832 -11.352 1.00 95.19 164 SER A CA 1
ATOM 1436 C C . SER A 1 164 ? -2.001 5.375 -11.181 1.00 95.19 164 SER A C 1
ATOM 1438 O O . SER A 1 164 ? -2.424 4.735 -12.144 1.00 95.19 164 SER A O 1
ATOM 1440 N N . LEU A 1 165 ? -1.991 4.867 -9.943 1.00 96.25 165 LEU A N 1
ATOM 1441 C CA . LEU A 1 165 ? -2.487 3.528 -9.638 1.00 96.25 165 LEU A CA 1
ATOM 1442 C C . LEU A 1 165 ? -3.967 3.389 -10.017 1.00 96.25 165 LEU A C 1
ATOM 1444 O O . LEU A 1 165 ? -4.344 2.418 -10.665 1.00 96.25 165 LEU A O 1
ATOM 1448 N N . LYS A 1 166 ? -4.802 4.385 -9.698 1.00 96.50 166 LYS A N 1
ATOM 1449 C CA . LYS A 1 166 ? -6.221 4.392 -10.071 1.00 96.50 166 LYS A CA 1
ATOM 1450 C C . LYS A 1 166 ? -6.438 4.381 -11.577 1.00 96.50 166 LYS A C 1
ATOM 1452 O O . LYS A 1 166 ? -7.203 3.547 -12.056 1.00 96.50 166 LYS A O 1
ATOM 1457 N N . MET A 1 167 ? -5.738 5.241 -12.311 1.00 96.06 167 MET A N 1
ATOM 1458 C CA . MET A 1 167 ? -5.810 5.273 -13.773 1.00 96.06 167 MET A CA 1
ATOM 1459 C C . MET A 1 167 ? -5.459 3.910 -14.381 1.00 96.06 167 MET A C 1
ATOM 1461 O O . MET A 1 167 ? -6.151 3.441 -15.283 1.00 96.06 167 MET A O 1
ATOM 1465 N N . HIS A 1 168 ? -4.431 3.238 -13.853 1.00 96.56 168 HIS A N 1
ATOM 1466 C CA . HIS A 1 168 ? -4.058 1.897 -14.305 1.00 96.56 168 HIS A CA 1
ATOM 1467 C C . HIS A 1 168 ? -5.157 0.862 -14.047 1.00 96.56 168 HIS A C 1
ATOM 1469 O O . HIS A 1 168 ? -5.494 0.074 -14.928 1.00 96.56 168 HIS A O 1
ATOM 1475 N N . ILE A 1 169 ? -5.755 0.865 -12.856 1.00 95.75 169 ILE A N 1
ATOM 1476 C CA . ILE A 1 169 ? -6.845 -0.061 -12.512 1.00 95.75 169 ILE A CA 1
ATOM 1477 C C . ILE A 1 169 ? -8.046 0.145 -13.430 1.00 95.75 169 ILE A C 1
ATOM 1479 O O . ILE A 1 169 ? -8.613 -0.832 -13.914 1.00 95.75 169 ILE A O 1
ATOM 1483 N N . GLU A 1 170 ? -8.439 1.395 -13.673 1.00 95.69 170 GLU A N 1
ATOM 1484 C CA . GLU A 1 170 ? -9.550 1.724 -14.569 1.00 95.69 170 GLU A CA 1
ATOM 1485 C C . GLU A 1 170 ? -9.270 1.239 -15.995 1.00 95.69 170 GLU A C 1
ATOM 1487 O O . GLU A 1 170 ? -10.131 0.598 -16.602 1.00 95.69 170 GLU A O 1
ATOM 1492 N N . TYR A 1 171 ? -8.046 1.451 -16.488 1.00 95.81 171 TYR A N 1
ATOM 1493 C CA . TYR A 1 171 ? -7.595 0.938 -17.780 1.00 95.81 171 TYR A CA 1
ATOM 1494 C C . TYR A 1 171 ? -7.679 -0.595 -17.850 1.00 95.81 171 TYR A C 1
ATOM 1496 O O . TYR A 1 171 ? -8.278 -1.138 -18.783 1.00 95.81 171 TYR A O 1
ATOM 1504 N N . VAL A 1 172 ? -7.159 -1.314 -16.847 1.00 95.38 172 VAL A N 1
ATOM 1505 C CA . VAL A 1 172 ? -7.219 -2.785 -16.822 1.00 95.38 172 VAL A CA 1
ATOM 1506 C C . VAL A 1 172 ? -8.661 -3.285 -16.718 1.00 95.38 172 VAL A C 1
ATOM 1508 O O . VAL A 1 172 ? -9.025 -4.234 -17.407 1.00 95.38 172 VAL A O 1
ATOM 1511 N N . ASN A 1 173 ? -9.509 -2.646 -15.910 1.00 94.56 173 ASN A N 1
ATOM 1512 C CA . ASN A 1 173 ? -10.921 -3.019 -15.781 1.00 94.56 173 ASN A CA 1
ATOM 1513 C C . ASN A 1 173 ? -11.678 -2.863 -17.106 1.00 94.56 173 ASN A C 1
ATOM 1515 O O . ASN A 1 173 ? -12.489 -3.715 -17.468 1.00 94.56 173 ASN A O 1
ATOM 1519 N N . TYR A 1 174 ? -11.410 -1.770 -17.826 1.00 95.25 174 TYR A N 1
ATOM 1520 C CA . TYR A 1 174 ? -12.073 -1.460 -19.087 1.00 95.25 174 TYR A CA 1
ATOM 1521 C C . TYR A 1 174 ? -11.617 -2.385 -20.225 1.00 95.25 174 TYR A C 1
ATOM 1523 O O . TYR A 1 174 ? -12.453 -2.883 -20.977 1.00 95.25 174 TYR A O 1
ATOM 1531 N N . HIS A 1 175 ? -10.312 -2.658 -20.337 1.00 93.75 175 HIS A N 1
ATOM 1532 C CA . HIS A 1 175 ? -9.751 -3.424 -21.457 1.00 93.75 175 HIS A CA 1
ATOM 1533 C C . HIS A 1 175 ? -9.589 -4.932 -21.195 1.00 93.75 175 HIS A C 1
ATOM 1535 O O . HIS A 1 175 ? -9.552 -5.702 -22.152 1.00 93.75 175 HIS A O 1
ATOM 1541 N N . TYR A 1 176 ? -9.512 -5.370 -19.934 1.00 91.94 176 TYR A N 1
ATOM 1542 C CA . TYR A 1 176 ? -9.165 -6.747 -19.544 1.00 91.94 176 TYR A CA 1
ATOM 1543 C C . TYR A 1 176 ? -10.048 -7.259 -18.395 1.00 91.94 176 TYR A C 1
ATOM 1545 O O . TYR A 1 176 ? -9.574 -7.769 -17.374 1.00 91.94 176 TYR A O 1
ATOM 1553 N N . LYS A 1 177 ? -11.365 -7.097 -18.549 1.00 89.06 177 LYS A N 1
ATOM 1554 C CA . LYS A 1 177 ? -12.374 -7.385 -17.516 1.00 89.06 177 LYS A CA 1
ATOM 1555 C C . LYS A 1 177 ? -12.326 -8.819 -16.971 1.00 89.06 177 LYS A C 1
ATOM 1557 O O . LYS A 1 177 ? -12.587 -9.037 -15.791 1.00 89.06 177 LYS A O 1
ATOM 1562 N N . ASP A 1 178 ? -11.990 -9.789 -17.817 1.00 89.62 178 ASP A N 1
ATOM 1563 C CA . ASP A 1 178 ? -11.858 -11.212 -17.481 1.00 89.62 178 ASP A CA 1
ATOM 1564 C C . ASP A 1 178 ? -10.658 -11.500 -16.563 1.00 89.62 178 ASP A C 1
ATOM 1566 O O . ASP A 1 178 ? -10.713 -12.398 -15.723 1.00 89.62 178 ASP A O 1
ATOM 1570 N N . LYS A 1 179 ? -9.595 -10.699 -16.675 1.00 88.81 179 LYS A N 1
ATOM 1571 C CA . LYS A 1 179 ? -8.353 -10.839 -15.896 1.00 88.81 179 LYS A CA 1
ATOM 1572 C C . LYS A 1 179 ? -8.289 -9.905 -14.695 1.00 88.81 179 LYS A C 1
ATOM 1574 O O . LYS A 1 179 ? -7.483 -10.127 -13.791 1.00 88.81 179 LYS A O 1
ATOM 1579 N N . PHE A 1 180 ? -9.147 -8.885 -14.680 1.00 91.31 180 PHE A N 1
ATOM 1580 C CA . PHE A 1 180 ? -9.140 -7.792 -13.718 1.00 91.31 180 PHE A CA 1
ATOM 1581 C C . PHE A 1 180 ? -9.038 -8.271 -12.269 1.00 91.31 180 PHE A C 1
ATOM 1583 O O . PHE A 1 180 ? -8.093 -7.909 -11.578 1.00 91.31 180 PHE A O 1
ATOM 1590 N N . ASN A 1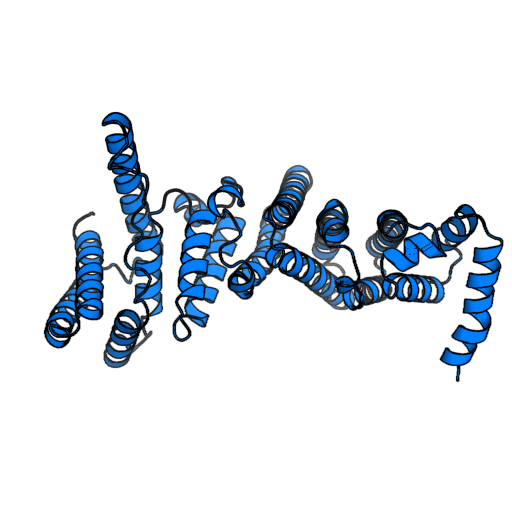 181 ? -9.957 -9.127 -11.814 1.00 90.94 181 ASN A N 1
ATOM 1591 C CA . ASN A 1 181 ? -9.994 -9.528 -10.405 1.00 90.94 181 ASN A CA 1
ATOM 1592 C C . ASN A 1 181 ? -8.706 -10.236 -9.963 1.00 90.94 181 ASN A C 1
ATOM 1594 O O . ASN A 1 181 ? -8.173 -9.909 -8.909 1.00 90.94 181 ASN A O 1
ATOM 1598 N N . ALA A 1 182 ? -8.187 -11.164 -10.773 1.00 92.06 182 ALA A N 1
ATOM 1599 C CA . ALA A 1 182 ? -6.980 -11.917 -10.437 1.00 92.06 182 ALA A CA 1
ATOM 1600 C C . ALA A 1 182 ? -5.719 -11.039 -10.462 1.00 92.06 182 ALA A C 1
ATOM 1602 O O . ALA A 1 182 ? -4.812 -11.231 -9.654 1.00 92.06 182 ALA A O 1
ATOM 1603 N N . TYR A 1 183 ? -5.650 -10.086 -11.394 1.00 95.38 183 TYR A N 1
ATOM 1604 C CA . TYR A 1 183 ? -4.531 -9.153 -11.475 1.00 95.38 183 TYR A CA 1
ATOM 1605 C C . TYR A 1 183 ? -4.548 -8.135 -10.336 1.00 95.38 183 TYR A C 1
ATOM 1607 O O . TYR A 1 183 ? -3.525 -7.907 -9.696 1.00 95.38 183 TYR A O 1
ATOM 1615 N N . ILE A 1 184 ? -5.708 -7.528 -10.080 1.00 95.38 184 ILE A N 1
ATOM 1616 C CA . ILE A 1 184 ? -5.856 -6.501 -9.050 1.00 95.38 184 ILE A CA 1
ATOM 1617 C C . ILE A 1 184 ? -5.651 -7.075 -7.662 1.00 95.38 184 ILE A C 1
ATOM 1619 O O . ILE A 1 184 ? -5.017 -6.410 -6.853 1.00 95.38 184 ILE A O 1
ATOM 1623 N N . ASP A 1 185 ? -6.118 -8.296 -7.404 1.00 93.50 185 ASP A N 1
ATOM 1624 C CA . ASP A 1 185 ? -5.796 -8.992 -6.161 1.00 93.50 185 ASP A CA 1
ATOM 1625 C C . ASP A 1 185 ? -4.271 -9.106 -5.991 1.00 93.50 185 ASP A C 1
ATOM 1627 O O . ASP A 1 185 ? -3.720 -8.571 -5.035 1.00 93.50 185 ASP A O 1
ATOM 1631 N N . TYR A 1 186 ? -3.555 -9.646 -6.984 1.00 93.75 186 TYR A N 1
ATOM 1632 C CA . TYR A 1 186 ? -2.089 -9.750 -6.940 1.00 93.75 186 TYR A CA 1
ATOM 1633 C C . TYR A 1 186 ? -1.382 -8.397 -6.720 1.00 93.75 186 TYR A C 1
ATOM 1635 O O . TYR A 1 186 ? -0.517 -8.282 -5.851 1.00 93.75 186 TYR A O 1
ATOM 1643 N N . LEU A 1 187 ? -1.765 -7.365 -7.479 1.00 96.62 187 LEU A N 1
ATOM 1644 C CA . LEU A 1 187 ? -1.178 -6.027 -7.383 1.00 96.62 187 LEU A CA 1
ATOM 1645 C C . LEU A 1 187 ? -1.427 -5.392 -6.007 1.00 96.62 187 LEU A C 1
ATOM 1647 O O . LEU A 1 187 ? -0.511 -4.819 -5.417 1.00 96.62 187 LEU A O 1
ATOM 1651 N N . PHE A 1 188 ? -2.652 -5.495 -5.481 1.00 96.38 188 PHE A N 1
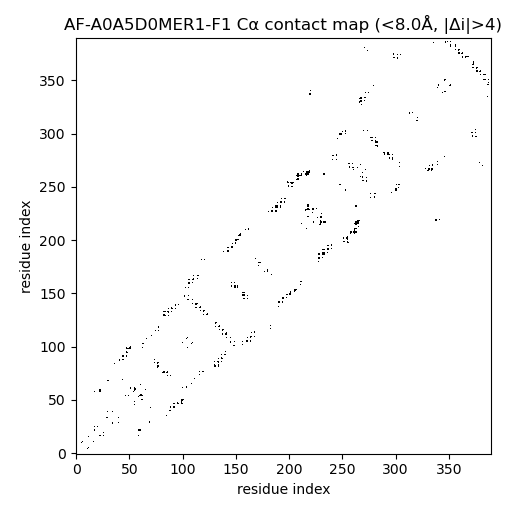ATOM 1652 C CA . PHE A 1 188 ? -3.006 -4.866 -4.209 1.00 96.38 188 PHE A CA 1
ATOM 1653 C C . PHE A 1 188 ? -2.453 -5.599 -3.002 1.00 96.38 188 PHE A C 1
ATOM 1655 O O . PHE A 1 188 ? -2.203 -4.942 -1.995 1.00 96.38 188 PHE A O 1
ATOM 1662 N N . GLN A 1 189 ? -2.202 -6.905 -3.089 1.00 94.62 189 GLN A N 1
ATOM 1663 C CA . GLN A 1 189 ? -1.484 -7.613 -2.033 1.00 94.62 189 GLN A CA 1
ATOM 1664 C C . GLN A 1 189 ? -0.071 -7.032 -1.845 1.00 94.62 189 GLN A C 1
ATOM 1666 O O . GLN A 1 189 ? 0.292 -6.688 -0.725 1.00 94.62 189 GLN A O 1
ATOM 1671 N N . SER A 1 190 ? 0.694 -6.809 -2.924 1.00 94.25 190 SER A N 1
ATOM 1672 C CA . SER A 1 190 ? 2.035 -6.188 -2.836 1.00 94.25 190 SER A CA 1
ATOM 1673 C C . SER A 1 190 ? 1.974 -4.708 -2.427 1.00 94.25 190 SER A C 1
ATOM 1675 O O . SER A 1 190 ? 2.683 -4.299 -1.503 1.00 94.25 190 SER A O 1
ATOM 1677 N N . PHE A 1 191 ? 1.086 -3.921 -3.046 1.00 96.56 191 PHE A N 1
ATOM 1678 C CA . PHE A 1 191 ? 0.923 -2.499 -2.724 1.00 96.56 191 PHE A CA 1
ATOM 1679 C C . PHE A 1 191 ? 0.532 -2.284 -1.256 1.00 96.56 191 PHE A C 1
ATOM 1681 O O . PHE A 1 191 ? 1.198 -1.558 -0.525 1.00 96.56 191 PHE A O 1
ATOM 1688 N N . SER A 1 192 ? -0.529 -2.941 -0.779 1.00 96.31 192 SER A N 1
ATOM 1689 C CA . SER A 1 192 ? -0.999 -2.729 0.594 1.00 96.31 192 SER A CA 1
ATOM 1690 C C . SER A 1 192 ? -0.014 -3.246 1.641 1.00 96.31 192 SER A C 1
ATOM 1692 O O . SER A 1 192 ? 0.173 -2.597 2.670 1.00 96.31 192 SER A O 1
ATOM 1694 N N . PHE A 1 193 ? 0.680 -4.353 1.367 1.00 95.56 193 PHE A N 1
ATOM 1695 C CA . PHE A 1 193 ? 1.770 -4.824 2.216 1.00 95.56 193 PHE A CA 1
ATOM 1696 C C . PHE A 1 193 ? 2.886 -3.775 2.352 1.00 95.56 193 PHE A C 1
ATOM 1698 O O . PHE A 1 193 ? 3.318 -3.464 3.467 1.00 95.56 193 PHE A O 1
ATOM 1705 N N . THR A 1 194 ? 3.321 -3.186 1.234 1.00 95.75 194 THR A N 1
ATOM 1706 C CA . THR A 1 194 ? 4.360 -2.145 1.217 1.00 95.75 194 THR A CA 1
ATOM 1707 C C . THR A 1 194 ? 3.907 -0.887 1.944 1.00 95.75 194 THR A C 1
ATOM 1709 O O . THR A 1 194 ? 4.656 -0.384 2.791 1.00 95.75 194 THR A O 1
ATOM 1712 N N . LEU A 1 195 ? 2.673 -0.443 1.704 1.00 94.69 195 LEU A N 1
ATOM 1713 C CA . LEU A 1 195 ? 2.067 0.716 2.348 1.00 94.69 195 LEU A CA 1
ATOM 1714 C C . LEU A 1 195 ? 2.105 0.584 3.867 1.00 94.69 195 LEU A C 1
ATOM 1716 O O . LEU A 1 195 ? 2.636 1.459 4.553 1.00 94.69 195 LEU A O 1
ATOM 1720 N N . PHE A 1 196 ? 1.563 -0.513 4.404 1.00 93.12 196 PHE A N 1
ATOM 1721 C CA . PHE A 1 196 ? 1.458 -0.686 5.850 1.00 93.12 196 PHE A CA 1
ATOM 1722 C C . PHE A 1 196 ? 2.825 -0.865 6.503 1.00 93.12 196 PHE A C 1
ATOM 1724 O O . PHE A 1 196 ? 3.107 -0.209 7.503 1.00 93.12 196 PHE A O 1
ATOM 1731 N N . ARG A 1 197 ? 3.733 -1.640 5.894 1.00 91.88 197 ARG A N 1
ATOM 1732 C CA . ARG A 1 197 ? 5.112 -1.795 6.391 1.00 91.88 197 ARG A CA 1
ATOM 1733 C C . ARG A 1 197 ? 5.861 -0.461 6.499 1.00 91.88 197 ARG A C 1
ATOM 1735 O O . ARG A 1 197 ? 6.759 -0.317 7.327 1.00 91.88 197 ARG A O 1
ATOM 1742 N N . ASN A 1 198 ? 5.513 0.510 5.660 1.00 91.12 198 ASN A N 1
ATOM 1743 C CA . ASN A 1 198 ? 6.210 1.787 5.549 1.00 91.12 198 ASN A CA 1
ATOM 1744 C C . ASN A 1 198 ? 5.405 2.977 6.082 1.00 91.12 198 ASN A C 1
ATOM 1746 O O . ASN A 1 198 ? 5.848 4.120 5.963 1.00 91.12 198 ASN A O 1
ATOM 1750 N N . ILE A 1 199 ? 4.254 2.736 6.709 1.00 87.19 199 ILE A N 1
ATOM 1751 C CA . ILE A 1 199 ? 3.316 3.798 7.066 1.00 87.19 199 ILE A CA 1
ATOM 1752 C C . ILE A 1 199 ? 3.889 4.819 8.049 1.00 87.19 199 ILE A C 1
ATOM 1754 O O . ILE A 1 199 ? 3.596 6.006 7.955 1.00 87.19 199 ILE A O 1
ATOM 1758 N N . GLN A 1 200 ? 4.777 4.395 8.943 1.00 84.31 200 GLN A N 1
ATOM 1759 C CA . GLN A 1 200 ? 5.460 5.277 9.892 1.00 84.31 200 GLN A CA 1
ATOM 1760 C C . GLN A 1 200 ? 6.318 6.361 9.214 1.00 84.31 200 GLN A C 1
ATOM 1762 O O . GLN A 1 200 ? 6.514 7.441 9.764 1.00 84.31 200 GLN A O 1
ATOM 1767 N N . LEU A 1 201 ? 6.779 6.132 7.978 1.00 82.81 201 LEU A N 1
ATOM 1768 C CA . LEU A 1 201 ? 7.573 7.110 7.220 1.00 82.81 201 LEU A CA 1
ATOM 1769 C C . LEU A 1 201 ? 6.766 8.363 6.833 1.00 82.81 201 LEU A C 1
ATOM 1771 O O . LEU A 1 201 ? 7.332 9.408 6.501 1.00 82.81 201 LEU A O 1
ATOM 1775 N N . SER A 1 202 ? 5.442 8.247 6.888 1.00 71.44 202 SER A N 1
ATOM 1776 C CA . SER A 1 202 ? 4.464 9.234 6.440 1.00 71.44 202 SER A CA 1
ATOM 1777 C C . SER A 1 202 ? 4.023 10.222 7.537 1.00 71.44 202 SER A C 1
ATOM 1779 O O . SER A 1 202 ? 3.158 11.067 7.284 1.00 71.44 202 SER A O 1
ATOM 1781 N N . TYR A 1 203 ? 4.585 10.099 8.750 1.00 58.12 203 TYR A N 1
ATOM 1782 C CA . TYR A 1 203 ? 4.050 10.680 9.984 1.00 58.12 203 TYR A CA 1
ATOM 1783 C C . TYR A 1 203 ? 3.554 12.126 9.828 1.00 58.12 203 TYR A C 1
ATOM 1785 O O . TYR A 1 203 ? 4.289 12.990 9.343 1.00 58.12 203 TYR A O 1
ATOM 1793 N N . SER A 1 204 ? 2.288 12.333 10.224 1.00 58.22 204 SER A N 1
ATOM 1794 C CA . SER A 1 204 ? 1.527 13.597 10.298 1.00 58.22 204 SER A CA 1
ATOM 1795 C C . SER A 1 204 ? 1.435 14.472 9.039 1.00 58.22 204 SER A C 1
ATOM 1797 O O . SER A 1 204 ? 0.841 15.548 9.098 1.00 58.22 204 SER A O 1
ATOM 1799 N N . LYS A 1 205 ? 1.963 14.031 7.892 1.00 64.31 205 LYS A N 1
ATOM 1800 C CA . LYS A 1 205 ? 1.975 14.840 6.663 1.00 64.31 205 LYS A CA 1
ATOM 1801 C C . LYS A 1 205 ? 0.677 14.690 5.878 1.00 64.31 205 LYS A C 1
ATOM 1803 O O . LYS A 1 205 ? 0.064 15.690 5.513 1.00 64.31 205 LYS A O 1
ATOM 1808 N N . HIS A 1 206 ? 0.227 13.452 5.688 1.00 66.00 206 HIS A N 1
ATOM 1809 C CA . HIS A 1 206 ? -0.824 13.089 4.736 1.00 66.00 206 HIS A CA 1
ATOM 1810 C C . HIS A 1 206 ? -2.246 13.248 5.288 1.00 66.00 206 HIS A C 1
ATOM 1812 O O . HIS A 1 206 ? -2.571 12.750 6.364 1.00 66.00 206 HIS A O 1
ATOM 1818 N N . ASN A 1 207 ? -3.132 13.891 4.516 1.00 76.69 207 ASN A N 1
ATOM 1819 C CA . ASN A 1 207 ? -4.577 13.895 4.787 1.00 76.69 207 ASN A CA 1
ATOM 1820 C C . ASN A 1 207 ? -5.221 12.607 4.255 1.00 76.69 207 ASN A C 1
ATOM 1822 O O . ASN A 1 207 ? -5.932 12.625 3.249 1.00 76.69 207 ASN A O 1
ATOM 1826 N N . TRP A 1 208 ? -4.952 11.499 4.941 1.00 83.69 208 TRP A N 1
ATOM 1827 C CA . TRP A 1 208 ? -5.331 10.140 4.552 1.00 83.69 208 TRP A CA 1
ATOM 1828 C C . TRP A 1 208 ? -6.798 9.961 4.149 1.00 83.69 208 TRP A C 1
ATOM 1830 O O . TRP A 1 208 ? -7.078 9.192 3.231 1.00 83.69 208 TRP A O 1
ATOM 1840 N N . LYS A 1 209 ? -7.721 10.715 4.762 1.00 82.62 209 LYS A N 1
ATOM 1841 C CA . LYS A 1 209 ? -9.170 10.652 4.503 1.00 82.62 209 LYS A CA 1
ATOM 1842 C C . LYS A 1 209 ? -9.545 10.801 3.022 1.00 82.62 209 LYS A C 1
ATOM 1844 O O . LYS A 1 209 ? -10.500 10.172 2.565 1.00 82.62 209 LYS A O 1
ATOM 1849 N N . ASN A 1 210 ? -8.794 11.624 2.289 1.00 83.62 210 ASN A N 1
ATOM 1850 C CA . ASN A 1 210 ? -9.107 12.016 0.910 1.00 83.62 210 ASN A CA 1
ATOM 1851 C C . ASN A 1 210 ? -8.139 11.425 -0.127 1.00 83.62 210 ASN A C 1
ATOM 1853 O O . ASN A 1 210 ? -8.205 11.794 -1.297 1.00 83.62 210 ASN A O 1
ATOM 1857 N N . ILE A 1 211 ? -7.211 10.567 0.301 1.00 88.75 211 ILE A N 1
ATOM 1858 C CA . ILE A 1 211 ? -6.181 10.001 -0.578 1.00 88.75 211 ILE A CA 1
ATOM 1859 C C . ILE A 1 211 ? -6.744 8.824 -1.361 1.00 88.75 211 ILE A C 1
ATOM 1861 O O . ILE A 1 211 ? -6.588 8.748 -2.578 1.00 88.75 211 ILE A O 1
ATOM 1865 N N . PHE A 1 212 ? -7.408 7.906 -0.659 1.00 92.81 212 PHE A N 1
ATOM 1866 C CA . PHE A 1 212 ? -7.919 6.691 -1.270 1.00 92.81 212 PHE A CA 1
ATOM 1867 C C . PHE A 1 212 ? -9.284 6.921 -1.919 1.00 92.81 212 PHE A C 1
ATOM 1869 O O . PHE A 1 212 ? -10.161 7.527 -1.296 1.00 92.81 212 PHE A O 1
ATOM 1876 N N . PRO A 1 213 ? -9.495 6.402 -3.140 1.00 93.94 213 PRO A N 1
ATOM 1877 C CA . PRO A 1 213 ? -10.802 6.404 -3.779 1.00 93.94 213 PRO A CA 1
ATOM 1878 C C . PRO A 1 213 ? -11.847 5.667 -2.938 1.00 93.94 213 PRO A C 1
ATOM 1880 O O . PRO A 1 213 ? -11.550 4.638 -2.325 1.00 93.94 213 PRO A O 1
ATOM 1883 N N . GLU A 1 214 ? -13.085 6.161 -2.947 1.00 92.75 214 GLU A N 1
ATOM 1884 C CA . GLU A 1 214 ? -14.182 5.574 -2.172 1.00 92.75 214 GLU A CA 1
ATOM 1885 C C . GLU A 1 214 ? -14.392 4.101 -2.515 1.00 92.75 214 GLU A C 1
ATOM 1887 O O . GLU A 1 214 ? -14.606 3.284 -1.629 1.00 92.75 214 GLU A O 1
ATOM 1892 N N . GLU A 1 215 ? -14.256 3.713 -3.781 1.00 92.75 215 GLU A N 1
ATOM 1893 C CA . GLU A 1 215 ? -14.385 2.331 -4.241 1.00 92.75 215 GLU A CA 1
ATOM 1894 C C . GLU A 1 215 ? -13.351 1.363 -3.628 1.00 92.75 215 GLU A 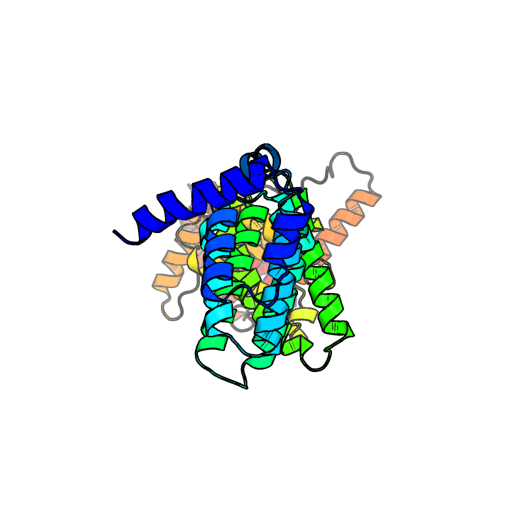C 1
ATOM 1896 O O . GLU A 1 215 ? -13.608 0.158 -3.587 1.00 92.75 215 GLU A O 1
ATOM 1901 N N . TRP A 1 216 ? -12.220 1.867 -3.117 1.00 94.75 216 TRP A N 1
ATOM 1902 C CA . TRP A 1 216 ? -11.152 1.058 -2.512 1.00 94.75 216 TRP A CA 1
ATOM 1903 C C . TRP A 1 216 ? -11.280 0.934 -1.001 1.00 94.75 216 TRP A C 1
ATOM 1905 O O . TRP A 1 216 ? -10.794 -0.041 -0.429 1.00 94.75 216 TRP A O 1
ATOM 1915 N N . LYS A 1 217 ? -11.934 1.903 -0.354 1.00 94.75 217 LYS A N 1
ATOM 1916 C CA . LYS A 1 217 ? -12.095 1.904 1.099 1.00 94.75 217 LYS A CA 1
ATOM 1917 C C . LYS A 1 217 ? -12.842 0.660 1.566 1.00 94.75 217 LYS A C 1
ATOM 1919 O O . LYS A 1 217 ? -13.804 0.226 0.933 1.00 94.75 217 LYS A O 1
ATOM 1924 N N . ILE A 1 218 ? -12.419 0.105 2.686 1.00 94.69 218 ILE A N 1
ATOM 1925 C CA . ILE A 1 218 ? -13.013 -1.036 3.361 1.00 94.69 218 ILE A CA 1
ATOM 1926 C C . ILE A 1 218 ? -14.411 -0.656 3.841 1.00 94.69 218 ILE A C 1
ATOM 1928 O O . ILE A 1 218 ? -14.603 0.369 4.490 1.00 94.69 218 ILE A O 1
ATOM 1932 N N . SER A 1 219 ? -15.380 -1.515 3.532 1.00 92.62 219 SER A N 1
ATOM 1933 C CA . SER A 1 219 ? -16.719 -1.513 4.116 1.00 92.62 219 SER A CA 1
ATOM 1934 C C . SER A 1 219 ? -17.206 -2.950 4.281 1.00 92.62 219 SER A C 1
ATOM 1936 O O . SER A 1 219 ? -16.732 -3.859 3.590 1.00 92.62 219 SER A O 1
ATOM 1938 N N . LYS A 1 220 ? -18.179 -3.166 5.175 1.00 90.31 220 LYS A N 1
ATOM 1939 C CA . LYS A 1 220 ? -18.784 -4.486 5.418 1.00 90.31 220 LYS A CA 1
ATOM 1940 C C . LYS A 1 220 ? -19.261 -5.144 4.120 1.00 90.31 220 LYS A C 1
ATOM 1942 O O . LYS A 1 220 ? -18.942 -6.304 3.864 1.00 90.31 220 LYS A O 1
ATOM 1947 N N . ASP A 1 221 ? -19.948 -4.389 3.266 1.00 91.81 221 ASP A N 1
ATOM 1948 C CA . ASP A 1 221 ? -20.466 -4.899 1.994 1.00 91.81 221 ASP A CA 1
ATOM 1949 C C . ASP A 1 221 ? -19.356 -5.253 1.005 1.00 91.81 221 ASP A C 1
ATOM 1951 O O . ASP A 1 221 ? -19.461 -6.252 0.296 1.00 91.81 221 ASP A O 1
ATOM 1955 N N . LYS A 1 222 ? -18.270 -4.474 0.949 1.00 93.50 222 LYS A N 1
ATOM 1956 C CA . LYS A 1 222 ? -17.144 -4.767 0.051 1.00 93.50 222 LYS A CA 1
ATOM 1957 C C . LYS A 1 222 ? -16.393 -6.024 0.476 1.00 93.50 222 LYS A C 1
ATOM 1959 O O . LYS A 1 222 ? -16.052 -6.826 -0.391 1.00 93.50 222 LYS A O 1
ATOM 1964 N N . ILE A 1 223 ? -16.202 -6.230 1.780 1.00 91.75 223 ILE A N 1
ATOM 1965 C CA . ILE A 1 223 ? -15.600 -7.461 2.305 1.00 91.75 223 ILE A CA 1
ATOM 1966 C C . ILE A 1 223 ? -16.520 -8.662 2.054 1.00 91.75 223 ILE A C 1
ATOM 1968 O O . ILE A 1 223 ? -16.075 -9.676 1.518 1.00 91.75 223 ILE A O 1
ATOM 1972 N N . LYS A 1 224 ? -17.824 -8.539 2.331 1.00 90.06 224 LYS A N 1
ATOM 1973 C CA . LYS A 1 224 ? -18.812 -9.598 2.056 1.00 90.06 224 LYS A CA 1
ATOM 1974 C C . LYS A 1 224 ? -18.875 -9.979 0.575 1.00 90.06 224 LYS A C 1
ATOM 1976 O O . LYS A 1 224 ? -18.937 -11.159 0.241 1.00 90.06 224 LYS A O 1
ATOM 1981 N N . ASN A 1 225 ? -18.803 -8.988 -0.311 1.00 91.75 225 ASN A N 1
ATOM 1982 C CA . ASN A 1 225 ? -18.787 -9.182 -1.760 1.00 91.75 225 ASN A CA 1
ATOM 1983 C C . ASN A 1 225 ? -17.390 -9.508 -2.320 1.00 91.75 225 ASN A C 1
ATOM 1985 O O . ASN A 1 225 ? -17.218 -9.482 -3.539 1.00 91.75 225 ASN A O 1
ATOM 1989 N N . LYS A 1 226 ? -16.399 -9.785 -1.456 1.00 88.75 226 LYS A N 1
ATOM 1990 C CA . LYS A 1 226 ? -15.020 -10.147 -1.822 1.00 88.75 226 LYS A CA 1
ATOM 1991 C C . LYS A 1 226 ? -14.400 -9.189 -2.845 1.00 88.75 226 LYS A C 1
ATOM 1993 O O . LYS A 1 226 ? -13.796 -9.612 -3.829 1.00 88.75 226 LYS A O 1
ATOM 1998 N N . LYS A 1 227 ? -14.587 -7.879 -2.651 1.00 93.69 227 LYS A N 1
ATOM 1999 C CA . LYS A 1 227 ? -13.943 -6.870 -3.500 1.00 93.69 227 LYS A CA 1
ATOM 2000 C C . LYS A 1 227 ? -12.425 -6.942 -3.279 1.00 93.69 227 LYS A C 1
ATOM 2002 O O . LYS A 1 227 ? -12.003 -6.743 -2.142 1.00 93.69 227 LYS A O 1
ATOM 2007 N N . PRO A 1 228 ? -11.618 -7.182 -4.330 1.00 91.69 228 PRO A N 1
ATOM 2008 C CA . PRO A 1 228 ? -10.213 -7.574 -4.179 1.00 91.69 228 PRO A CA 1
ATOM 2009 C C . PRO A 1 228 ? -9.383 -6.516 -3.446 1.00 91.69 228 PRO A C 1
ATOM 2011 O O . PRO A 1 228 ? -8.640 -6.838 -2.530 1.00 91.69 228 PRO A O 1
ATOM 2014 N N . ILE A 1 229 ? -9.588 -5.237 -3.770 1.00 95.19 229 ILE A N 1
ATOM 2015 C CA . ILE A 1 229 ? -8.850 -4.126 -3.151 1.00 95.19 229 ILE A CA 1
ATOM 2016 C C . ILE A 1 229 ? -9.156 -4.000 -1.653 1.00 95.19 229 ILE A C 1
ATOM 2018 O O . ILE A 1 229 ? -8.242 -3.942 -0.836 1.00 95.19 229 ILE A O 1
ATOM 2022 N N . ALA A 1 230 ? -10.442 -3.983 -1.286 1.00 94.69 230 ALA A N 1
ATOM 2023 C CA . ALA A 1 230 ? -10.851 -3.868 0.111 1.00 94.69 230 ALA A CA 1
ATOM 2024 C C . ALA A 1 230 ? -10.394 -5.083 0.935 1.00 94.69 230 ALA A C 1
ATOM 2026 O O . ALA A 1 230 ? -9.987 -4.916 2.081 1.00 94.69 230 ALA A O 1
ATOM 2027 N N . ALA A 1 231 ? -10.440 -6.285 0.348 1.00 92.62 231 ALA A N 1
ATOM 2028 C CA . ALA A 1 231 ? -9.932 -7.501 0.975 1.00 92.62 231 ALA A CA 1
ATOM 2029 C C . ALA A 1 231 ? -8.417 -7.412 1.219 1.00 92.62 231 ALA A C 1
ATOM 2031 O O . ALA A 1 231 ? -7.989 -7.543 2.360 1.00 92.62 231 ALA A O 1
ATOM 2032 N N . ALA A 1 232 ? -7.627 -7.066 0.197 1.00 95.12 232 ALA A N 1
ATOM 2033 C CA . ALA A 1 232 ? -6.178 -6.908 0.325 1.00 95.12 232 ALA A CA 1
ATOM 2034 C C . ALA A 1 232 ? -5.783 -5.854 1.374 1.00 95.12 232 ALA A C 1
ATOM 2036 O O . ALA A 1 232 ? -4.879 -6.093 2.176 1.00 95.12 232 ALA A O 1
ATOM 2037 N N . PHE A 1 233 ? -6.482 -4.711 1.423 1.00 95.25 233 PHE A N 1
ATOM 2038 C CA . PHE A 1 233 ? -6.262 -3.728 2.484 1.00 95.25 233 PHE A CA 1
ATOM 2039 C C . PHE A 1 233 ? -6.566 -4.290 3.866 1.00 95.25 233 PHE A C 1
ATOM 2041 O O . PHE A 1 233 ? -5.767 -4.093 4.776 1.00 95.25 233 PHE A O 1
ATOM 2048 N N . PHE A 1 234 ? -7.695 -4.972 4.041 1.00 92.50 234 PHE A N 1
ATOM 2049 C CA . PHE A 1 234 ? -8.064 -5.520 5.340 1.00 92.50 234 PHE A CA 1
ATOM 2050 C C . PHE A 1 234 ? -7.080 -6.602 5.812 1.00 92.50 234 PHE A C 1
ATOM 2052 O O . PHE A 1 234 ? -6.636 -6.566 6.963 1.00 92.50 234 PHE A O 1
ATOM 2059 N N . ASP A 1 235 ? -6.698 -7.519 4.924 1.00 91.38 235 ASP A N 1
ATOM 2060 C CA . ASP A 1 235 ? -5.794 -8.627 5.234 1.00 91.38 235 ASP A CA 1
ATOM 2061 C C . ASP A 1 235 ? -4.405 -8.107 5.626 1.00 91.38 235 ASP A C 1
ATOM 2063 O O . ASP A 1 235 ? -3.909 -8.408 6.717 1.00 91.38 235 ASP A O 1
ATOM 2067 N N . ASN A 1 236 ? -3.800 -7.248 4.796 1.00 94.06 236 ASN A N 1
ATOM 2068 C CA . ASN A 1 236 ? -2.468 -6.709 5.081 1.00 94.06 236 ASN A CA 1
ATOM 2069 C C . ASN A 1 236 ? -2.463 -5.734 6.258 1.00 94.06 236 ASN A C 1
ATOM 2071 O O . ASN A 1 236 ? -1.481 -5.688 6.999 1.00 94.06 236 ASN A O 1
ATOM 2075 N N . PHE A 1 237 ? -3.558 -5.003 6.489 1.00 91.88 237 PHE A N 1
ATOM 2076 C CA . PHE A 1 237 ? -3.696 -4.192 7.694 1.00 91.88 237 PHE A CA 1
ATOM 2077 C C . PHE A 1 237 ? -3.705 -5.071 8.947 1.00 91.88 237 PHE A C 1
ATOM 2079 O O . PHE A 1 237 ? -2.988 -4.788 9.901 1.00 91.88 237 PHE A O 1
ATOM 2086 N N . THR A 1 238 ? -4.453 -6.175 8.933 1.00 87.38 238 THR A N 1
ATOM 2087 C CA . THR A 1 238 ? -4.522 -7.109 10.066 1.00 87.38 238 THR A CA 1
ATOM 2088 C C . THR A 1 238 ? -3.159 -7.744 10.351 1.00 87.38 238 THR A C 1
ATOM 2090 O O . THR A 1 238 ? -2.724 -7.762 11.503 1.00 87.38 238 THR A O 1
ATOM 2093 N N . ILE A 1 239 ? -2.444 -8.190 9.309 1.00 88.50 239 ILE A N 1
ATOM 2094 C CA . ILE A 1 239 ? -1.068 -8.707 9.422 1.00 88.50 239 ILE A CA 1
ATOM 2095 C C . ILE A 1 239 ? -0.140 -7.646 10.021 1.00 88.50 239 ILE A C 1
ATOM 2097 O O . ILE A 1 239 ? 0.637 -7.932 10.932 1.00 88.50 239 ILE A O 1
ATOM 2101 N N . PHE A 1 240 ? -0.227 -6.410 9.529 1.00 88.88 240 PHE A N 1
ATOM 2102 C CA . PHE A 1 240 ? 0.590 -5.307 10.013 1.00 88.88 240 PHE A CA 1
ATOM 2103 C C . PHE A 1 240 ? 0.359 -5.016 11.498 1.00 88.88 240 PHE A C 1
ATOM 2105 O O . PHE A 1 240 ? 1.335 -4.944 12.246 1.00 88.88 240 PHE A O 1
ATOM 2112 N N . ILE A 1 241 ? -0.900 -4.889 11.932 1.00 84.06 241 ILE A N 1
ATOM 2113 C CA . ILE A 1 241 ? -1.220 -4.629 13.339 1.00 84.06 241 ILE A CA 1
ATOM 2114 C C . ILE A 1 241 ? -0.730 -5.779 14.222 1.00 84.06 241 ILE A C 1
ATOM 2116 O O . ILE A 1 241 ? -0.122 -5.524 15.258 1.00 84.06 241 ILE A O 1
ATOM 2120 N N . ASN A 1 242 ? -0.927 -7.030 13.795 1.00 81.06 242 ASN A N 1
ATOM 2121 C CA . ASN A 1 242 ? -0.462 -8.200 14.538 1.00 81.06 242 ASN A CA 1
ATOM 2122 C C . ASN A 1 242 ? 1.062 -8.185 14.745 1.00 81.06 242 ASN A C 1
ATOM 2124 O O . ASN A 1 242 ? 1.544 -8.417 15.850 1.00 81.06 242 ASN A O 1
ATOM 2128 N N . ASN A 1 243 ? 1.821 -7.847 13.700 1.00 83.19 243 ASN A N 1
ATOM 2129 C CA . ASN A 1 243 ? 3.284 -7.829 13.753 1.00 83.19 243 ASN A CA 1
ATOM 2130 C C . ASN A 1 243 ? 3.864 -6.696 14.608 1.00 83.19 243 ASN A C 1
ATOM 2132 O O . ASN A 1 243 ? 5.019 -6.789 15.006 1.00 83.19 243 ASN A O 1
ATOM 2136 N N . HIS A 1 244 ? 3.097 -5.636 14.875 1.00 77.38 244 HIS A N 1
ATOM 2137 C CA . HIS A 1 244 ? 3.574 -4.478 15.639 1.00 77.38 244 HIS A CA 1
ATOM 2138 C C . HIS A 1 244 ? 2.849 -4.294 16.972 1.00 77.38 244 HIS A C 1
ATOM 2140 O O . HIS A 1 244 ? 3.060 -3.290 17.644 1.00 77.38 244 HIS A O 1
ATOM 2146 N N . PHE A 1 245 ? 1.998 -5.244 17.364 1.00 75.00 245 PHE A N 1
ATOM 2147 C CA . PHE A 1 245 ? 1.193 -5.153 18.578 1.00 75.00 245 PHE A CA 1
ATOM 2148 C C . PHE A 1 245 ? 2.044 -4.884 19.830 1.00 75.00 245 PHE A C 1
ATOM 2150 O O . PHE A 1 245 ? 1.708 -4.014 20.632 1.00 75.00 245 PHE A O 1
ATOM 2157 N N . TYR A 1 246 ? 3.170 -5.591 19.966 1.00 72.62 246 TYR A N 1
ATOM 2158 C CA . TYR A 1 246 ? 4.063 -5.482 21.123 1.00 72.62 246 TYR A CA 1
ATOM 2159 C C . TYR A 1 246 ? 5.033 -4.294 21.052 1.00 72.62 246 TYR A C 1
ATOM 2161 O O . TYR A 1 246 ? 5.427 -3.777 22.094 1.00 72.62 246 TYR A O 1
ATOM 2169 N N . ASP A 1 247 ? 5.352 -3.813 19.848 1.00 76.25 247 ASP A N 1
ATOM 2170 C CA . ASP A 1 247 ? 6.279 -2.693 19.615 1.00 76.25 247 ASP A CA 1
ATOM 2171 C C . ASP A 1 247 ? 5.549 -1.348 19.473 1.00 76.25 247 ASP A C 1
ATOM 2173 O O . ASP A 1 247 ? 6.068 -0.375 18.912 1.00 76.25 247 ASP A O 1
ATOM 2177 N N . MET A 1 248 ? 4.310 -1.291 19.964 1.00 75.62 248 MET A N 1
ATOM 2178 C CA . MET A 1 248 ? 3.470 -0.114 19.851 1.00 75.62 248 MET A CA 1
ATOM 2179 C C . MET A 1 248 ? 4.053 1.086 20.585 1.00 75.62 248 MET A C 1
ATOM 2181 O O . MET A 1 248 ? 4.314 1.060 21.786 1.00 75.62 248 MET A O 1
ATOM 2185 N N . ASN A 1 249 ? 4.199 2.177 19.841 1.00 77.56 249 ASN A N 1
ATOM 2186 C CA . ASN A 1 249 ? 4.565 3.479 20.366 1.00 77.56 249 ASN A CA 1
ATOM 2187 C C . ASN A 1 249 ? 3.585 4.542 19.856 1.00 77.56 249 ASN A C 1
ATOM 2189 O O . ASN A 1 249 ? 2.851 4.338 18.887 1.00 77.56 249 ASN A O 1
ATOM 2193 N N . LYS A 1 250 ? 3.611 5.721 20.481 1.00 76.94 250 LYS A N 1
ATOM 2194 C CA . LYS A 1 250 ? 2.707 6.831 20.154 1.00 76.94 250 LYS A CA 1
ATOM 2195 C C . LYS A 1 250 ? 2.742 7.240 18.672 1.00 76.94 250 LYS A C 1
ATOM 2197 O O . LYS A 1 250 ? 1.713 7.632 18.124 1.00 76.94 250 LYS A O 1
ATOM 2202 N N . GLU A 1 251 ? 3.903 7.172 18.019 1.00 79.12 251 GLU A N 1
ATOM 2203 C CA . GLU A 1 251 ? 4.030 7.553 16.607 1.00 79.12 251 GLU A CA 1
ATOM 2204 C C . GLU A 1 251 ? 3.340 6.541 15.681 1.00 79.12 251 GLU A C 1
ATOM 2206 O O . GLU A 1 251 ? 2.633 6.903 14.731 1.00 79.12 251 GLU A O 1
ATOM 2211 N N . LEU A 1 252 ? 3.501 5.258 15.988 1.00 81.06 252 LEU A N 1
ATOM 2212 C CA . LEU A 1 252 ? 2.858 4.168 15.275 1.00 81.06 252 LEU A CA 1
ATOM 2213 C C . LEU A 1 252 ? 1.339 4.175 15.491 1.00 81.06 252 LEU A C 1
ATOM 2215 O O . LEU A 1 252 ? 0.591 4.072 14.519 1.00 81.06 252 LEU A O 1
ATOM 2219 N N . GLU A 1 253 ? 0.877 4.398 16.725 1.00 78.94 253 GLU A N 1
ATOM 2220 C CA . GLU A 1 253 ? -0.550 4.532 17.053 1.00 78.94 253 GLU A CA 1
ATOM 2221 C C . GLU A 1 253 ? -1.217 5.652 16.243 1.00 78.94 253 GLU A C 1
ATOM 2223 O O . GLU A 1 253 ? -2.275 5.453 15.639 1.00 78.94 253 GLU A O 1
ATOM 2228 N N . LEU A 1 254 ? -0.577 6.822 16.163 1.00 78.25 254 LEU A N 1
ATOM 2229 C CA . LEU A 1 254 ? -1.075 7.947 15.371 1.00 78.25 254 LEU A CA 1
ATOM 2230 C C . LEU A 1 254 ? -1.069 7.644 13.869 1.00 78.25 254 LEU A C 1
ATOM 2232 O O . LEU A 1 254 ? -2.018 8.004 13.170 1.00 78.25 254 LEU A O 1
ATOM 2236 N N . SER A 1 255 ? -0.046 6.949 13.368 1.00 82.81 255 SER A N 1
ATOM 2237 C CA . SER A 1 255 ? 0.006 6.504 11.968 1.00 82.81 255 SER A CA 1
ATOM 2238 C C . SER A 1 255 ? -1.147 5.548 11.643 1.00 82.81 255 SER A C 1
ATOM 2240 O O . SER A 1 255 ? -1.816 5.713 10.623 1.00 82.81 255 SER A O 1
ATOM 2242 N N . ILE A 1 256 ? -1.440 4.613 12.550 1.00 84.31 256 ILE A N 1
ATOM 2243 C CA . ILE A 1 256 ? -2.554 3.663 12.443 1.00 84.31 256 ILE A CA 1
ATOM 2244 C C . ILE A 1 256 ? -3.901 4.378 12.481 1.00 84.31 256 ILE A C 1
ATOM 2246 O O . ILE A 1 256 ? -4.751 4.154 11.622 1.00 84.31 256 ILE A O 1
ATOM 2250 N N . LYS A 1 257 ? -4.101 5.287 13.435 1.00 81.50 257 LYS A N 1
ATOM 2251 C CA . LYS A 1 257 ? -5.332 6.077 13.515 1.00 81.50 257 LYS A CA 1
ATOM 2252 C C . LYS A 1 257 ? -5.586 6.853 12.221 1.00 81.50 257 LYS A C 1
ATOM 2254 O O . LYS A 1 257 ? -6.706 6.858 11.709 1.00 81.50 257 LYS A O 1
ATOM 2259 N N . ASN A 1 258 ? -4.545 7.489 11.692 1.00 82.31 258 ASN A N 1
ATOM 2260 C CA . ASN A 1 258 ? -4.632 8.295 10.483 1.00 82.31 258 ASN A CA 1
ATOM 2261 C C . ASN A 1 258 ? -4.956 7.446 9.249 1.00 82.31 258 ASN A C 1
ATOM 2263 O O . ASN A 1 258 ? -5.832 7.819 8.470 1.00 82.31 258 ASN A O 1
ATOM 2267 N N . ILE A 1 259 ? -4.312 6.288 9.080 1.00 87.62 259 ILE A N 1
ATOM 2268 C CA . ILE A 1 259 ? -4.624 5.422 7.939 1.00 87.62 259 ILE A CA 1
ATOM 2269 C C . ILE A 1 259 ? -6.005 4.801 8.049 1.00 87.62 259 ILE A C 1
ATOM 2271 O O . ILE A 1 259 ? -6.681 4.709 7.029 1.00 87.62 259 ILE A O 1
ATOM 2275 N N . ILE A 1 260 ? -6.466 4.453 9.260 1.00 89.25 260 ILE A N 1
ATOM 2276 C CA . ILE A 1 260 ? -7.820 3.927 9.463 1.00 89.25 260 ILE A CA 1
ATOM 2277 C C . ILE A 1 260 ? -8.844 4.918 8.899 1.00 89.25 260 ILE A C 1
ATOM 2279 O O . ILE A 1 260 ? -9.734 4.519 8.156 1.00 89.25 260 ILE A O 1
ATOM 2283 N N . GLN A 1 261 ? -8.674 6.215 9.168 1.00 85.69 261 GLN A N 1
ATOM 2284 C CA . GLN A 1 261 ? -9.536 7.268 8.615 1.00 85.69 261 GLN A CA 1
ATOM 2285 C C . GLN A 1 261 ? -9.493 7.369 7.084 1.00 85.69 261 GLN A C 1
ATOM 2287 O O . GLN A 1 261 ? -10.431 7.888 6.480 1.00 85.69 261 GLN A O 1
ATOM 2292 N N . GLY A 1 262 ? -8.396 6.934 6.462 1.00 88.75 262 GLY A N 1
ATOM 2293 C CA . GLY A 1 262 ? -8.231 6.923 5.013 1.00 88.75 262 GLY A CA 1
ATOM 2294 C C . GLY A 1 262 ? -8.823 5.697 4.333 1.00 88.75 262 GLY A C 1
ATOM 2295 O O . GLY A 1 262 ? -9.427 5.832 3.271 1.00 88.75 262 GLY A O 1
ATOM 2296 N N . ILE A 1 263 ? -8.652 4.514 4.926 1.00 92.75 263 ILE A N 1
ATOM 2297 C CA . ILE A 1 263 ? -8.991 3.243 4.275 1.00 92.75 263 ILE A CA 1
ATOM 2298 C C . ILE A 1 263 ? -10.318 2.650 4.740 1.00 92.75 263 ILE A C 1
ATOM 2300 O O . ILE A 1 263 ? -10.835 1.803 4.029 1.00 92.75 263 ILE A O 1
ATOM 2304 N N . PHE A 1 264 ? -10.885 3.048 5.881 1.00 92.12 264 PHE A N 1
ATOM 2305 C CA . PHE A 1 264 ? -12.176 2.544 6.363 1.00 92.12 264 PHE A CA 1
ATOM 2306 C C . PHE A 1 264 ? -13.282 3.578 6.123 1.00 92.12 264 PHE A C 1
ATOM 2308 O O . PHE A 1 264 ? -13.201 4.714 6.588 1.00 92.12 264 PHE A O 1
ATOM 2315 N N . ASP A 1 265 ? -14.331 3.179 5.403 1.00 87.06 265 ASP A N 1
ATOM 2316 C CA . ASP A 1 265 ? -15.456 4.049 5.049 1.00 87.06 265 ASP A CA 1
ATOM 2317 C C . ASP A 1 265 ? -16.603 3.966 6.071 1.00 87.06 265 ASP A C 1
ATOM 2319 O O . ASP A 1 265 ? -17.140 2.890 6.328 1.00 87.06 265 ASP A O 1
ATOM 2323 N N . ASN A 1 266 ? -17.011 5.112 6.622 1.00 84.38 266 ASN A N 1
ATOM 2324 C CA . ASN A 1 266 ? -18.098 5.236 7.604 1.00 84.38 266 ASN A CA 1
ATOM 2325 C C . ASN A 1 266 ? -17.906 4.415 8.893 1.00 84.38 266 ASN A C 1
ATOM 2327 O O . ASN A 1 266 ? -18.880 3.913 9.456 1.00 84.38 266 ASN A O 1
ATOM 2331 N N . PHE A 1 267 ? -16.667 4.309 9.378 1.00 88.75 267 PHE A N 1
ATOM 2332 C CA . PHE A 1 267 ? -16.320 3.682 10.658 1.00 88.75 267 PHE A CA 1
ATOM 2333 C C . PHE A 1 267 ? -15.875 4.714 11.687 1.00 88.75 267 PHE A C 1
ATOM 2335 O O . PHE A 1 267 ? -15.231 5.704 11.335 1.00 88.75 267 PHE A O 1
ATOM 2342 N N . GLU A 1 268 ? -16.178 4.472 12.966 1.00 87.19 268 GLU A N 1
ATOM 2343 C CA . GLU A 1 268 ? -15.569 5.242 14.056 1.00 87.19 268 GLU A CA 1
ATOM 2344 C C . GLU A 1 268 ? -14.120 4.739 14.258 1.00 87.19 268 GLU A C 1
ATOM 2346 O O . GLU A 1 268 ? -13.931 3.580 14.648 1.00 87.19 268 GLU A O 1
ATOM 2351 N N . PRO A 1 269 ? -13.087 5.554 13.950 1.00 82.00 269 PRO A N 1
ATOM 2352 C CA . PRO A 1 269 ? -11.706 5.077 13.852 1.00 82.00 269 PRO A CA 1
ATOM 2353 C C . PRO A 1 269 ? -11.105 4.613 15.178 1.00 82.00 269 PRO A C 1
ATOM 2355 O O . PRO A 1 269 ? -10.313 3.674 15.193 1.00 82.00 269 PRO A O 1
ATOM 2358 N N . ASN A 1 270 ? -11.448 5.273 16.289 1.00 79.50 270 ASN A N 1
ATOM 2359 C CA . ASN A 1 270 ? -10.867 4.961 17.595 1.00 79.50 270 ASN A CA 1
ATOM 2360 C C . ASN A 1 270 ? -11.427 3.641 18.138 1.00 79.50 270 ASN A C 1
ATOM 2362 O O . ASN A 1 270 ? -10.685 2.815 18.660 1.00 79.50 270 ASN A O 1
ATOM 2366 N N . LEU A 1 271 ? -12.731 3.437 17.988 1.00 85.50 271 LEU A N 1
ATOM 2367 C CA . LEU A 1 271 ? -13.466 2.235 18.328 1.00 85.50 271 LEU A CA 1
ATOM 2368 C C . LEU A 1 271 ? -12.977 1.067 17.481 1.00 85.50 271 LEU A C 1
ATOM 2370 O O . LEU A 1 271 ? -12.699 0.003 18.025 1.00 85.50 271 LEU A O 1
ATOM 2374 N N . LEU A 1 272 ? -12.823 1.273 16.170 1.00 87.44 272 LEU A N 1
ATOM 2375 C CA . LEU A 1 272 ? -12.305 0.248 15.271 1.00 87.44 272 LEU A CA 1
ATOM 2376 C C . LEU A 1 272 ? -10.883 -0.162 15.665 1.00 87.44 272 LEU A C 1
ATOM 2378 O O . LEU A 1 272 ? -10.618 -1.352 15.807 1.00 87.44 272 LEU A O 1
ATOM 2382 N N . ALA A 1 273 ? -9.998 0.810 15.902 1.00 82.44 273 ALA A N 1
ATOM 2383 C CA . ALA A 1 273 ? -8.639 0.549 16.361 1.00 82.44 273 ALA A CA 1
ATOM 2384 C C . ALA A 1 273 ? -8.641 -0.264 17.665 1.00 82.44 273 ALA A C 1
ATOM 2386 O O . ALA A 1 273 ? -8.062 -1.345 17.710 1.00 82.44 273 ALA A O 1
ATOM 2387 N N . ARG A 1 274 ? -9.361 0.199 18.698 1.00 80.75 274 ARG A N 1
ATOM 2388 C CA . ARG A 1 274 ? -9.476 -0.484 20.000 1.00 80.75 274 ARG A CA 1
ATOM 2389 C C . ARG A 1 274 ? -9.985 -1.918 19.859 1.00 80.75 274 ARG A C 1
ATOM 2391 O O . ARG A 1 274 ? -9.408 -2.831 20.440 1.00 80.75 274 ARG A O 1
ATOM 2398 N N . LEU A 1 275 ? -11.035 -2.134 19.068 1.00 84.81 275 LEU A N 1
ATOM 2399 C CA . LEU A 1 275 ? -11.580 -3.472 18.841 1.00 84.81 275 LEU A CA 1
ATOM 2400 C C . LEU A 1 275 ? -10.597 -4.378 18.090 1.00 84.81 275 LEU A C 1
ATOM 2402 O O . LEU A 1 275 ? -10.489 -5.551 18.430 1.00 84.81 275 LEU A O 1
ATOM 2406 N N . LEU A 1 276 ? -9.859 -3.858 17.106 1.00 80.75 276 LEU A N 1
ATOM 2407 C CA . LEU A 1 276 ? -8.838 -4.634 16.398 1.00 80.75 276 LEU A CA 1
ATOM 2408 C C . LEU A 1 276 ? -7.666 -4.998 17.313 1.00 80.75 276 LEU A C 1
ATOM 2410 O O . LEU A 1 276 ? -7.247 -6.151 17.310 1.00 80.75 276 LEU A O 1
ATOM 2414 N N . PHE A 1 277 ? -7.187 -4.071 18.148 1.00 76.69 277 PHE A N 1
ATOM 2415 C CA . PHE A 1 277 ? -6.163 -4.381 19.151 1.00 76.69 277 PHE A CA 1
ATOM 2416 C C . PHE A 1 277 ? -6.634 -5.432 20.141 1.00 76.69 277 PHE A C 1
ATOM 2418 O O . PHE A 1 277 ? -5.901 -6.372 20.427 1.00 76.69 277 PHE A O 1
ATOM 2425 N N . PHE A 1 278 ? -7.870 -5.310 20.623 1.00 76.88 278 PHE A N 1
ATOM 2426 C CA . PHE A 1 278 ? -8.457 -6.303 21.510 1.00 76.88 278 PHE A CA 1
ATOM 2427 C C . PHE A 1 278 ? -8.483 -7.695 20.862 1.00 76.88 278 PHE A C 1
ATOM 2429 O O . PHE A 1 278 ? -8.077 -8.674 21.481 1.00 76.88 278 PHE A O 1
ATOM 2436 N N . ILE A 1 279 ? -8.898 -7.790 19.601 1.00 77.06 279 ILE A N 1
ATOM 2437 C CA . ILE A 1 279 ? -8.954 -9.063 18.874 1.00 77.06 279 ILE A CA 1
ATOM 2438 C C . ILE A 1 279 ? -7.567 -9.665 18.669 1.00 77.06 279 ILE A C 1
ATOM 2440 O O . ILE A 1 279 ? -7.385 -10.864 18.858 1.00 77.06 279 ILE A O 1
ATOM 2444 N N . LEU A 1 280 ? -6.590 -8.837 18.311 1.00 70.50 280 LEU A N 1
ATOM 2445 C CA . LEU A 1 280 ? -5.223 -9.280 18.045 1.00 70.50 280 LEU A CA 1
ATOM 2446 C C . LEU A 1 280 ? -4.434 -9.578 19.326 1.00 70.50 280 LEU A C 1
ATOM 2448 O O . LEU A 1 280 ? -3.461 -10.319 19.284 1.00 70.50 280 LEU A O 1
ATOM 2452 N N . SER A 1 281 ? -4.895 -9.081 20.477 1.00 65.56 281 SER A N 1
ATOM 2453 C CA . SER A 1 281 ? -4.351 -9.439 21.791 1.00 65.56 281 SER A CA 1
ATOM 2454 C C . SER A 1 281 ? -4.728 -10.852 22.254 1.00 65.56 281 SER A C 1
ATOM 2456 O O . SER A 1 281 ? -4.270 -11.303 23.303 1.00 65.56 281 SER A O 1
ATOM 2458 N N . GLN A 1 282 ? -5.560 -11.588 21.513 1.00 60.62 282 GLN A N 1
ATOM 2459 C CA . GLN A 1 282 ? -5.968 -12.924 21.936 1.00 60.62 282 GLN A CA 1
ATOM 2460 C C . GLN A 1 282 ? -4.893 -13.985 21.660 1.00 60.62 282 GLN A C 1
ATOM 2462 O O . GLN A 1 282 ? -4.450 -14.130 20.521 1.00 60.62 282 GLN A O 1
ATOM 2467 N N . PRO A 1 283 ? -4.520 -14.809 22.653 1.00 53.12 283 PRO A N 1
ATOM 2468 C CA . PRO A 1 283 ? -3.816 -16.050 22.397 1.00 53.12 283 PRO A CA 1
ATOM 2469 C C . PRO A 1 283 ? -4.793 -17.148 21.987 1.00 53.12 283 PRO A C 1
ATOM 2471 O O . PRO A 1 283 ? -5.920 -17.237 22.468 1.00 53.12 283 PRO A O 1
ATOM 2474 N N . ILE A 1 284 ? -4.310 -18.030 21.120 1.00 49.16 284 ILE A N 1
ATOM 2475 C CA . ILE A 1 284 ? -5.098 -19.088 20.481 1.00 49.16 284 ILE A CA 1
ATOM 2476 C C . ILE A 1 284 ? -5.422 -20.249 21.453 1.00 49.16 284 ILE A C 1
ATOM 2478 O O . ILE A 1 284 ? -6.220 -21.115 21.100 1.00 49.16 284 ILE A O 1
ATOM 2482 N N . SER A 1 285 ? -4.882 -20.287 22.685 1.00 47.00 285 SER A N 1
ATOM 2483 C CA . SER A 1 285 ? -5.056 -21.473 23.547 1.00 47.00 285 SER A CA 1
ATOM 2484 C C . SER A 1 285 ? -5.023 -21.321 25.079 1.00 47.00 285 SER A C 1
ATOM 2486 O O . SER A 1 285 ? -5.458 -22.267 25.727 1.00 47.00 285 SER A O 1
ATOM 2488 N N . ASP A 1 286 ? -4.578 -20.208 25.689 1.00 54.66 286 ASP A N 1
ATOM 2489 C CA . ASP A 1 286 ? -4.394 -20.142 27.159 1.00 54.66 286 ASP A CA 1
ATOM 2490 C C . ASP A 1 286 ? -4.957 -18.886 27.842 1.00 54.66 286 ASP A C 1
ATOM 2492 O O . ASP A 1 286 ? -4.604 -17.749 27.518 1.00 54.66 286 ASP A O 1
ATOM 2496 N N . ASN A 1 287 ? -5.763 -19.102 28.889 1.00 55.19 287 ASN A N 1
ATOM 2497 C CA . ASN A 1 287 ? -6.358 -18.038 29.705 1.00 55.19 287 ASN A CA 1
ATOM 2498 C C . ASN A 1 287 ? -5.311 -17.164 30.413 1.00 55.19 287 ASN A C 1
ATOM 2500 O O . ASN A 1 287 ? -5.603 -16.011 30.695 1.00 55.19 287 ASN A O 1
ATOM 2504 N N . GLN A 1 288 ? -4.117 -17.678 30.726 1.00 54.75 288 GLN A N 1
ATOM 2505 C CA . GLN A 1 288 ? -3.058 -16.890 31.372 1.00 54.75 288 GLN A CA 1
ATOM 2506 C C . GLN A 1 288 ? -2.374 -15.932 30.389 1.00 54.75 288 GLN A C 1
ATOM 2508 O O . GLN A 1 288 ? -2.174 -14.765 30.714 1.00 54.75 288 GLN A O 1
ATOM 2513 N N . ILE A 1 289 ? -2.134 -16.380 29.157 1.00 57.44 289 ILE A N 1
ATOM 2514 C CA . ILE A 1 289 ? -1.565 -15.538 28.098 1.00 57.44 289 ILE A CA 1
ATOM 2515 C C . ILE A 1 289 ? -2.566 -14.432 27.714 1.00 57.44 289 ILE A C 1
ATOM 2517 O O . ILE A 1 289 ? -2.177 -13.304 27.424 1.00 57.44 289 ILE A O 1
ATOM 2521 N N . LEU A 1 290 ? -3.879 -14.715 27.769 1.00 60.62 290 LEU A N 1
ATOM 2522 C CA . LEU A 1 290 ? -4.917 -13.711 27.500 1.00 60.62 290 LEU A CA 1
ATOM 2523 C C . LEU A 1 290 ? -4.852 -12.570 28.521 1.00 60.62 290 LEU A C 1
ATOM 2525 O O . LEU A 1 290 ? -5.021 -11.408 28.161 1.00 60.62 290 LEU A O 1
ATOM 2529 N N . LYS A 1 291 ? -4.574 -12.897 29.789 1.00 64.50 291 LYS A N 1
ATOM 2530 C CA . LYS A 1 291 ? -4.419 -11.910 30.863 1.00 64.50 291 LYS A CA 1
ATOM 2531 C C . LYS A 1 291 ? -3.220 -11.003 30.619 1.00 64.50 291 LYS A C 1
ATOM 2533 O O . LYS A 1 291 ? -3.385 -9.787 30.644 1.00 64.50 291 LYS A O 1
ATOM 2538 N N . GLU A 1 292 ? -2.061 -11.589 30.329 1.00 64.81 292 GLU A N 1
ATOM 2539 C CA . GLU A 1 292 ? -0.818 -10.855 30.056 1.00 64.81 292 GLU A CA 1
ATOM 2540 C C . GLU A 1 292 ? -0.952 -9.949 28.823 1.00 64.81 292 GLU A C 1
ATOM 2542 O O . GLU A 1 292 ? -0.537 -8.789 28.851 1.00 64.81 292 GLU A O 1
ATOM 2547 N N . ASN A 1 293 ? -1.612 -10.422 27.763 1.00 66.75 293 ASN A N 1
ATOM 2548 C CA . ASN A 1 293 ? -1.846 -9.622 26.564 1.00 66.75 293 ASN A CA 1
ATOM 2549 C C . ASN A 1 293 ? -2.838 -8.471 26.790 1.00 66.75 293 ASN A C 1
ATOM 2551 O O . ASN A 1 293 ? -2.619 -7.371 26.280 1.00 66.75 293 ASN A O 1
ATOM 2555 N N . ILE A 1 294 ? -3.909 -8.691 27.563 1.00 67.06 294 ILE A N 1
ATOM 2556 C CA . ILE A 1 294 ? -4.868 -7.634 27.920 1.00 67.06 294 ILE A CA 1
ATOM 2557 C C . ILE A 1 294 ? -4.190 -6.576 28.800 1.00 67.06 294 ILE A C 1
ATOM 2559 O O . ILE A 1 294 ? -4.354 -5.383 28.551 1.00 67.06 294 ILE A O 1
ATOM 2563 N N . GLU A 1 295 ? -3.396 -6.985 29.792 1.00 68.75 295 GLU A N 1
ATOM 2564 C CA . GLU A 1 295 ? -2.627 -6.059 30.634 1.00 68.75 295 GLU A CA 1
ATOM 2565 C C . GLU A 1 295 ? -1.613 -5.258 29.801 1.00 68.75 295 GLU A C 1
ATOM 2567 O O . GLU A 1 295 ? -1.555 -4.033 29.915 1.00 68.75 295 GLU A O 1
ATOM 2572 N N . THR A 1 296 ? -0.903 -5.914 28.877 1.00 68.69 296 THR A N 1
ATOM 2573 C CA . THR A 1 296 ? 0.014 -5.261 27.923 1.00 68.69 296 THR A CA 1
ATOM 2574 C C . THR A 1 296 ? -0.714 -4.225 27.067 1.00 68.69 296 THR A C 1
ATOM 2576 O O . THR A 1 296 ? -0.243 -3.101 26.907 1.00 68.69 296 THR A O 1
ATOM 2579 N N . LEU A 1 297 ? -1.904 -4.564 26.567 1.00 69.69 297 LEU A N 1
ATOM 2580 C CA . LEU A 1 297 ? -2.749 -3.680 25.767 1.00 69.69 297 LEU A CA 1
ATOM 2581 C C . LEU A 1 297 ? -3.190 -2.433 26.550 1.00 69.69 297 LEU A C 1
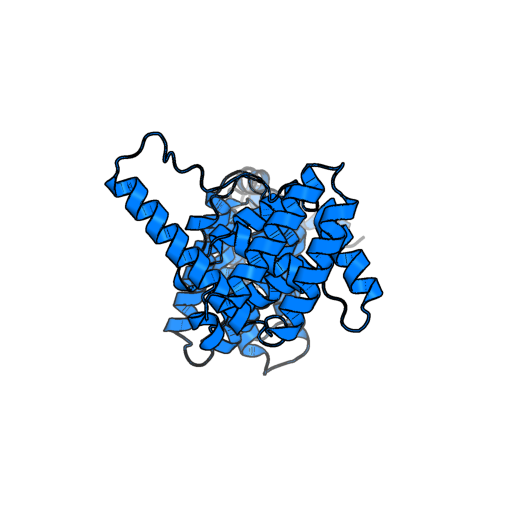ATOM 2583 O O . LEU A 1 297 ? -3.148 -1.323 26.019 1.00 69.69 297 LEU A O 1
ATOM 2587 N N . ILE A 1 298 ? -3.575 -2.598 27.818 1.00 68.12 298 ILE A N 1
ATOM 2588 C CA . ILE A 1 298 ? -4.004 -1.504 28.705 1.00 68.12 298 ILE A CA 1
ATOM 2589 C C . ILE A 1 298 ? -2.838 -0.571 29.059 1.00 68.12 298 ILE A C 1
ATOM 2591 O O . ILE A 1 298 ? -3.025 0.649 29.131 1.00 68.12 298 ILE A O 1
ATOM 2595 N N . ILE A 1 299 ? -1.646 -1.135 29.278 1.00 64.69 299 ILE A N 1
ATOM 2596 C CA . ILE A 1 299 ? -0.437 -0.401 29.675 1.00 64.69 299 ILE A CA 1
ATOM 2597 C C . ILE A 1 299 ? 0.198 0.325 28.482 1.00 64.69 299 ILE A C 1
ATOM 2599 O O . ILE A 1 299 ? 0.681 1.448 28.655 1.00 64.69 299 ILE A O 1
ATOM 2603 N N . ASN A 1 300 ? 0.188 -0.280 27.289 1.00 60.72 300 ASN A N 1
ATOM 2604 C CA . ASN A 1 300 ? 0.903 0.245 26.124 1.00 60.72 300 ASN A CA 1
ATOM 2605 C C . ASN A 1 300 ? 0.066 1.224 25.291 1.00 60.72 300 ASN A C 1
ATOM 2607 O O . ASN A 1 300 ? 0.608 2.237 24.860 1.00 60.72 300 ASN A O 1
ATOM 2611 N N . LEU A 1 301 ? -1.252 1.023 25.145 1.00 62.72 301 LEU A N 1
ATOM 2612 C CA . LEU A 1 301 ? -2.111 1.876 24.299 1.00 62.72 301 LEU A CA 1
ATOM 2613 C C . LEU A 1 301 ? -2.592 3.160 24.996 1.00 62.72 301 LEU A C 1
ATOM 2615 O O . LEU A 1 301 ? -3.754 3.565 24.888 1.00 62.72 301 LEU A O 1
ATOM 2619 N N . LYS A 1 302 ? -1.694 3.831 25.722 1.00 56.12 302 LYS A N 1
ATOM 2620 C CA . LYS A 1 302 ? -1.988 5.070 26.465 1.00 56.12 302 LYS A CA 1
ATOM 2621 C C . LYS A 1 302 ? -2.401 6.239 25.560 1.00 56.12 302 LYS A C 1
ATOM 2623 O O . LYS A 1 302 ? -2.921 7.222 26.073 1.00 56.12 302 LYS A O 1
ATOM 2628 N N . SER A 1 303 ? -2.169 6.181 24.240 1.00 51.94 303 SER A N 1
ATOM 2629 C CA . SER A 1 303 ? -2.358 7.335 23.344 1.00 51.94 303 SER A CA 1
ATOM 2630 C C . SER A 1 303 ? -3.578 7.274 22.416 1.00 51.94 303 SER A C 1
ATOM 2632 O O . SER A 1 303 ? -3.944 8.297 21.837 1.00 51.94 303 SER A O 1
ATOM 2634 N N . PHE A 1 304 ? -4.311 6.153 22.373 1.00 53.84 304 PHE A N 1
ATOM 2635 C CA . PHE A 1 304 ? -5.674 6.122 21.811 1.00 53.84 304 PHE A CA 1
ATOM 2636 C C . PHE A 1 304 ? -6.702 6.872 22.678 1.00 53.84 304 PHE A C 1
ATOM 2638 O O . PHE A 1 304 ? -7.900 6.896 22.368 1.00 53.84 304 PHE A O 1
ATOM 2645 N N . GLU A 1 305 ? -6.259 7.490 23.771 1.00 47.50 305 GLU A N 1
ATOM 2646 C CA . GLU A 1 305 ? -7.016 8.473 24.529 1.00 47.50 305 GLU A CA 1
ATOM 2647 C C . GLU A 1 305 ? -7.037 9.843 23.818 1.00 47.50 305 GLU A C 1
ATOM 2649 O O . GLU A 1 305 ? -6.024 10.379 23.374 1.00 47.50 305 GLU A O 1
ATOM 2654 N N . LEU A 1 306 ? -8.230 10.448 23.781 1.00 37.34 306 LEU A N 1
ATOM 2655 C CA . LEU A 1 306 ? -8.429 11.905 23.724 1.00 37.34 306 LEU A CA 1
ATOM 2656 C C . LEU A 1 306 ? -8.135 12.635 22.405 1.00 37.34 306 LEU A C 1
ATOM 2658 O O . LEU A 1 306 ? -7.742 13.796 22.391 1.00 37.34 306 LEU A O 1
ATOM 2662 N N . THR A 1 307 ? -8.493 12.037 21.276 1.00 36.69 307 THR A N 1
ATOM 2663 C CA . THR A 1 307 ? -9.081 12.844 20.194 1.00 36.69 307 THR A CA 1
ATOM 2664 C C . THR A 1 307 ? -10.360 12.159 19.745 1.00 36.69 307 THR A C 1
ATOM 2666 O O . THR A 1 307 ? -10.405 11.466 18.722 1.00 36.69 307 THR A O 1
ATOM 2669 N N . GLN A 1 308 ? -11.420 12.386 20.536 1.00 37.59 308 GLN A N 1
ATOM 2670 C CA . GLN A 1 308 ? -12.749 12.559 19.950 1.00 37.59 308 GLN A CA 1
ATOM 2671 C C . GLN A 1 308 ? -12.590 13.495 18.752 1.00 37.59 308 GLN A C 1
ATOM 2673 O O . GLN A 1 308 ? -11.686 14.332 18.746 1.00 37.59 308 GLN A O 1
ATOM 2678 N N . PHE A 1 309 ? -13.421 13.332 17.731 1.00 38.62 309 PHE A N 1
ATOM 2679 C CA . PHE A 1 309 ? -13.584 14.348 16.704 1.00 38.62 309 PHE A CA 1
ATOM 2680 C C . PHE A 1 309 ? -13.649 15.733 17.377 1.00 38.62 309 PHE A C 1
ATOM 2682 O O . PHE A 1 309 ? -14.704 16.134 17.850 1.00 38.62 309 PHE A O 1
ATOM 2689 N N . ASN A 1 310 ? -12.530 16.467 17.416 1.00 37.50 310 ASN A N 1
ATOM 2690 C CA . ASN A 1 310 ? -12.499 17.902 17.682 1.00 37.50 310 ASN A CA 1
ATOM 2691 C C . ASN A 1 310 ? -12.995 18.573 16.397 1.00 37.50 310 ASN A C 1
ATOM 2693 O O . ASN A 1 310 ? -12.306 19.368 15.769 1.00 37.50 310 ASN A O 1
ATOM 2697 N N . ILE A 1 311 ? -14.177 18.171 15.936 1.00 44.75 311 ILE A N 1
ATOM 2698 C CA . ILE A 1 311 ? -15.011 19.093 15.196 1.00 44.75 311 ILE A CA 1
ATOM 2699 C C . ILE A 1 311 ? -15.509 20.020 16.295 1.00 44.75 311 ILE A C 1
ATOM 2701 O O . ILE A 1 311 ? -15.973 19.526 17.320 1.00 44.75 311 ILE A O 1
ATOM 2705 N N . ASP A 1 312 ? -15.323 21.326 16.129 1.00 44.12 312 ASP A N 1
ATOM 2706 C CA . ASP A 1 312 ? -15.740 22.357 17.079 1.00 44.12 312 ASP A CA 1
ATOM 2707 C C . ASP A 1 312 ? -17.266 22.294 17.319 1.00 44.12 312 ASP A C 1
ATOM 2709 O O . ASP A 1 312 ? -18.050 23.115 16.839 1.00 44.12 312 ASP A O 1
ATOM 2713 N N . GLU A 1 313 ? -17.732 21.305 18.086 1.00 49.50 313 GLU A N 1
ATOM 2714 C CA . GLU A 1 313 ? -19.106 21.221 18.565 1.00 49.50 313 GLU A CA 1
ATOM 2715 C C . GLU A 1 313 ? -19.400 22.473 19.387 1.00 49.50 313 GLU A C 1
ATOM 2717 O O . GLU A 1 313 ? -20.479 23.039 19.293 1.00 49.50 313 GLU A O 1
ATOM 2722 N N . LYS A 1 314 ? -18.418 22.998 20.126 1.00 54.41 314 LYS A N 1
ATOM 2723 C CA . LYS A 1 314 ? -18.610 24.197 20.947 1.00 54.41 314 LYS A CA 1
ATOM 2724 C C . LYS A 1 314 ? -19.015 25.443 20.147 1.00 54.41 314 LYS A C 1
ATOM 2726 O O . LYS A 1 314 ? -19.808 26.219 20.671 1.00 54.41 314 LYS A O 1
ATOM 2731 N N . ASN A 1 315 ? -18.574 25.585 18.891 1.00 56.12 315 ASN A N 1
ATOM 2732 C CA . ASN A 1 315 ? -18.811 26.784 18.069 1.00 56.12 315 ASN A CA 1
ATOM 2733 C C . ASN A 1 315 ? -19.744 26.556 16.864 1.00 56.12 315 ASN A C 1
ATOM 2735 O O . ASN A 1 315 ? -19.945 27.467 16.062 1.00 56.12 315 ASN A O 1
ATOM 2739 N N . SER A 1 316 ? -20.315 25.359 16.708 1.00 66.62 316 SER A N 1
ATOM 2740 C CA . SER A 1 316 ? -21.166 25.015 15.563 1.00 66.62 316 SER A CA 1
ATOM 2741 C C . SER A 1 316 ? -22.662 25.172 15.860 1.00 66.62 316 SER A C 1
ATOM 2743 O O . SER A 1 316 ? -23.117 25.098 17.007 1.00 66.62 316 SER A O 1
ATOM 2745 N N . SER A 1 317 ? -23.448 25.411 14.806 1.00 76.25 317 SER A N 1
ATOM 2746 C CA . SER A 1 317 ? -24.906 25.528 14.908 1.00 76.25 317 SER A CA 1
ATOM 2747 C C . SER A 1 317 ? -25.542 24.210 15.368 1.00 76.25 317 SER A C 1
ATOM 2749 O O . SER A 1 317 ? -24.986 23.129 15.169 1.00 76.25 317 SER A O 1
ATOM 2751 N N . GLN A 1 318 ? -26.739 24.277 15.959 1.00 77.00 318 GLN A N 1
ATOM 2752 C CA . GLN A 1 318 ? -27.451 23.085 16.444 1.00 77.00 318 GLN A CA 1
ATOM 2753 C C . GLN A 1 318 ? -27.683 22.040 15.338 1.00 77.00 318 GLN A C 1
ATOM 2755 O O . GLN A 1 318 ? -27.603 20.841 15.593 1.00 77.00 318 GLN A O 1
ATOM 2760 N N . THR A 1 319 ? -27.909 22.485 14.100 1.00 76.00 319 THR A N 1
ATOM 2761 C CA . THR A 1 319 ? -28.047 21.607 12.931 1.00 76.00 319 THR A CA 1
ATOM 2762 C C . THR A 1 319 ? -26.761 20.830 12.654 1.00 76.00 319 THR A C 1
ATOM 2764 O O . THR A 1 319 ? -26.811 19.622 12.442 1.00 76.00 319 THR A O 1
ATOM 2767 N N . VAL A 1 320 ? -25.607 21.500 12.716 1.00 72.88 320 VAL A N 1
ATOM 2768 C CA . VAL A 1 320 ? -24.295 20.869 12.514 1.00 72.88 320 VAL A CA 1
ATOM 2769 C C . VAL A 1 320 ? -23.982 19.901 13.658 1.00 72.88 320 VAL A C 1
ATOM 2771 O O . VAL A 1 320 ? -23.538 18.787 13.398 1.00 72.88 320 VAL A O 1
ATOM 2774 N N . LYS A 1 321 ? -24.302 20.256 14.910 1.00 75.44 321 LYS A N 1
ATOM 2775 C CA . LYS A 1 321 ? -24.177 19.349 16.068 1.00 75.44 321 LYS A CA 1
ATOM 2776 C C . LYS A 1 321 ? -24.993 18.069 15.899 1.00 75.44 321 LYS A C 1
ATOM 2778 O O . LYS A 1 321 ? -24.479 16.979 16.132 1.00 75.44 321 LYS A O 1
ATOM 2783 N N . ASN A 1 322 ? -26.252 18.190 15.475 1.00 77.94 322 ASN A N 1
ATOM 2784 C CA . ASN A 1 322 ? -27.112 17.030 15.243 1.00 77.94 322 ASN A CA 1
ATOM 2785 C C . ASN A 1 322 ? -26.549 16.142 14.120 1.00 77.94 322 ASN A C 1
ATOM 2787 O O . ASN A 1 322 ? -26.436 14.937 14.307 1.00 77.94 322 ASN A O 1
ATOM 2791 N N . GLN A 1 323 ? -26.090 16.733 13.011 1.00 75.75 323 GLN A N 1
ATOM 2792 C CA . GLN A 1 323 ? -25.457 15.991 11.912 1.00 75.75 323 GLN A CA 1
ATOM 2793 C C . GLN A 1 323 ? -24.179 15.256 12.346 1.00 75.75 323 GLN A C 1
ATOM 2795 O O . GLN A 1 323 ? -23.975 14.104 11.964 1.00 75.75 323 GLN A O 1
ATOM 2800 N N . ILE A 1 324 ? -23.332 15.890 13.166 1.00 74.62 324 ILE A N 1
ATOM 2801 C CA . ILE A 1 324 ? -22.126 15.262 13.729 1.00 74.62 324 ILE A CA 1
ATOM 2802 C C . ILE A 1 324 ? -22.509 14.076 14.618 1.00 74.62 324 ILE A C 1
ATOM 2804 O O . ILE A 1 324 ? -21.925 12.998 14.498 1.00 74.62 324 ILE A O 1
ATOM 2808 N N . ARG A 1 325 ? -23.510 14.254 15.487 1.00 78.62 325 ARG A N 1
ATOM 2809 C CA . ARG A 1 325 ? -23.993 13.202 16.384 1.00 78.62 325 ARG A CA 1
ATOM 2810 C C . ARG A 1 325 ? -24.578 12.020 15.614 1.00 78.62 325 ARG A C 1
ATOM 2812 O O . ARG A 1 325 ? -24.260 10.877 15.936 1.00 78.62 325 ARG A O 1
ATOM 2819 N N . ASP A 1 326 ? -25.384 12.283 14.592 1.00 81.44 326 ASP A N 1
ATOM 2820 C CA . ASP A 1 326 ? -25.981 11.244 13.753 1.00 81.44 326 ASP A CA 1
ATOM 2821 C C . ASP A 1 326 ? -24.904 10.469 12.987 1.00 81.44 326 ASP A C 1
ATOM 2823 O O . ASP A 1 326 ? -24.893 9.238 13.016 1.00 81.44 326 ASP A O 1
ATOM 2827 N N . TYR A 1 327 ? -23.931 11.170 12.396 1.00 79.56 327 TYR A N 1
ATOM 2828 C CA . TYR A 1 327 ? -22.775 10.542 11.752 1.00 79.56 327 TYR A CA 1
ATOM 2829 C C . TYR A 1 327 ? -21.973 9.672 12.731 1.00 79.56 327 TYR A C 1
ATOM 2831 O O . TYR A 1 327 ? -21.589 8.546 12.406 1.00 79.56 327 TYR A O 1
ATOM 2839 N N . LYS A 1 328 ? -21.747 10.154 13.958 1.00 81.44 328 LYS A N 1
ATOM 2840 C CA . LYS A 1 328 ? -21.042 9.393 14.994 1.00 81.44 328 LYS A CA 1
ATOM 2841 C C . LYS A 1 328 ? -21.808 8.122 15.371 1.00 81.44 328 LYS A C 1
ATOM 2843 O O . LYS A 1 328 ? -21.225 7.045 15.368 1.00 81.44 328 LYS A O 1
ATOM 2848 N N . ASN A 1 329 ? -23.116 8.218 15.594 1.00 84.81 329 ASN A N 1
ATOM 2849 C CA . ASN A 1 329 ? -23.955 7.061 15.917 1.00 84.81 329 ASN A CA 1
ATOM 2850 C C . ASN A 1 329 ? -23.963 6.018 14.787 1.00 84.81 329 ASN A C 1
ATOM 2852 O O . ASN A 1 329 ? -23.872 4.818 15.053 1.00 84.81 329 ASN A O 1
ATOM 2856 N N . ILE A 1 330 ? -24.056 6.466 13.529 1.00 86.94 330 ILE A N 1
ATOM 2857 C CA . ILE A 1 330 ? -24.001 5.588 12.352 1.00 86.94 330 ILE A CA 1
ATOM 2858 C C . ILE A 1 330 ? -22.633 4.910 12.260 1.00 86.94 330 ILE A C 1
ATOM 2860 O O . ILE A 1 330 ? -22.563 3.694 12.093 1.00 86.94 330 ILE A O 1
ATOM 2864 N N . SER A 1 331 ? -21.549 5.671 12.406 1.00 87.56 331 SER A N 1
ATOM 2865 C CA . SER A 1 331 ? -20.194 5.132 12.275 1.00 87.56 331 SER A CA 1
ATOM 2866 C C . SER A 1 331 ? -19.827 4.166 13.407 1.00 87.56 331 SER A C 1
ATOM 2868 O O . SER A 1 331 ? -19.229 3.126 13.140 1.00 87.56 331 SER A O 1
ATOM 2870 N N . GLU A 1 332 ? -20.269 4.417 14.644 1.00 89.31 332 GLU A N 1
ATOM 2871 C CA . GLU A 1 332 ? -20.149 3.462 15.754 1.00 89.31 332 GLU A CA 1
ATOM 2872 C C . GLU A 1 332 ? -20.933 2.173 15.484 1.00 89.31 332 GLU A C 1
ATOM 2874 O O . GLU A 1 332 ? -20.402 1.073 15.658 1.00 89.31 332 GLU A O 1
ATOM 2879 N N . LYS A 1 333 ? -22.190 2.290 15.033 1.00 89.31 333 LYS A N 1
ATOM 2880 C CA . LYS A 1 333 ? -23.021 1.130 14.685 1.00 89.31 333 LYS A CA 1
ATOM 2881 C C . LYS A 1 333 ? -22.361 0.288 13.591 1.00 89.31 333 LYS A C 1
ATOM 2883 O O . LYS A 1 333 ? -22.247 -0.926 13.750 1.00 89.31 333 LYS A O 1
ATOM 2888 N N . ASN A 1 334 ? -21.880 0.928 12.526 1.00 89.62 334 ASN A N 1
ATOM 2889 C CA . ASN A 1 334 ? -21.178 0.260 11.434 1.00 89.62 334 ASN A CA 1
ATOM 2890 C C . ASN A 1 334 ? -19.923 -0.467 11.928 1.00 89.62 334 ASN A C 1
ATOM 2892 O O . ASN A 1 334 ? -19.700 -1.615 11.542 1.00 89.62 334 ASN A O 1
ATOM 2896 N N . THR A 1 335 ? -19.138 0.158 12.814 1.00 91.50 335 THR A N 1
ATOM 2897 C CA . THR A 1 335 ? -17.973 -0.483 13.437 1.00 91.50 335 THR A CA 1
ATOM 2898 C C . THR A 1 335 ? -18.368 -1.741 14.197 1.00 91.50 335 THR A C 1
ATOM 2900 O O . THR A 1 335 ? -17.802 -2.802 13.939 1.00 91.50 335 THR A O 1
ATOM 2903 N N . TYR A 1 336 ? -19.366 -1.679 15.079 1.00 90.81 336 TYR A N 1
ATOM 2904 C CA . TYR A 1 336 ? -19.801 -2.862 15.824 1.00 90.81 336 TYR A CA 1
ATOM 2905 C C . TYR A 1 336 ? -20.305 -3.984 14.911 1.00 90.81 336 TYR A C 1
ATOM 2907 O O . TYR A 1 336 ? -19.912 -5.142 15.072 1.00 90.81 336 TYR A O 1
ATOM 2915 N N . GLU A 1 337 ? -21.142 -3.650 13.928 1.00 90.38 337 GLU A N 1
ATOM 2916 C CA . GLU A 1 337 ? -21.664 -4.623 12.970 1.00 90.38 337 GLU A CA 1
ATOM 2917 C C . GLU A 1 337 ? -20.564 -5.291 12.142 1.00 90.38 337 GLU A C 1
ATOM 2919 O O . GLU A 1 337 ? -20.629 -6.494 11.879 1.00 90.38 337 GLU A O 1
ATOM 2924 N N . PHE A 1 338 ? -19.568 -4.520 11.711 1.00 91.38 338 PHE A N 1
ATOM 2925 C CA . PHE A 1 338 ? -18.434 -5.036 10.959 1.00 91.38 338 PHE A CA 1
ATOM 2926 C C . PHE A 1 338 ? -17.581 -5.973 11.806 1.00 91.38 338 PHE A C 1
ATOM 2928 O O . PHE A 1 338 ? -17.278 -7.079 11.367 1.00 91.38 338 PHE A O 1
ATOM 2935 N N . MET A 1 339 ? -17.263 -5.588 13.042 1.00 90.50 339 MET A N 1
ATOM 2936 C CA . MET A 1 339 ? -16.433 -6.409 13.923 1.00 90.50 339 MET A CA 1
ATOM 2937 C C . MET A 1 339 ? -17.117 -7.730 14.287 1.00 90.50 339 MET A C 1
ATOM 2939 O O . MET A 1 339 ? -16.473 -8.777 14.255 1.00 90.50 339 MET A O 1
ATOM 2943 N N . ARG A 1 340 ? -18.437 -7.728 14.514 1.00 88.81 340 ARG A N 1
ATOM 2944 C CA . ARG A 1 340 ? -19.206 -8.974 14.678 1.00 88.81 340 ARG A CA 1
ATOM 2945 C C . ARG A 1 340 ? -19.205 -9.847 13.431 1.00 88.81 340 ARG A C 1
ATOM 2947 O O . ARG A 1 340 ? -19.129 -11.064 13.548 1.00 88.81 340 ARG A O 1
ATOM 2954 N N . TYR A 1 341 ? -19.322 -9.237 12.254 1.00 89.50 341 TYR A N 1
ATOM 2955 C CA . TYR A 1 341 ? -19.298 -9.972 10.993 1.00 89.50 341 TYR A CA 1
ATOM 2956 C C . TYR A 1 341 ? -17.933 -10.630 10.749 1.00 89.50 341 TYR A C 1
ATOM 2958 O O . TYR A 1 341 ? -17.886 -11.791 10.352 1.00 89.50 341 TYR A O 1
ATOM 2966 N N . MET A 1 342 ? -16.840 -9.910 11.013 1.00 87.88 342 MET A N 1
ATOM 2967 C CA . MET A 1 342 ? -15.480 -10.407 10.788 1.00 87.88 342 MET A CA 1
ATOM 2968 C C . MET A 1 342 ? -15.038 -11.429 11.836 1.00 87.88 342 MET A C 1
ATOM 2970 O O . MET A 1 342 ? -14.344 -12.385 11.503 1.00 87.88 342 MET A O 1
ATOM 2974 N N . PHE A 1 343 ? -15.469 -11.267 13.090 1.00 87.25 343 PHE A N 1
ATOM 2975 C CA . PHE A 1 343 ? -15.023 -12.100 14.209 1.00 87.25 343 PHE A CA 1
ATOM 2976 C C . PHE A 1 343 ? -16.203 -12.673 15.013 1.00 87.25 343 PHE A C 1
ATOM 2978 O O . PHE A 1 343 ? -16.293 -12.476 16.229 1.00 87.25 343 PHE A O 1
ATOM 2985 N N . PRO A 1 344 ? -17.118 -13.426 14.372 1.00 86.00 344 PRO A N 1
ATOM 2986 C CA . PRO A 1 344 ? -18.369 -13.865 14.995 1.00 86.00 344 PRO A CA 1
ATOM 2987 C C . PRO A 1 344 ? -18.142 -14.790 16.191 1.00 86.00 344 PRO A C 1
ATOM 2989 O O . PRO A 1 344 ? -18.956 -14.831 17.110 1.00 86.00 344 PRO A O 1
ATOM 2992 N N . ASN A 1 345 ? -17.028 -15.525 16.201 1.00 83.62 345 ASN A N 1
ATOM 2993 C CA . ASN A 1 345 ? -16.679 -16.400 17.311 1.00 83.62 345 ASN A CA 1
ATOM 2994 C C . ASN A 1 345 ? -16.213 -15.632 18.546 1.00 83.62 345 ASN A C 1
ATOM 2996 O O . ASN A 1 345 ? -16.518 -16.082 19.640 1.00 83.62 345 ASN A O 1
ATOM 3000 N N . LEU A 1 346 ? -15.535 -14.492 18.380 1.00 79.44 346 LEU A N 1
ATOM 3001 C CA . LEU A 1 346 ? -15.001 -13.698 19.492 1.00 79.44 346 LEU A CA 1
ATOM 3002 C C . LEU A 1 346 ? -16.080 -12.878 20.189 1.00 79.44 346 LEU A C 1
ATOM 3004 O O . LEU A 1 346 ? -16.026 -12.668 21.396 1.00 79.44 346 LEU A O 1
ATOM 3008 N N . PHE A 1 347 ? -17.088 -12.455 19.430 1.00 83.19 347 PHE A N 1
ATOM 3009 C CA . PHE A 1 347 ? -18.189 -11.637 19.929 1.00 83.19 347 PHE A CA 1
ATOM 3010 C C . PHE A 1 347 ? -19.423 -12.461 20.329 1.00 83.19 347 PHE A C 1
ATOM 3012 O O . PHE A 1 347 ? -20.545 -11.955 20.311 1.00 83.19 347 PHE A O 1
ATOM 3019 N N . LYS A 1 348 ? -19.234 -13.736 20.703 1.00 83.56 348 LYS A N 1
ATOM 3020 C CA . LYS A 1 348 ? -20.293 -14.545 21.325 1.00 83.56 348 LYS A CA 1
ATOM 3021 C C . LYS A 1 348 ? -20.595 -14.022 22.739 1.00 83.56 348 LYS A C 1
ATOM 3023 O O . LYS A 1 348 ? -19.647 -13.668 23.443 1.00 83.56 348 LYS A O 1
ATOM 3028 N N . PRO A 1 349 ? -21.867 -14.021 23.187 1.00 85.12 349 PRO A N 1
ATOM 3029 C CA . PRO A 1 349 ? -22.248 -13.485 24.497 1.00 85.12 349 PRO A CA 1
ATOM 3030 C C . PRO A 1 349 ? -21.433 -14.055 25.662 1.00 85.12 349 PRO A C 1
ATOM 3032 O O . PRO A 1 349 ? -20.933 -13.294 26.483 1.00 85.12 349 PRO A O 1
ATOM 3035 N N . ASP A 1 350 ? -21.231 -15.373 25.696 1.00 82.69 350 ASP A N 1
ATOM 3036 C CA . ASP A 1 350 ? -20.528 -16.037 26.800 1.00 82.69 350 ASP A CA 1
ATOM 3037 C C . ASP A 1 350 ? -19.053 -15.612 26.885 1.00 82.69 350 ASP A C 1
ATOM 3039 O O . ASP A 1 350 ? -18.535 -15.362 27.974 1.00 82.69 350 ASP A O 1
ATOM 3043 N N . ILE A 1 351 ? -18.393 -15.454 25.731 1.00 81.69 351 ILE A N 1
ATOM 3044 C CA . ILE A 1 351 ? -16.995 -15.007 25.654 1.00 81.69 351 ILE A CA 1
ATOM 3045 C C . ILE A 1 351 ? -16.891 -13.539 26.067 1.00 81.69 351 ILE A C 1
ATOM 3047 O O . ILE A 1 351 ? -16.051 -13.200 26.900 1.00 81.69 351 ILE A O 1
ATOM 3051 N N . LEU A 1 352 ? -17.765 -12.675 25.539 1.00 83.06 352 LEU A N 1
ATOM 3052 C CA . LEU A 1 352 ? -17.770 -11.256 25.898 1.00 83.06 352 LEU A CA 1
ATOM 3053 C C . LEU A 1 352 ? -18.008 -11.055 27.393 1.00 83.06 352 LEU A C 1
ATOM 3055 O O . LEU A 1 352 ? -17.259 -10.318 28.026 1.00 83.06 352 LEU A O 1
ATOM 3059 N N . ASN A 1 353 ? -18.983 -11.758 27.972 1.00 85.62 353 ASN A N 1
ATOM 3060 C CA . ASN A 1 353 ? -19.273 -11.691 29.402 1.00 85.62 353 ASN A CA 1
ATOM 3061 C C . ASN A 1 353 ? -18.080 -12.154 30.247 1.00 85.62 353 ASN A C 1
ATOM 3063 O O . ASN A 1 353 ? -17.742 -11.508 31.240 1.00 85.62 353 ASN A O 1
ATOM 3067 N N . SER A 1 354 ? -17.401 -13.230 29.835 1.00 83.44 354 SER A N 1
ATOM 3068 C CA . SER A 1 354 ? -16.184 -13.702 30.503 1.00 83.44 354 SER A CA 1
ATOM 3069 C C . SER A 1 354 ? -15.079 -12.641 30.492 1.00 83.44 354 SER A C 1
ATOM 3071 O O . SER A 1 354 ? -14.454 -12.387 31.522 1.00 83.44 354 SER A O 1
ATOM 3073 N N . VAL A 1 355 ? -14.850 -11.990 29.349 1.00 82.44 355 VAL A N 1
ATOM 3074 C CA . VAL A 1 355 ? -13.839 -10.930 29.219 1.00 82.44 355 VAL A CA 1
ATOM 3075 C C . VAL A 1 355 ? -14.224 -9.687 30.024 1.00 82.44 355 VAL A C 1
ATOM 3077 O O . VAL A 1 355 ? -13.379 -9.126 30.717 1.00 82.44 355 VAL A O 1
ATOM 3080 N N . ILE A 1 356 ? -15.488 -9.261 29.977 1.00 86.25 356 ILE A N 1
ATOM 3081 C CA . ILE A 1 356 ? -15.987 -8.103 30.734 1.00 86.25 356 ILE A CA 1
ATOM 3082 C C . ILE A 1 356 ? -15.793 -8.319 32.236 1.00 86.25 356 ILE A C 1
ATOM 3084 O O . ILE A 1 356 ? -15.317 -7.418 32.927 1.00 86.25 356 ILE A O 1
ATOM 3088 N N . ASN A 1 357 ? -16.117 -9.510 32.746 1.00 86.75 357 ASN A N 1
ATOM 3089 C CA . ASN A 1 357 ? -15.914 -9.843 34.155 1.00 86.75 357 ASN A CA 1
ATOM 3090 C C . ASN A 1 357 ? -14.432 -9.769 34.535 1.00 86.75 357 ASN A C 1
ATOM 3092 O O . ASN A 1 357 ? -14.092 -9.148 35.541 1.00 86.75 357 ASN A O 1
ATOM 3096 N N . TYR A 1 358 ? -13.547 -10.300 33.688 1.00 83.12 358 TYR A N 1
ATOM 3097 C CA . TYR A 1 358 ? -12.107 -10.183 33.899 1.00 83.12 358 TYR A CA 1
ATOM 3098 C C . TYR A 1 358 ? -11.631 -8.721 33.918 1.00 83.12 358 TYR A C 1
ATOM 3100 O O . TYR A 1 358 ? -10.898 -8.316 34.819 1.00 83.12 358 TYR A O 1
ATOM 3108 N N . LEU A 1 359 ? -12.084 -7.892 32.973 1.00 84.06 359 LEU A N 1
ATOM 3109 C CA . LEU A 1 359 ? -11.741 -6.469 32.946 1.00 84.06 359 LEU A CA 1
ATOM 3110 C C . LEU A 1 359 ? -12.253 -5.731 34.191 1.00 84.06 359 LEU A C 1
ATOM 3112 O O . LEU A 1 359 ? -11.556 -4.860 34.705 1.00 84.06 359 LEU A O 1
ATOM 3116 N N . LYS A 1 360 ? -13.433 -6.084 34.718 1.00 88.44 360 LYS A N 1
ATOM 3117 C C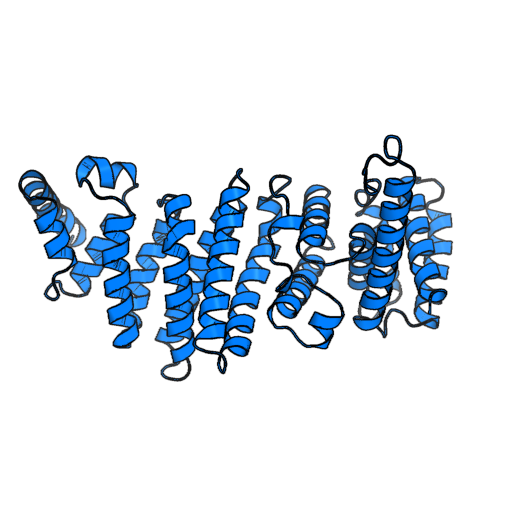A . LYS A 1 360 ? -13.962 -5.523 35.975 1.00 88.44 360 LYS A CA 1
ATOM 3118 C C . LYS A 1 360 ? -13.084 -5.889 37.176 1.00 88.44 360 LYS A C 1
ATOM 3120 O O . LYS A 1 360 ? -12.815 -5.026 38.010 1.00 88.44 360 LYS A O 1
ATOM 3125 N N . GLU A 1 361 ? -12.591 -7.126 37.248 1.00 86.25 361 GLU A N 1
ATOM 3126 C CA . GLU A 1 361 ? -11.611 -7.532 38.267 1.00 86.25 361 GLU A CA 1
ATOM 3127 C C . GLU A 1 361 ? -10.296 -6.756 38.128 1.00 86.25 361 GLU A C 1
ATOM 3129 O O . GLU A 1 361 ? -9.746 -6.269 39.119 1.00 86.25 361 GLU A O 1
ATOM 3134 N N . LEU A 1 362 ? -9.812 -6.599 36.895 1.00 82.19 362 LEU A N 1
ATOM 3135 C CA . LEU A 1 362 ? -8.573 -5.894 36.587 1.00 82.19 362 LEU A CA 1
ATOM 3136 C C . LEU A 1 362 ? -8.662 -4.401 36.927 1.00 82.19 362 LEU A C 1
ATOM 3138 O O . LEU A 1 362 ? -7.747 -3.846 37.535 1.00 82.19 362 LEU A O 1
ATOM 3142 N N . LYS A 1 363 ? -9.801 -3.766 36.627 1.00 84.44 363 LYS A N 1
ATOM 3143 C CA . LYS A 1 363 ? -10.106 -2.366 36.964 1.00 84.44 363 LYS A CA 1
ATOM 3144 C C . LYS A 1 363 ? -9.873 -2.076 38.447 1.00 84.44 363 LYS A C 1
ATOM 3146 O O . LYS A 1 363 ? -9.321 -1.034 38.794 1.00 84.44 363 LYS A O 1
ATOM 3151 N N . ASN A 1 364 ? -10.239 -3.016 39.321 1.00 83.50 364 ASN A N 1
ATOM 3152 C CA . ASN A 1 364 ? -10.038 -2.880 40.763 1.00 83.50 364 ASN A CA 1
ATOM 3153 C C . ASN A 1 364 ? -8.555 -2.907 41.167 1.00 83.50 364 ASN A C 1
ATOM 3155 O O . ASN A 1 364 ? -8.176 -2.222 42.114 1.00 83.50 364 ASN A O 1
ATOM 3159 N N . ARG A 1 365 ? -7.703 -3.643 40.440 1.00 83.38 365 ARG A N 1
ATOM 3160 C CA . ARG A 1 365 ? -6.251 -3.704 40.702 1.00 83.38 365 ARG A CA 1
ATOM 3161 C C . ARG A 1 365 ? -5.537 -2.408 40.319 1.00 83.38 365 ARG A C 1
ATOM 3163 O O . ARG A 1 365 ? -4.625 -1.988 41.024 1.00 83.38 365 ARG A O 1
ATOM 3170 N N . TYR A 1 366 ? -6.000 -1.745 39.260 1.00 80.81 366 TYR A N 1
ATOM 3171 C CA . TYR A 1 366 ? -5.420 -0.504 38.734 1.00 80.81 366 TYR A CA 1
ATOM 3172 C C . TYR A 1 366 ? -6.101 0.778 39.247 1.00 80.81 366 TYR A C 1
ATOM 3174 O O . TYR A 1 366 ? -5.891 1.847 38.683 1.00 80.81 366 TYR A O 1
ATOM 3182 N N . GLN A 1 367 ? -6.871 0.732 40.344 1.00 81.38 367 GLN A N 1
ATOM 3183 C CA . GLN A 1 367 ? -7.538 1.923 40.916 1.00 81.38 367 GLN A CA 1
ATOM 3184 C C . GLN A 1 367 ? -6.589 3.100 41.198 1.00 81.38 367 GLN A C 1
ATOM 3186 O O . GLN A 1 367 ? -7.008 4.255 41.171 1.00 81.38 367 GLN A O 1
ATOM 3191 N N . LYS A 1 368 ? -5.312 2.817 41.481 1.00 81.81 368 LYS A N 1
ATOM 3192 C CA . LYS A 1 368 ? -4.283 3.829 41.772 1.00 81.81 368 LYS A CA 1
ATOM 3193 C C . LYS A 1 368 ? -3.535 4.329 40.530 1.00 81.81 368 LYS A C 1
ATOM 3195 O O . LYS A 1 368 ? -2.694 5.213 40.660 1.00 81.81 368 LYS A O 1
ATOM 3200 N N . GLU A 1 369 ? -3.843 3.803 39.347 1.00 79.19 369 GLU A N 1
ATOM 3201 C CA . GLU A 1 369 ? -3.234 4.179 38.069 1.00 79.19 369 GLU A CA 1
ATOM 3202 C C . GLU A 1 369 ? -4.306 4.750 37.127 1.00 79.19 369 GLU A C 1
ATOM 3204 O O . GLU A 1 369 ? -4.910 4.002 36.354 1.00 79.19 369 GLU A O 1
ATOM 3209 N N . PRO A 1 370 ? -4.559 6.076 37.156 1.00 78.06 370 PRO A N 1
ATOM 3210 C CA . PRO A 1 370 ? -5.699 6.677 36.463 1.00 78.06 370 PRO A CA 1
ATOM 3211 C C . PRO A 1 370 ? -5.789 6.313 34.976 1.00 78.06 370 PRO A C 1
ATOM 3213 O O . PRO A 1 370 ? -6.854 5.929 34.510 1.00 78.06 370 PRO A O 1
ATOM 3216 N N . ALA A 1 371 ? -4.676 6.363 34.237 1.00 72.75 371 ALA A N 1
ATOM 3217 C CA . ALA A 1 371 ? -4.664 6.066 32.801 1.00 72.75 371 ALA A CA 1
ATOM 3218 C C . ALA A 1 371 ? -5.051 4.606 32.488 1.00 72.75 371 ALA A C 1
ATOM 3220 O O . ALA A 1 371 ? -5.867 4.347 31.607 1.00 72.75 371 ALA A O 1
ATOM 3221 N N . ALA A 1 372 ? -4.508 3.642 33.240 1.00 73.94 372 ALA A N 1
ATOM 3222 C CA . ALA A 1 372 ? -4.860 2.233 33.076 1.00 73.94 372 ALA A CA 1
ATOM 3223 C C . ALA A 1 372 ? -6.334 1.989 33.440 1.00 73.94 372 ALA A C 1
ATOM 3225 O O . ALA A 1 372 ? -7.052 1.302 32.715 1.00 73.94 372 ALA A O 1
ATOM 3226 N N . TYR A 1 373 ? -6.807 2.617 34.519 1.00 81.38 373 TYR A N 1
ATOM 3227 C CA . TYR A 1 373 ? -8.199 2.541 34.955 1.00 81.38 373 TYR A CA 1
ATOM 3228 C C . TYR A 1 373 ? -9.183 3.038 33.881 1.00 81.38 373 TYR A C 1
ATOM 3230 O O . TYR A 1 373 ? -10.138 2.326 33.558 1.00 81.38 373 TYR A O 1
ATOM 3238 N N . TYR A 1 374 ? -8.940 4.216 33.291 1.00 79.88 374 TYR A N 1
ATOM 3239 C CA . TYR A 1 374 ? -9.795 4.777 32.236 1.00 79.88 374 TYR A CA 1
ATOM 3240 C C . TYR A 1 374 ? -9.797 3.918 30.969 1.00 79.88 374 TYR A C 1
ATOM 3242 O O . TYR A 1 374 ? -10.857 3.686 30.378 1.00 79.88 374 TYR A O 1
ATOM 3250 N N . ASN A 1 375 ? -8.638 3.386 30.575 1.00 77.25 375 ASN A N 1
ATOM 3251 C CA . ASN A 1 375 ? -8.545 2.469 29.444 1.00 77.25 375 ASN A CA 1
ATOM 3252 C C . ASN A 1 375 ? -9.376 1.200 29.672 1.00 77.25 375 ASN A C 1
ATOM 3254 O O . ASN A 1 375 ? -10.168 0.830 28.801 1.00 77.25 375 ASN A O 1
ATOM 3258 N N . ILE A 1 376 ? -9.257 0.573 30.848 1.00 80.00 376 ILE A N 1
ATOM 3259 C CA . ILE A 1 376 ? -10.045 -0.613 31.215 1.00 80.00 376 ILE A CA 1
ATOM 3260 C C . ILE A 1 376 ? -11.543 -0.303 31.180 1.00 80.00 376 ILE A C 1
ATOM 3262 O O . ILE A 1 376 ? -12.316 -1.043 30.574 1.00 80.00 376 ILE A O 1
ATOM 3266 N N . GLU A 1 377 ? -11.959 0.802 31.798 1.00 84.25 377 GLU A N 1
ATOM 3267 C CA . GLU A 1 377 ? -13.357 1.232 31.812 1.00 84.25 377 GLU A CA 1
ATOM 3268 C C . GLU A 1 377 ? -13.904 1.470 30.402 1.00 84.25 377 GLU A C 1
ATOM 3270 O O . GLU A 1 377 ? -15.018 1.054 30.085 1.00 84.25 377 GLU A O 1
ATOM 3275 N N . SER A 1 378 ? -13.105 2.069 29.521 1.00 83.62 378 SER A N 1
ATOM 3276 C CA . SER A 1 378 ? -13.501 2.250 28.132 1.00 83.62 378 SER A CA 1
ATOM 3277 C C . SER A 1 378 ? -13.674 0.921 27.395 1.00 83.62 378 SER A C 1
ATOM 3279 O O . SER A 1 378 ? -14.644 0.794 26.649 1.00 83.62 378 SER A O 1
ATOM 3281 N N . TYR A 1 379 ? -12.790 -0.062 27.594 1.00 84.00 379 TYR A N 1
ATOM 3282 C CA . TYR A 1 379 ? -12.955 -1.389 26.993 1.00 84.00 379 TYR A CA 1
ATOM 3283 C C . TYR A 1 379 ? -14.197 -2.108 27.518 1.00 84.00 379 TYR A C 1
ATOM 3285 O O . TYR A 1 379 ? -14.937 -2.670 26.716 1.00 84.00 379 TYR A O 1
ATOM 3293 N N . ILE A 1 380 ? -14.475 -2.033 28.825 1.00 86.38 380 ILE A N 1
ATOM 3294 C CA . ILE A 1 380 ? -15.711 -2.574 29.411 1.00 86.38 380 ILE A CA 1
ATOM 3295 C C . ILE A 1 380 ? -16.928 -1.983 28.694 1.00 86.38 380 ILE A C 1
ATOM 3297 O O . ILE A 1 380 ? -17.726 -2.736 28.144 1.00 86.38 380 ILE A O 1
ATOM 3301 N N . ASN A 1 381 ? -17.013 -0.653 28.598 1.00 87.25 381 ASN A N 1
ATOM 3302 C CA . ASN A 1 381 ? -18.135 0.024 27.944 1.00 87.25 381 ASN A CA 1
ATOM 3303 C C . ASN A 1 381 ? -18.284 -0.380 26.468 1.00 87.25 381 ASN A C 1
ATOM 3305 O O . ASN A 1 381 ? -19.397 -0.567 25.977 1.00 87.25 381 ASN A O 1
ATOM 3309 N N . ILE A 1 382 ? -17.172 -0.504 25.737 1.00 87.44 382 ILE A N 1
ATOM 3310 C CA . ILE A 1 382 ? -17.169 -0.941 24.333 1.00 87.44 382 ILE A CA 1
ATOM 3311 C C . ILE A 1 382 ? -17.736 -2.361 24.210 1.00 87.44 382 ILE A C 1
ATOM 3313 O O . ILE A 1 382 ? -18.613 -2.605 23.380 1.00 87.44 382 ILE A O 1
ATOM 3317 N N . LEU A 1 383 ? -17.261 -3.294 25.039 1.00 86.38 383 LEU A N 1
ATOM 3318 C CA . LEU A 1 383 ? -17.668 -4.697 24.976 1.00 86.38 383 LEU A CA 1
ATOM 3319 C C . LEU A 1 383 ? -19.107 -4.904 25.474 1.00 86.38 383 LEU A C 1
ATOM 3321 O O . LEU A 1 383 ? -19.843 -5.679 24.868 1.00 86.38 383 LEU A O 1
ATOM 3325 N N . GLU A 1 384 ? -19.548 -4.172 26.499 1.00 88.94 384 GLU A N 1
ATOM 3326 C CA . GLU A 1 384 ? -20.946 -4.176 26.959 1.00 88.94 384 GLU A CA 1
ATOM 3327 C C . GLU A 1 384 ? -21.887 -3.677 25.851 1.00 88.94 384 GLU A C 1
ATOM 3329 O O . GLU A 1 384 ? -22.868 -4.347 25.521 1.00 88.94 384 GLU A O 1
ATOM 3334 N N . ASN A 1 385 ? -21.531 -2.597 25.146 1.00 85.81 385 ASN A N 1
ATOM 3335 C CA . ASN A 1 385 ? -22.292 -2.149 23.974 1.00 85.81 385 ASN A CA 1
ATOM 3336 C C . ASN A 1 385 ? -22.367 -3.221 22.867 1.00 85.81 385 ASN A C 1
ATOM 3338 O O . ASN A 1 385 ? -23.387 -3.332 22.177 1.00 85.81 385 ASN A O 1
ATOM 3342 N N . MET A 1 386 ? -21.318 -4.037 22.705 1.00 82.88 386 MET A N 1
ATOM 3343 C CA . MET A 1 386 ? -21.327 -5.194 21.801 1.00 82.88 386 MET A CA 1
ATOM 3344 C C . MET A 1 386 ? -22.181 -6.363 22.294 1.00 82.88 386 MET A C 1
ATOM 3346 O O . MET A 1 386 ? -22.504 -7.225 21.478 1.00 82.88 386 MET A O 1
ATOM 3350 N N . THR A 1 387 ? -22.589 -6.410 23.561 1.00 77.44 387 THR A N 1
ATOM 3351 C CA . THR A 1 387 ? -23.571 -7.393 24.050 1.00 77.44 387 THR A CA 1
ATOM 3352 C C . THR A 1 387 ? -25.017 -6.911 23.887 1.00 77.44 387 THR A C 1
ATOM 3354 O O . THR A 1 387 ? -25.887 -7.710 23.542 1.00 77.44 387 THR A O 1
ATOM 3357 N N . GLU A 1 388 ? -25.271 -5.608 24.052 1.00 68.94 388 GLU A N 1
ATOM 3358 C CA . GLU A 1 388 ? -26.628 -5.037 24.098 1.00 68.94 388 GLU A CA 1
ATOM 3359 C C . GLU A 1 388 ? -27.219 -4.704 22.720 1.00 68.94 388 GLU A C 1
ATOM 3361 O O . GLU A 1 388 ? -28.401 -4.946 22.465 1.00 68.94 388 GLU A O 1
ATOM 3366 N N . LYS A 1 389 ? -26.416 -4.156 21.801 1.00 58.81 389 LYS A N 1
ATOM 3367 C CA . LYS A 1 389 ? -26.903 -3.676 20.496 1.00 58.81 389 LYS A CA 1
ATOM 3368 C C . LYS A 1 389 ? -27.041 -4.828 19.501 1.00 58.81 389 LYS A C 1
ATOM 3370 O O . LYS A 1 389 ? -26.148 -4.983 18.680 1.00 58.81 389 LYS A O 1
ATOM 3375 N N . LYS A 1 390 ? -28.055 -5.693 19.594 1.00 48.25 390 LYS A N 1
ATOM 3376 C CA . LYS A 1 390 ? -28.254 -6.790 18.618 1.00 48.25 390 LYS A CA 1
ATOM 3377 C C . LYS A 1 390 ? -28.422 -6.289 17.188 1.00 48.25 390 LYS A C 1
ATOM 3379 O O . LYS A 1 390 ? -29.248 -5.376 16.978 1.00 48.25 390 LYS A O 1
#

Secondary structure (DSSP, 8-state):
-HHHHHHHHHHHHHHHHHTT--HHHHHHHHH-TTS-HHHHHHHHHHHHTS-HHHIIIII---HHHHHHHHHHHHHHHHHHT-HHHHHHHHHHHHHTGGGS-HHHIIIIIHHHHHHHHHHHHTTTTT-SSHHHHHHHHHHHHHHHHHHHHHHSSSHHHHHHHHHHHHHHHHHHHHH-HHHHHHHHHHHHHHHHHHHHHTGGGGTTT--GGGTS-GGGSB-HHHHHTT-HHHHHHHHHHHHHHHHHSTT--HHHHHHHHHHHHHHBSS--HHHHHHHHHHHHT--SS-HHHHHHHHHHHHHH-TTSSS-S----GGGS-HHHHHHHHHHHHHHHHHHHHHHHHH-TTTT-HHHHHHHHHHHHHHHHHTTT-HHHHHHHHHHHHHHHHHHH--

Organism: NCBI:txid2703815